Protein AF-A0A397V728-F1 (afdb_monomer)

Solvent-accessible surface area (backbone atoms only — not comparable to full-atom values): 44316 Å² total; per-residue (Å²): 138,84,89,90,89,90,85,90,90,88,88,86,86,87,86,89,82,90,89,86,90,88,79,93,88,87,83,89,83,91,86,82,90,85,79,90,83,81,89,84,89,78,90,82,91,76,85,87,75,82,84,79,83,77,76,82,55,72,72,73,65,54,71,84,59,84,67,85,71,83,78,83,73,86,75,86,83,88,80,87,84,86,90,82,90,82,89,82,90,87,84,82,89,78,89,87,82,88,88,89,81,88,89,83,88,81,87,85,90,81,90,87,87,82,85,87,81,90,82,91,77,89,83,87,80,87,79,91,82,83,88,82,89,84,84,87,83,88,84,86,89,85,88,83,88,81,89,83,88,83,84,82,86,84,84,85,88,80,87,85,85,84,87,82,88,85,87,83,92,83,88,82,89,86,84,88,83,89,80,85,91,75,88,84,82,86,82,86,88,80,88,86,90,77,80,90,73,83,78,74,87,60,84,78,79,76,78,72,95,76,83,75,81,83,68,78,65,73,73,68,66,76,66,76,57,63,62,60,57,47,36,53,58,50,56,55,68,69,40,79,48,68,53,59,58,82,79,55,31,72,67,53,53,57,50,16,47,57,35,74,68,48,34,25,52,51,50,37,53,56,66,54,27,40,56,39,93,62,92,63,60,65,57,49,48,53,39,59,76,67,60,50,88,52,67,74,73,65,60,59,91,49,79,92,76,45,46,68,41,51,54,56,50,50,54,53,52,50,52,52,50,52,53,50,26,63,76,67,75,43,95,76,79,56,71,66,57,52,51,52,51,52,41,52,52,34,41,51,52,39,49,45,48,60,46,38,43,83,70,64,102,40,45,69,60,46,31,50,53,52,54,47,35,43,61,66,36,61,57,84,77,43,71,61,74,66,60,40,34,52,42,40,44,52,27,52,57,70,70,30,42,74,60,66,78,46,60,86,67,56,54,66,75,58,55,73,46,44,93,61,68,79,45,39,58,43,71,84,50,43,62,58,47,50,59,54,46,58,75,49,27,49,72,95,70,83,55,70,65,40,37,55,88,49,50,70,59,67,79,50,39,84,76,44,57,78,83,61,25,79,69,40,47,35,48,55,75,76,59,56,77,47,44,68,57,54,51,53,57,46,50,52,58,32,39,82,78,90,74,82,61,67,65,43,51,54,56,72,80,84,54,44,70,62,63,81,47,47,82,74,43,60,77,92,54,28,83,62,47,62,31,50,70,90,78,46,93,67,52,74,66,57,52,50,52,62,50,50,72,60,26,43,74,94,71,82,57,71,68,40,38,61,79,50,51,68,64,59,87,53,70,90,70,56,88,62,95,67,93,76,69,72,46,27,77,46,54,72,57,33,37,53,48,49,58,56,43,61,76,60,28,42,82,67,85,60,63,59,62,72,57,31,71,47,72,57,55,98,43,53,71,61,61,90,54,72,83,75,43,85,91,54,93,73,71,77,79,71,88,44,72,67,56,46,52,52,50,51,53,58,45,56,74,62,27,43,107

Mean predicted aligned error: 18.15 Å

Sequence (657 aa):
MPKHKKKQKIEVQNKLEVAKNKSSTRNTPAKPAEENFQNLATTSGKASLPPKNTPMTSLEQQMIIDEEVPTLTEKDRENSPTVTNTAQASVPNTETAIPRDITQHQDPVTNTLNKALTSKMEVNIQLDKELSEEQPQESADSEAESKDSREEPEEAAGEGTQVGEDKNSKATQNDEMQVDEELNPQPDKEQQEEERKEKGRLYSQVVGEKEDPVNRRRIRGEVDMSWADEVSRNLEKVKKANFDESEWHYAAVVEAFKDEAKMKKFIIHKLETKPAEHAIPEAIALKFKHSDRNFFRTFTRNILIMPIHQKEYEAILDSAIENYKGKNSVTYTNREIRNQINIKVRQKLAIQWLTSQKMKKNPKEIAKNINYCMGFMKIAEGIKGEKVWEIVNEAIEEILEKLPESPNEIPEEIRSILPFELPVRNRGNLRATLAALRKIYKFARLPEEYLVQLEPLPLNPKELNEETRKNFPITDRRNLQNLLWYKKELANHYRWEGKLPESYFRLPEKKKPLPLTPQELSHKYRAMFPIDISRTKLSIKDLSLKLKEDYYFKMIPNDYFIQKPRLPMDTNRINTRTSFIYPIEREEEAQKFMEEIKEKYSVNLPLPTEIMTVNPTDKPDLPWDHRNIPDFNLTIPITTKKLLVETARMLREKYYF

Radius of gyration: 47.44 Å; Cα contacts (8 Å, |Δi|>4): 429; chains: 1; bounding box: 106×107×143 Å

pLDDT: mean 74.56, std 28.8, range [24.36, 98.38]

Secondary structure (DSSP, 8-state):
-----------SS--S------------------------------PPPPP-PPPPPHHHHHTTS-S-----------------------------------------------------------------------------------PPPPPP-------------------------------------------PPPGGGSS--S--------------THHHHHHHHHHHHH--PPP-TTTT-HHHHHHHTT-HHHHHHHHHHHHHSPPP-----HHHHHHHHTT-TTTTTT--S-GGG--HHHHHHHHHHHHHHHHHHHHHT-S---HHHHHHHHHHHHHHHHHHHHHHS---S-HHHHHHHHHHHHHHHT-TT---THHHHHHHHHHHHHHSEEPPSSGGGS-HHHHTTSSSPSSB--HHHHHHHHHHHTTTEE-SS--GGGB--PEEPPSSGGGS-HHHHTT-SB--GGGGGGHHHHHHHHTTTEE--SSPPGGGB-PPP-PEEPPSSGGGS-HHHHTT-SB-TTT-SS-HHHHHHHHHHHEE-SS--GGGB--PPBPPSSGGG---SS--PSSB--HHHHHHHHHHHHHHSB--SSPPTTTBSS--SSSPBPPSSGGG-TT----SS--SHHHHHHHHHHHHHHSB-

Structure (mmCIF, N/CA/C/O backbone):
data_AF-A0A397V728-F1
#
_entry.id   AF-A0A397V728-F1
#
loop_
_atom_site.group_PDB
_atom_site.id
_atom_site.type_symbol
_atom_site.label_atom_id
_atom_site.label_alt_id
_atom_site.label_comp_id
_atom_site.label_asym_id
_atom_site.label_entity_id
_atom_site.label_seq_id
_atom_site.pdbx_PDB_ins_code
_atom_site.Cartn_x
_atom_site.Cartn_y
_atom_site.Cartn_z
_atom_site.occupancy
_atom_site.B_iso_or_equiv
_atom_site.auth_seq_id
_atom_site.auth_comp_id
_atom_site.auth_asym_id
_atom_site.auth_atom_id
_atom_site.pdbx_PDB_model_num
ATOM 1 N N . MET A 1 1 ? 35.696 49.492 -51.649 1.00 43.09 1 MET A N 1
ATOM 2 C CA . MET A 1 1 ? 34.327 49.985 -51.947 1.00 43.09 1 MET A CA 1
ATOM 3 C C . MET A 1 1 ? 33.810 49.178 -53.131 1.00 43.09 1 MET A C 1
ATOM 5 O O . MET A 1 1 ? 34.611 49.068 -54.050 1.00 43.09 1 MET A O 1
ATOM 9 N N . PRO A 1 2 ? 32.596 48.578 -53.149 1.00 50.59 2 PRO A N 1
ATOM 10 C CA . PRO A 1 2 ? 31.341 49.028 -52.524 1.00 50.59 2 PRO A CA 1
ATOM 11 C C . PRO A 1 2 ? 30.505 47.953 -51.756 1.00 50.59 2 PRO A C 1
ATOM 13 O O . PRO A 1 2 ? 30.708 46.758 -51.903 1.00 50.59 2 PRO A O 1
ATOM 16 N N . LYS A 1 3 ? 29.504 48.464 -51.011 1.00 42.38 3 LYS A N 1
ATOM 17 C CA . LYS A 1 3 ? 28.132 47.964 -50.714 1.00 42.38 3 LYS A CA 1
ATOM 18 C C . LYS A 1 3 ? 27.831 46.725 -49.820 1.00 42.38 3 LYS A C 1
ATOM 20 O O . LYS A 1 3 ? 28.298 45.618 -50.023 1.00 42.38 3 LYS A O 1
ATOM 25 N N . HIS A 1 4 ? 26.832 46.983 -48.955 1.00 39.38 4 HIS A N 1
ATOM 26 C CA . HIS A 1 4 ? 25.878 46.111 -48.237 1.00 39.38 4 HIS A CA 1
ATOM 27 C C . HIS A 1 4 ? 26.286 45.419 -46.922 1.00 39.38 4 HIS A C 1
ATOM 29 O O . HIS A 1 4 ? 26.814 44.315 -46.928 1.00 39.38 4 HIS A O 1
ATOM 35 N N . LYS A 1 5 ? 25.865 46.015 -45.787 1.00 38.47 5 LYS A N 1
ATOM 36 C CA . LYS A 1 5 ? 25.092 45.374 -44.688 1.00 38.47 5 LYS A CA 1
ATOM 37 C C . LYS A 1 5 ? 24.911 46.348 -43.512 1.00 38.47 5 LYS A C 1
ATOM 39 O O . LYS A 1 5 ? 25.845 46.576 -42.755 1.00 38.47 5 LYS A O 1
ATOM 44 N N . LYS A 1 6 ? 23.705 46.907 -43.349 1.00 39.28 6 LYS A N 1
ATOM 45 C CA . LYS A 1 6 ? 23.158 47.415 -42.071 1.00 39.28 6 LYS A CA 1
ATOM 46 C C . LYS A 1 6 ? 21.712 47.869 -42.288 1.00 39.28 6 LYS A C 1
ATOM 48 O O . LYS A 1 6 ? 21.480 48.967 -42.778 1.00 39.28 6 LYS A O 1
ATOM 53 N N . LYS A 1 7 ? 20.755 47.004 -41.955 1.00 38.34 7 LYS A N 1
ATOM 54 C CA . LYS A 1 7 ? 19.376 47.325 -41.546 1.00 38.34 7 LYS A CA 1
ATOM 55 C C . LYS A 1 7 ? 18.740 46.025 -41.039 1.00 38.34 7 LYS A C 1
ATOM 57 O O . LYS A 1 7 ? 19.008 44.980 -41.615 1.00 38.34 7 LYS A O 1
ATOM 62 N N . GLN A 1 8 ? 17.937 46.137 -39.980 1.00 35.97 8 GLN A N 1
ATOM 63 C CA . GLN A 1 8 ? 17.294 45.084 -39.168 1.00 35.97 8 GLN A CA 1
ATOM 64 C C . GLN A 1 8 ? 18.066 44.626 -37.922 1.00 35.97 8 GLN A C 1
ATOM 66 O O . GLN A 1 8 ? 18.568 43.513 -37.818 1.00 35.97 8 GLN A O 1
ATOM 71 N N . LYS A 1 9 ? 18.100 45.522 -36.931 1.00 40.25 9 LYS A N 1
ATOM 72 C CA . LYS A 1 9 ? 18.142 45.177 -35.506 1.00 40.25 9 LYS A CA 1
ATOM 73 C C . LYS A 1 9 ? 17.508 46.339 -34.735 1.00 40.25 9 LYS A C 1
ATOM 75 O O . LYS A 1 9 ? 18.239 47.185 -34.255 1.00 40.25 9 LYS A O 1
ATOM 80 N N . ILE A 1 10 ? 16.175 46.426 -34.766 1.00 41.56 10 ILE A N 1
ATOM 81 C CA . ILE A 1 10 ? 15.245 47.100 -33.827 1.00 41.56 10 ILE A CA 1
ATOM 82 C C . ILE A 1 10 ? 13.858 46.612 -34.278 1.00 41.56 10 ILE A C 1
ATOM 84 O O . ILE A 1 10 ? 13.219 47.252 -35.100 1.00 41.56 10 ILE A O 1
ATOM 88 N N . GLU A 1 11 ? 13.461 45.408 -33.856 1.00 37.50 11 GLU A N 1
ATOM 89 C CA . GLU A 1 11 ? 12.066 44.935 -33.947 1.00 37.50 11 GLU A CA 1
ATOM 90 C C . GLU A 1 11 ? 11.841 43.685 -33.074 1.00 37.50 11 GLU A C 1
ATOM 92 O O . GLU A 1 11 ? 11.342 42.677 -33.546 1.00 37.50 11 GLU A O 1
ATOM 97 N N . VAL A 1 12 ? 12.241 43.705 -31.797 1.00 37.25 12 VAL A N 1
ATOM 98 C CA . VAL A 1 12 ? 11.748 42.737 -30.793 1.00 37.25 12 VAL A CA 1
ATOM 99 C C . VAL A 1 12 ? 11.781 43.405 -29.416 1.00 37.25 12 VAL A C 1
ATOM 101 O O . VAL A 1 12 ? 12.629 43.085 -28.591 1.00 37.25 12 VAL A O 1
ATOM 104 N N . GLN A 1 13 ? 10.914 44.395 -29.180 1.00 35.75 13 GLN A N 1
ATOM 105 C CA . GLN A 1 13 ? 10.609 44.827 -27.804 1.00 35.75 13 GLN A CA 1
ATOM 106 C C . GLN A 1 13 ? 9.312 45.631 -27.618 1.00 35.75 13 GLN A C 1
ATOM 108 O O . GLN A 1 13 ? 9.118 46.191 -26.552 1.00 35.75 13 GLN A O 1
ATOM 113 N N . ASN A 1 14 ? 8.395 45.645 -28.593 1.00 39.97 14 ASN A N 1
ATOM 114 C CA . ASN A 1 14 ? 7.078 46.283 -28.449 1.00 39.97 14 ASN A CA 1
ATOM 115 C C . ASN A 1 14 ? 5.968 45.377 -29.001 1.00 39.97 14 ASN A C 1
ATOM 117 O O . ASN A 1 14 ? 5.430 45.628 -30.073 1.00 39.97 14 ASN A O 1
ATOM 121 N N . LYS A 1 15 ? 5.651 44.298 -28.277 1.00 35.34 15 LYS A N 1
ATOM 122 C CA . LYS A 1 15 ? 4.392 43.540 -28.400 1.00 35.34 15 LYS A CA 1
ATOM 123 C C . LYS A 1 15 ? 4.073 42.865 -27.064 1.00 35.34 15 LYS A C 1
ATOM 125 O O . LYS A 1 15 ? 4.207 41.654 -26.932 1.00 35.34 15 LYS A O 1
ATOM 130 N N . LEU A 1 16 ? 3.672 43.653 -26.069 1.00 34.38 16 LEU A N 1
ATOM 131 C CA . LEU A 1 16 ? 2.893 43.138 -24.941 1.00 34.38 16 LEU A CA 1
ATOM 132 C C . LEU A 1 16 ? 2.028 44.231 -24.305 1.00 34.38 16 LEU A C 1
ATOM 134 O O . LEU A 1 16 ? 2.032 44.403 -23.101 1.00 34.38 16 LEU A O 1
ATOM 138 N N . GLU A 1 17 ? 1.293 44.982 -25.114 1.00 36.75 17 GLU A N 1
ATOM 139 C CA . GLU A 1 17 ? 0.191 45.817 -24.638 1.00 36.75 17 GLU A CA 1
ATOM 140 C C . GLU A 1 17 ? -0.666 46.152 -25.856 1.00 36.75 17 GLU A C 1
ATOM 142 O O . GLU A 1 17 ? -0.195 46.825 -26.760 1.00 36.75 17 GLU A O 1
ATOM 147 N N . VAL A 1 18 ? -1.853 45.541 -25.931 1.00 34.44 18 VAL A N 1
ATOM 148 C CA . VAL A 1 18 ? -3.082 45.917 -26.669 1.00 34.44 18 VAL A CA 1
ATOM 149 C C . VAL A 1 18 ? -3.853 44.616 -26.917 1.00 34.44 18 VAL A C 1
ATOM 151 O O . VAL A 1 18 ? -3.736 43.987 -27.962 1.00 34.44 18 VAL A O 1
ATOM 154 N N . ALA A 1 19 ? -4.620 44.187 -25.912 1.00 33.47 19 ALA A N 1
ATOM 155 C CA . ALA A 1 19 ? -5.794 43.323 -26.086 1.00 33.47 19 ALA A CA 1
ATOM 156 C C . ALA A 1 19 ? -6.660 43.309 -24.812 1.00 33.47 19 ALA A C 1
ATOM 158 O O . ALA A 1 19 ? -7.030 42.253 -24.312 1.00 33.47 19 ALA A O 1
ATOM 159 N N . LYS A 1 20 ? -6.983 44.484 -24.262 1.00 30.86 20 LYS A N 1
ATOM 160 C CA . LYS A 1 20 ? -8.118 44.658 -23.343 1.00 30.86 20 LYS A CA 1
ATOM 161 C C . LYS A 1 20 ? -8.706 46.046 -23.569 1.00 30.86 20 LYS A C 1
ATOM 163 O O . LYS A 1 20 ? -8.126 47.019 -23.108 1.00 30.86 20 LYS A O 1
ATOM 168 N N . ASN A 1 21 ? -9.786 46.125 -24.354 1.00 32.62 21 ASN A N 1
ATOM 169 C CA . ASN A 1 21 ? -10.983 46.938 -24.077 1.00 32.62 21 ASN A CA 1
ATOM 170 C C . ASN A 1 21 ? -11.885 47.092 -25.315 1.00 32.62 21 ASN A C 1
ATOM 172 O O . ASN A 1 21 ? -11.506 47.755 -26.278 1.00 32.62 21 ASN A O 1
ATOM 176 N N . LYS A 1 22 ? -13.087 46.500 -25.214 1.00 32.31 22 LYS A N 1
ATOM 177 C CA . LYS A 1 22 ? -14.409 46.805 -25.825 1.00 32.31 22 LYS A CA 1
ATOM 178 C C . LYS A 1 22 ? -15.170 45.468 -25.949 1.00 32.31 22 LYS A C 1
ATOM 180 O O . LYS A 1 22 ? -14.606 44.535 -26.497 1.00 32.31 22 LYS A O 1
ATOM 185 N N . SER A 1 23 ? -16.411 45.252 -25.513 1.00 31.55 23 SER A N 1
ATOM 186 C CA . SER A 1 23 ? -17.439 46.046 -24.816 1.00 31.55 23 SER A CA 1
ATOM 187 C C . SER A 1 23 ? -18.705 45.164 -24.669 1.00 31.55 23 SER A C 1
ATOM 189 O O . SER A 1 23 ? -19.003 44.487 -25.643 1.00 31.55 23 SER A O 1
ATOM 191 N N . SER A 1 24 ? -19.474 45.300 -23.563 1.00 29.34 24 SER A N 1
ATOM 192 C CA . SER A 1 24 ? -20.972 45.256 -23.475 1.00 29.34 24 SER A CA 1
ATOM 193 C C . SER A 1 24 ? -21.719 43.938 -23.847 1.00 29.34 24 SER A C 1
ATOM 195 O O . SER A 1 24 ? -21.350 43.310 -24.821 1.00 29.34 24 SER A O 1
ATOM 197 N N . THR A 1 25 ? -22.812 43.416 -23.255 1.00 33.31 25 THR A N 1
ATOM 198 C CA . THR A 1 25 ? -23.801 43.748 -22.194 1.00 33.31 25 THR A CA 1
ATOM 199 C C . THR A 1 25 ? -24.688 42.495 -21.949 1.00 33.31 25 THR A C 1
ATOM 201 O O . THR A 1 25 ? -25.103 41.892 -22.935 1.00 33.31 25 THR A O 1
ATOM 204 N N . ARG A 1 26 ? -25.055 42.141 -20.695 1.00 29.17 26 ARG A N 1
ATOM 205 C CA . ARG A 1 26 ? -26.435 41.772 -20.235 1.00 29.17 26 ARG A CA 1
ATOM 206 C C . ARG A 1 26 ? -26.498 41.209 -18.791 1.00 29.17 26 ARG A C 1
ATOM 208 O O . ARG A 1 26 ? -25.920 40.173 -18.504 1.00 29.17 26 ARG A O 1
ATOM 215 N N . ASN A 1 27 ? -27.301 41.906 -17.974 1.00 31.12 27 ASN A N 1
ATOM 216 C CA . ASN A 1 27 ? -28.301 41.480 -16.968 1.00 31.12 27 ASN A CA 1
ATOM 217 C C . ASN A 1 27 ? -27.944 40.594 -15.739 1.00 31.12 27 ASN A C 1
ATOM 219 O O . ASN A 1 27 ? -27.907 39.379 -15.864 1.00 31.12 27 ASN A O 1
ATOM 223 N N . THR A 1 28 ? -27.824 41.274 -14.572 1.00 28.16 28 THR A N 1
ATOM 224 C CA . THR A 1 28 ? -28.479 41.097 -13.225 1.00 28.16 28 THR A CA 1
ATOM 225 C C . THR A 1 28 ? -28.634 39.703 -12.552 1.00 28.16 28 THR A C 1
ATOM 227 O O . THR A 1 28 ? -28.740 38.719 -13.268 1.00 28.16 28 THR A O 1
ATOM 230 N N . PRO A 1 29 ? -28.828 39.576 -11.201 1.00 44.97 29 PRO A N 1
ATOM 231 C CA . PRO A 1 29 ? -28.776 40.564 -10.099 1.00 44.97 29 PRO A CA 1
ATOM 232 C C . PRO A 1 29 ? -28.047 40.138 -8.778 1.00 44.97 29 PRO A C 1
ATOM 234 O O . PRO A 1 29 ? -27.922 38.969 -8.445 1.00 44.97 29 PRO A O 1
ATOM 237 N N . ALA A 1 30 ? -27.652 41.165 -8.009 1.00 31.34 30 ALA A N 1
ATOM 238 C CA . ALA A 1 30 ? -27.648 41.342 -6.538 1.00 31.34 30 ALA A CA 1
ATOM 239 C C . ALA A 1 30 ? -27.331 40.188 -5.548 1.00 31.34 30 ALA A C 1
ATOM 241 O O . ALA A 1 30 ? -28.163 39.309 -5.346 1.00 31.34 30 ALA A O 1
ATOM 242 N N . LYS A 1 31 ? -26.257 40.355 -4.745 1.00 32.12 31 LYS A N 1
ATOM 243 C CA . LYS A 1 31 ? -26.246 40.378 -3.250 1.00 32.12 31 LYS A CA 1
ATOM 244 C C . LYS A 1 31 ? -24.820 40.638 -2.685 1.00 32.12 31 LYS A C 1
ATOM 246 O O . LYS A 1 31 ? -23.896 40.686 -3.491 1.00 32.12 31 LYS A O 1
ATOM 251 N N . PRO A 1 32 ? -24.640 40.966 -1.383 1.00 41.59 32 PRO A N 1
ATOM 252 C CA . PRO A 1 32 ? -23.882 42.147 -0.978 1.00 41.59 32 PRO A CA 1
ATOM 253 C C . PRO A 1 32 ? -22.552 41.866 -0.255 1.00 41.59 32 PRO A C 1
ATOM 255 O O . PRO A 1 32 ? -22.294 40.761 0.201 1.00 41.59 32 PRO A O 1
ATOM 258 N N . ALA A 1 33 ? -21.770 42.947 -0.179 1.00 33.62 33 ALA A N 1
ATOM 259 C CA . ALA A 1 33 ? -20.772 43.350 0.814 1.00 33.62 33 ALA A CA 1
ATOM 260 C C . ALA A 1 33 ? -20.296 42.324 1.859 1.00 33.62 33 ALA A C 1
ATOM 262 O O . ALA A 1 33 ? -21.049 41.966 2.759 1.00 33.62 33 ALA A O 1
ATOM 263 N N . GLU A 1 34 ? -18.992 42.041 1.834 1.00 31.75 34 GLU A N 1
ATOM 264 C CA . GLU A 1 34 ? -18.222 41.716 3.035 1.00 31.75 34 GLU A CA 1
ATOM 265 C C . GLU A 1 34 ? -16.909 42.502 3.056 1.00 31.75 34 GLU A C 1
ATOM 267 O O . GLU A 1 34 ? -16.334 42.870 2.028 1.00 31.75 34 GLU A O 1
ATOM 272 N N . GLU A 1 35 ? -16.542 42.845 4.281 1.00 32.06 35 GLU A N 1
ATOM 273 C CA . GLU A 1 35 ? -15.709 43.955 4.689 1.00 32.06 35 GLU A CA 1
ATOM 274 C C . GLU A 1 35 ? -14.206 43.657 4.645 1.00 32.06 35 GLU A C 1
ATOM 276 O O . GLU A 1 35 ? -13.734 42.527 4.749 1.00 32.06 35 GLU A O 1
ATOM 281 N N . ASN A 1 36 ? -13.465 44.759 4.540 1.00 31.62 36 ASN A N 1
ATOM 282 C CA . ASN A 1 36 ? -12.076 44.939 4.939 1.00 31.62 36 ASN A CA 1
ATOM 283 C C . ASN A 1 36 ? -11.657 44.107 6.159 1.00 31.62 36 ASN A C 1
ATOM 285 O O . ASN A 1 36 ? -12.291 44.227 7.195 1.00 31.62 36 ASN A O 1
ATOM 289 N N . PHE A 1 37 ? -10.467 43.499 6.110 1.00 31.03 37 PHE A N 1
ATOM 290 C CA . PHE A 1 37 ? -9.488 43.651 7.194 1.00 31.03 37 PHE A CA 1
ATOM 291 C C . PHE A 1 37 ? -8.054 43.559 6.656 1.00 31.03 37 PHE A C 1
ATOM 293 O O . PHE A 1 37 ? -7.597 42.532 6.157 1.00 31.03 37 PHE A O 1
ATOM 300 N N . GLN A 1 38 ? -7.346 44.683 6.772 1.00 30.17 38 GLN A N 1
ATOM 301 C CA . GLN A 1 38 ? -5.894 44.778 6.713 1.00 30.17 38 GLN A CA 1
ATOM 302 C C . GLN A 1 38 ? -5.288 44.402 8.073 1.00 30.17 38 GLN A C 1
ATOM 304 O O . GLN A 1 38 ? -5.817 44.785 9.109 1.00 30.17 38 GLN A O 1
ATOM 309 N N . ASN A 1 39 ? -4.116 43.765 7.994 1.00 29.91 39 ASN A N 1
ATOM 310 C CA . ASN A 1 39 ? -2.943 43.897 8.865 1.00 29.91 39 ASN A CA 1
ATOM 311 C C . ASN A 1 39 ? -3.092 43.683 10.381 1.00 29.91 39 ASN A C 1
ATOM 313 O O . ASN A 1 39 ? -3.696 44.487 11.077 1.00 29.91 39 ASN A O 1
ATOM 317 N N . LEU A 1 40 ? -2.303 42.737 10.908 1.00 29.56 40 LEU A N 1
ATOM 318 C CA . LEU A 1 40 ? -1.317 43.025 11.959 1.00 29.56 40 LEU A CA 1
ATOM 319 C C . LEU A 1 40 ? -0.351 41.845 12.128 1.00 29.56 40 LEU A C 1
ATOM 321 O O . LEU A 1 40 ? -0.729 40.740 12.507 1.00 29.56 40 LEU A O 1
ATOM 325 N N . ALA A 1 41 ? 0.923 42.115 11.862 1.00 30.84 41 ALA A N 1
ATOM 326 C CA . ALA A 1 41 ? 2.044 41.341 12.364 1.00 30.84 41 ALA A CA 1
ATOM 327 C C . ALA A 1 41 ? 2.576 42.049 13.609 1.00 30.84 41 ALA A C 1
ATOM 329 O O . ALA A 1 41 ? 2.811 43.253 13.544 1.00 30.84 41 ALA A O 1
ATOM 330 N N . THR A 1 42 ? 2.793 41.330 14.714 1.00 29.11 42 THR A N 1
ATOM 331 C CA . THR A 1 42 ? 3.891 41.568 15.674 1.00 29.11 42 THR A CA 1
ATOM 332 C C . THR A 1 42 ? 3.913 40.485 16.762 1.00 29.11 42 THR A C 1
ATOM 334 O O . THR A 1 42 ? 2.919 40.234 17.429 1.00 29.11 42 THR A O 1
ATOM 337 N N . THR A 1 43 ? 5.086 39.853 16.895 1.00 30.80 43 THR A N 1
ATOM 338 C CA . THR A 1 43 ? 5.783 39.434 18.131 1.00 30.80 43 THR A CA 1
ATOM 339 C C . THR A 1 43 ? 5.001 38.814 19.296 1.00 30.80 43 THR A C 1
ATOM 341 O O . THR A 1 43 ? 4.180 39.478 19.915 1.00 30.80 43 THR A O 1
ATOM 344 N N . SER A 1 44 ? 5.444 37.641 19.765 1.00 28.67 44 SER A N 1
ATOM 345 C CA . SER A 1 44 ? 6.003 37.488 21.126 1.00 28.67 44 SER A CA 1
ATOM 346 C C . SER A 1 44 ? 6.305 36.016 21.435 1.00 28.67 44 SER A C 1
ATOM 348 O O . SER A 1 44 ? 5.435 35.152 21.331 1.00 28.67 44 SER A O 1
ATOM 350 N N . GLY A 1 45 ? 7.553 35.735 21.819 1.00 37.62 45 GLY A N 1
ATOM 351 C CA . GLY A 1 45 ? 7.949 34.456 22.397 1.00 37.62 45 GLY A CA 1
ATOM 352 C C . GLY A 1 45 ? 7.356 34.291 23.795 1.00 37.62 45 GLY A C 1
ATOM 353 O O . GLY A 1 45 ? 7.370 35.222 24.600 1.00 37.62 45 GLY A O 1
ATOM 354 N N . LYS A 1 46 ? 6.849 33.094 24.100 1.00 33.00 46 LYS A N 1
ATOM 355 C CA . LYS A 1 46 ? 6.340 32.763 25.431 1.00 33.00 46 LYS A CA 1
ATOM 356 C C . LYS A 1 46 ? 6.890 31.418 25.883 1.00 33.00 46 LYS A C 1
ATOM 358 O O . LYS A 1 46 ? 6.712 30.401 25.219 1.00 33.00 46 LYS A O 1
ATOM 363 N N . ALA A 1 47 ? 7.593 31.469 27.008 1.00 32.31 47 ALA A N 1
ATOM 364 C CA . ALA A 1 47 ? 8.126 30.333 27.733 1.00 32.31 47 ALA A CA 1
ATOM 365 C C . ALA A 1 47 ? 7.004 29.377 28.173 1.00 32.31 47 ALA A C 1
ATOM 367 O O . ALA A 1 47 ? 5.922 29.806 28.582 1.00 32.31 47 ALA A O 1
ATOM 368 N N . SER A 1 48 ? 7.297 28.082 28.080 1.00 28.80 48 SER A N 1
ATOM 369 C CA . SER A 1 48 ? 6.428 26.973 28.469 1.00 28.80 48 SER A CA 1
ATOM 370 C C . SER A 1 48 ? 6.215 26.958 29.986 1.00 28.80 48 SER A C 1
ATOM 372 O O . SER A 1 48 ? 7.169 26.807 30.745 1.00 28.80 48 SER A O 1
ATOM 374 N N . LEU A 1 49 ? 4.962 27.082 30.427 1.00 32.06 49 LEU A N 1
ATOM 375 C CA . LEU A 1 49 ? 4.543 26.756 31.793 1.00 32.06 49 LEU A CA 1
ATOM 376 C C . LEU A 1 49 ? 4.248 25.246 31.898 1.00 32.06 49 LEU A C 1
ATOM 378 O O . LEU A 1 49 ? 3.843 24.647 30.900 1.00 32.06 49 LEU A O 1
ATOM 382 N N . PRO A 1 50 ? 4.435 24.619 33.074 1.00 31.88 50 PRO A N 1
ATOM 383 C CA . PRO A 1 50 ? 4.093 23.215 33.282 1.00 31.88 50 PRO A CA 1
ATOM 384 C C . PRO A 1 50 ? 2.569 22.988 33.224 1.00 31.88 50 PRO A C 1
ATOM 386 O O . PRO A 1 50 ? 1.799 23.891 33.573 1.00 31.88 50 PRO A O 1
ATOM 389 N N . PRO A 1 51 ? 2.117 21.793 32.798 1.00 31.97 51 PRO A N 1
ATOM 390 C CA . PRO A 1 51 ? 0.700 21.492 32.641 1.00 31.97 51 PRO A CA 1
ATOM 391 C C . PRO A 1 51 ? -0.019 21.500 33.995 1.00 31.97 51 PRO A C 1
ATOM 393 O O . PRO A 1 51 ? 0.410 20.870 34.961 1.00 31.97 51 PRO A O 1
ATOM 396 N N . LYS A 1 52 ? -1.142 22.224 34.059 1.00 31.92 52 LYS A N 1
ATOM 397 C CA . LYS A 1 52 ? -2.101 22.132 35.162 1.00 31.92 52 LYS A CA 1
ATOM 398 C C . LYS A 1 52 ? -2.842 20.802 35.039 1.00 31.92 52 LYS A C 1
ATOM 400 O O . LYS A 1 52 ? -3.670 20.648 34.146 1.00 31.92 52 LYS A O 1
ATOM 405 N N . ASN A 1 53 ? -2.567 19.874 35.951 1.00 35.19 53 ASN A N 1
ATOM 406 C CA . ASN A 1 53 ? -3.386 18.678 36.133 1.00 35.19 53 ASN A CA 1
ATOM 407 C C . ASN A 1 53 ? -4.816 19.107 36.482 1.00 35.19 53 ASN A C 1
ATOM 409 O O . ASN A 1 53 ? -5.043 19.782 37.487 1.00 35.19 53 ASN A O 1
ATOM 413 N N . THR A 1 54 ? -5.771 18.751 35.630 1.00 35.50 54 THR A N 1
ATOM 414 C CA . THR A 1 54 ? -7.197 18.945 35.894 1.00 35.50 54 THR A CA 1
ATOM 415 C C . THR A 1 54 ? -7.646 17.837 36.858 1.00 35.50 54 THR A C 1
ATOM 417 O O . THR A 1 54 ? -7.381 16.668 36.576 1.00 35.50 54 THR A O 1
ATOM 420 N N . PRO A 1 55 ? -8.249 18.152 38.019 1.00 35.81 55 PRO A N 1
ATOM 421 C CA . PRO A 1 55 ? -8.731 17.129 38.946 1.00 35.81 55 PRO A CA 1
ATOM 422 C C . PRO A 1 55 ? -9.879 16.321 38.319 1.00 35.81 55 PRO A C 1
ATOM 424 O O . PRO A 1 55 ? -10.704 16.887 37.602 1.00 35.81 55 PRO A O 1
ATOM 427 N N . MET A 1 56 ? -9.932 15.010 38.600 1.00 39.44 56 MET A N 1
ATOM 428 C CA . MET A 1 56 ? -11.049 14.137 38.201 1.00 39.44 56 MET A CA 1
ATOM 429 C C . MET A 1 56 ? -12.384 14.740 38.641 1.00 39.44 56 MET A C 1
ATOM 431 O O . MET A 1 56 ? -12.511 15.207 39.776 1.00 39.44 56 MET A O 1
ATOM 435 N N . THR A 1 57 ? -13.383 14.683 37.764 1.00 44.47 57 THR A N 1
ATOM 436 C CA . THR A 1 57 ? -14.731 15.173 38.071 1.00 44.47 57 THR A CA 1
ATOM 437 C C . THR A 1 57 ? -15.420 14.271 39.103 1.00 44.47 57 THR A C 1
ATOM 439 O O . THR A 1 57 ? -15.168 13.070 39.166 1.00 44.47 57 THR A O 1
ATOM 442 N N . SER A 1 58 ? -16.291 14.843 39.942 1.00 37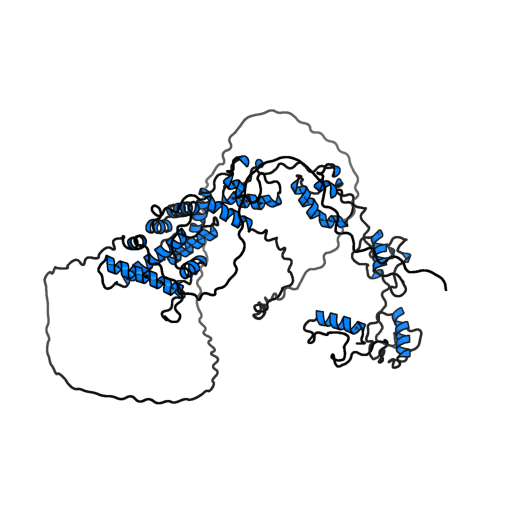.06 58 SER A N 1
ATOM 443 C CA . SER A 1 58 ? -16.963 14.148 41.061 1.00 37.06 58 SER A CA 1
ATOM 444 C C . SER A 1 58 ? -17.687 12.850 40.642 1.00 37.06 58 SER A C 1
ATOM 446 O O . SER A 1 58 ? -17.656 11.854 41.364 1.00 37.06 58 SER A O 1
ATOM 448 N N . LEU A 1 59 ? -18.244 12.810 39.423 1.00 42.44 59 LEU A N 1
ATOM 449 C CA . LEU A 1 59 ? -18.918 11.627 38.870 1.00 42.44 59 LEU A CA 1
ATOM 450 C C . LEU A 1 59 ? -17.942 10.455 38.626 1.00 42.44 59 LEU A C 1
ATOM 452 O O . LEU A 1 59 ? -18.246 9.298 38.908 1.00 42.44 59 LEU A O 1
ATOM 456 N N . GLU A 1 60 ? -16.715 10.752 38.187 1.00 52.22 60 GLU A N 1
ATOM 457 C CA . GLU A 1 60 ? -15.661 9.760 37.939 1.00 52.22 60 GLU A CA 1
ATOM 458 C C . GLU A 1 60 ? -15.058 9.175 39.228 1.00 52.22 60 GLU A C 1
ATOM 460 O O . GLU A 1 60 ? -14.390 8.133 39.178 1.00 52.22 60 GLU A O 1
ATOM 465 N N . GLN A 1 61 ? -15.274 9.849 40.365 1.00 50.59 61 GLN A N 1
ATOM 466 C CA . GLN A 1 61 ? -14.820 9.451 41.701 1.00 50.59 61 GLN A CA 1
ATOM 467 C C . GLN A 1 61 ? -15.837 8.548 42.417 1.00 50.59 61 GLN A C 1
ATOM 469 O O . GLN A 1 61 ? -15.461 7.762 43.295 1.00 50.59 61 GLN A O 1
ATOM 474 N N . GLN A 1 62 ? -17.120 8.606 42.045 1.00 50.66 62 GLN A N 1
ATOM 475 C CA . GLN A 1 62 ? -18.152 7.749 42.634 1.00 50.66 62 GLN A CA 1
ATOM 476 C C . GLN A 1 62 ? -18.008 6.282 42.178 1.00 50.66 62 GLN A C 1
ATOM 478 O O . GLN A 1 62 ? -17.969 5.388 43.019 1.00 50.66 62 GLN A O 1
ATOM 483 N N . MET A 1 63 ? -17.678 6.055 40.904 1.00 45.00 63 MET A N 1
ATOM 484 C CA . MET A 1 63 ? -17.738 4.740 40.242 1.00 45.00 63 MET A CA 1
ATOM 485 C C . MET A 1 63 ? -16.642 3.707 40.575 1.00 45.00 63 MET A C 1
ATOM 487 O O . MET A 1 63 ? -16.766 2.550 40.187 1.00 45.00 63 MET A O 1
ATOM 491 N N . ILE A 1 64 ? -15.550 4.068 41.261 1.00 52.59 64 ILE A N 1
ATOM 492 C CA . ILE A 1 64 ? -14.491 3.088 41.605 1.00 52.59 64 ILE A CA 1
ATOM 493 C C . ILE A 1 64 ? -14.940 2.151 42.753 1.00 52.59 64 ILE A C 1
ATOM 495 O O . ILE A 1 64 ? -14.319 1.110 42.981 1.00 52.59 64 ILE A O 1
ATOM 499 N N . ILE A 1 65 ? -16.008 2.504 43.484 1.00 52.31 65 ILE A N 1
ATOM 500 C CA . ILE A 1 65 ? -16.226 2.017 44.857 1.00 52.31 65 ILE A CA 1
ATOM 501 C C . ILE A 1 65 ? -17.601 1.348 45.080 1.00 52.31 65 ILE A C 1
ATOM 503 O O . ILE A 1 65 ? -17.730 0.625 46.057 1.00 52.31 65 ILE A O 1
ATOM 507 N N . ASP A 1 66 ? -18.574 1.449 44.168 1.00 41.66 66 ASP A N 1
ATOM 508 C CA . ASP A 1 66 ? -19.944 0.925 44.395 1.00 41.66 66 ASP A CA 1
ATOM 509 C C . ASP A 1 66 ? -20.098 -0.611 44.246 1.00 41.66 66 ASP A C 1
ATOM 511 O O . ASP A 1 66 ? -21.202 -1.129 44.122 1.00 41.66 66 ASP A O 1
ATOM 515 N N . GLU A 1 67 ? -18.997 -1.363 44.291 1.00 44.75 67 GLU A N 1
ATOM 516 C CA . GLU A 1 67 ? -19.024 -2.823 44.438 1.00 44.75 67 GLU A CA 1
ATOM 517 C C . GLU A 1 67 ? -18.640 -3.145 45.883 1.00 44.75 67 GLU A C 1
ATOM 519 O O . GLU A 1 67 ? -17.474 -2.981 46.258 1.00 44.75 67 GLU A O 1
ATOM 524 N N . GLU A 1 68 ? -19.623 -3.557 46.689 1.00 42.69 68 GLU A N 1
ATOM 525 C CA . GLU A 1 68 ? -19.429 -3.996 48.072 1.00 42.69 68 GLU A CA 1
ATOM 526 C C . GLU A 1 68 ? -18.327 -5.063 48.131 1.00 42.69 68 GLU A C 1
ATOM 528 O O . GLU A 1 68 ? -18.490 -6.200 47.688 1.00 42.69 68 GLU A O 1
ATOM 533 N N . VAL A 1 69 ? -17.168 -4.691 48.674 1.00 41.75 69 VAL A N 1
ATOM 534 C CA . VAL A 1 69 ? -16.147 -5.663 49.066 1.00 41.75 69 VAL A CA 1
ATOM 535 C C . VAL A 1 69 ? -16.747 -6.462 50.226 1.00 41.75 69 VAL A C 1
ATOM 537 O O . VAL A 1 69 ? -17.129 -5.840 51.217 1.00 41.75 69 VAL A O 1
ATOM 540 N N . PRO A 1 70 ? -16.849 -7.803 50.152 1.00 37.59 70 PRO A N 1
ATOM 541 C CA . PRO A 1 70 ? -17.423 -8.580 51.239 1.00 37.59 70 PRO A CA 1
ATOM 542 C C . PRO A 1 70 ? -16.547 -8.420 52.481 1.00 37.59 70 PRO A C 1
ATOM 544 O O . PRO A 1 70 ? -15.406 -8.888 52.536 1.00 37.59 70 PRO A O 1
ATOM 547 N N . THR A 1 71 ? -17.081 -7.719 53.476 1.00 33.53 71 THR A N 1
ATOM 548 C CA . THR A 1 71 ? -16.471 -7.550 54.789 1.00 33.53 71 THR A CA 1
ATOM 549 C C . THR A 1 71 ? -16.400 -8.924 55.454 1.00 33.53 71 THR A C 1
ATOM 551 O O . THR A 1 71 ? -17.416 -9.477 55.869 1.00 33.53 71 THR A O 1
ATOM 554 N N . LEU A 1 72 ? -15.201 -9.506 55.540 1.00 35.16 72 LEU A N 1
ATOM 555 C CA . LEU A 1 72 ? -14.945 -10.681 56.373 1.00 35.16 72 LEU A CA 1
ATOM 556 C C . LEU A 1 72 ? -15.078 -10.262 57.841 1.00 35.16 72 LEU A C 1
ATOM 558 O O . LEU A 1 72 ? -14.125 -9.786 58.449 1.00 35.16 72 LEU A O 1
ATOM 562 N N . THR A 1 73 ? -16.275 -10.410 58.404 1.00 32.97 73 THR A N 1
ATOM 563 C CA . THR A 1 73 ? -16.483 -10.362 59.853 1.00 32.97 73 THR A CA 1
ATOM 564 C C . THR A 1 73 ? -15.904 -11.629 60.476 1.00 32.97 73 THR A C 1
ATOM 566 O O . THR A 1 73 ? -16.398 -12.731 60.213 1.00 32.97 73 THR A O 1
ATOM 569 N N . GLU A 1 74 ? -14.860 -11.465 61.291 1.00 38.28 74 GLU A N 1
ATOM 570 C CA . GLU A 1 74 ? -14.388 -12.469 62.245 1.00 38.28 74 GLU A CA 1
ATOM 571 C C . GLU A 1 74 ? -15.569 -12.925 63.111 1.00 38.28 74 GLU A C 1
ATOM 573 O O . GLU A 1 74 ? -16.193 -12.125 63.805 1.00 38.28 74 GLU A O 1
ATOM 578 N N . LYS A 1 75 ? -15.910 -14.214 63.020 1.00 37.56 75 LYS A N 1
ATOM 579 C CA . LYS A 1 75 ? -16.845 -14.868 63.934 1.00 37.56 75 LYS A CA 1
ATOM 580 C C . LYS A 1 75 ? -16.069 -15.433 65.114 1.00 37.56 75 LYS A C 1
ATOM 582 O O . LYS A 1 75 ? -15.140 -16.221 64.927 1.00 37.56 75 LYS A O 1
ATOM 587 N N . ASP A 1 76 ? -16.529 -15.045 66.294 1.00 42.53 76 ASP A N 1
ATOM 588 C CA . ASP A 1 76 ? -16.173 -15.567 67.605 1.00 42.53 76 ASP A CA 1
ATOM 589 C C . ASP A 1 76 ? -16.097 -17.097 67.641 1.00 42.53 76 ASP A C 1
ATOM 591 O O . ASP A 1 76 ? -16.934 -17.808 67.075 1.00 42.53 76 ASP A O 1
ATOM 595 N N . ARG A 1 77 ? -15.091 -17.608 68.356 1.00 34.59 77 ARG A N 1
ATOM 596 C CA . ARG A 1 77 ? -14.921 -19.034 68.640 1.00 34.59 77 ARG A CA 1
ATOM 597 C C . ARG A 1 77 ? -14.824 -19.243 70.151 1.00 34.59 77 ARG A C 1
ATOM 599 O O . ARG A 1 77 ? -13.747 -19.460 70.694 1.00 34.59 77 ARG A O 1
ATOM 606 N N . GLU A 1 78 ? -15.974 -19.200 70.816 1.00 47.53 78 GLU A N 1
ATOM 607 C CA . GLU A 1 78 ? -16.197 -19.927 72.067 1.00 47.53 78 GLU A CA 1
ATOM 608 C C . GLU A 1 78 ? -16.589 -21.373 71.728 1.00 47.53 78 GLU A C 1
ATOM 610 O O . GLU A 1 78 ? -17.523 -21.595 70.957 1.00 47.53 78 GLU A O 1
ATOM 615 N N . ASN A 1 79 ? -15.841 -22.352 72.254 1.00 39.34 79 ASN A N 1
ATOM 616 C CA . ASN A 1 79 ? -16.363 -23.543 72.946 1.00 39.34 79 ASN A CA 1
ATOM 617 C C . ASN A 1 79 ? -15.273 -24.611 73.166 1.00 39.34 79 ASN A C 1
ATOM 619 O O . ASN A 1 79 ? -14.679 -25.132 72.221 1.00 39.34 79 ASN A O 1
ATOM 623 N N . SER A 1 80 ? -15.081 -24.963 74.442 1.00 34.12 80 SER A N 1
ATOM 624 C CA . SER A 1 80 ? -14.471 -26.211 74.938 1.00 34.12 80 SER A CA 1
ATOM 625 C C . SER A 1 80 ? -15.380 -27.425 74.652 1.00 34.12 80 SER A C 1
ATOM 627 O O . SER A 1 80 ? -16.578 -27.233 74.424 1.00 34.12 80 SER A O 1
ATOM 629 N N . PRO A 1 81 ? -14.866 -28.678 74.702 1.00 49.62 81 PRO A N 1
ATOM 630 C CA . PRO A 1 81 ? -14.948 -29.440 75.964 1.00 49.62 81 PRO A CA 1
ATOM 631 C C . PRO A 1 81 ? -13.777 -30.419 76.273 1.00 49.62 81 PRO A C 1
ATOM 633 O O . PRO A 1 81 ? -13.274 -31.132 75.416 1.00 49.62 81 PRO A O 1
ATOM 636 N N . THR A 1 82 ? -13.381 -30.432 77.552 1.00 31.03 82 THR A N 1
ATOM 637 C CA . THR A 1 82 ? -13.320 -31.550 78.534 1.00 31.03 82 THR A CA 1
ATOM 638 C C . THR A 1 82 ? -12.804 -32.974 78.160 1.00 31.03 82 THR A C 1
ATOM 640 O O . THR A 1 82 ? -13.558 -33.772 77.619 1.00 31.03 82 THR A O 1
ATOM 643 N N . VAL A 1 83 ? -11.594 -33.299 78.688 1.00 34.34 83 VAL A N 1
ATOM 644 C CA . VAL A 1 83 ? -11.124 -34.523 79.439 1.00 34.34 83 VAL A CA 1
ATOM 645 C C . VAL A 1 83 ? -10.930 -35.850 78.645 1.00 34.34 83 VAL A C 1
ATOM 647 O O . VAL A 1 83 ? -11.817 -36.285 77.929 1.00 34.34 83 VAL A O 1
ATOM 650 N N . THR A 1 84 ? -9.795 -36.589 78.697 1.00 28.52 84 THR A N 1
ATOM 651 C CA . THR A 1 84 ? -9.240 -37.359 79.849 1.00 28.52 84 THR A CA 1
ATOM 652 C C . THR A 1 84 ? -7.804 -37.919 79.601 1.00 28.52 84 THR A C 1
ATOM 654 O O . THR A 1 84 ? -7.573 -38.453 78.524 1.00 28.52 84 THR A O 1
ATOM 657 N N . ASN A 1 85 ? -6.946 -37.925 80.653 1.00 31.62 85 ASN A N 1
ATOM 658 C CA . ASN A 1 85 ? -5.930 -38.948 81.064 1.00 31.62 85 ASN A CA 1
ATOM 659 C C . ASN A 1 85 ? -4.684 -39.240 80.158 1.00 31.62 85 ASN A C 1
ATOM 661 O O . ASN A 1 85 ? -4.827 -39.361 78.955 1.00 31.62 85 ASN A O 1
ATOM 665 N N . THR A 1 86 ? -3.413 -39.407 80.592 1.00 28.89 86 THR A N 1
ATOM 666 C CA . THR A 1 86 ? -2.756 -39.822 81.863 1.00 28.89 86 THR A CA 1
ATOM 667 C C . THR A 1 86 ? -1.228 -39.538 81.803 1.00 28.89 86 THR A C 1
ATOM 669 O O . THR A 1 86 ? -0.663 -39.725 80.733 1.00 28.89 86 THR A O 1
ATOM 672 N N . ALA A 1 87 ? -0.584 -39.245 82.956 1.00 31.12 87 ALA A N 1
ATOM 673 C CA . ALA A 1 87 ? 0.849 -39.449 83.334 1.00 31.12 87 ALA A CA 1
ATOM 674 C C . ALA A 1 87 ? 1.968 -38.787 82.473 1.00 31.12 87 ALA A C 1
ATOM 676 O O . ALA A 1 87 ? 1.838 -38.639 81.274 1.00 31.12 87 ALA A O 1
ATOM 677 N N . GLN A 1 88 ? 3.141 -38.364 82.962 1.00 31.38 88 GLN A N 1
ATOM 678 C CA . GLN A 1 88 ? 3.880 -38.592 84.206 1.00 31.38 88 GLN A CA 1
ATOM 679 C C . GLN A 1 88 ? 4.978 -37.506 84.351 1.00 31.38 88 GLN A C 1
ATOM 681 O O . GLN A 1 88 ? 5.406 -36.900 83.375 1.00 31.38 88 GLN A O 1
ATOM 686 N N . ALA A 1 89 ? 5.405 -37.295 85.595 1.00 33.09 89 ALA A N 1
ATOM 687 C CA . ALA A 1 89 ? 6.428 -36.384 86.120 1.00 33.09 89 ALA A CA 1
ATOM 688 C C . ALA A 1 89 ? 7.779 -36.285 85.370 1.00 33.09 89 ALA A C 1
ATOM 690 O O . ALA A 1 89 ? 8.328 -37.306 84.979 1.00 33.09 89 ALA A O 1
ATOM 691 N N . SER A 1 90 ? 8.390 -35.086 85.362 1.00 32.59 90 SER A N 1
ATOM 692 C CA . SER A 1 90 ? 9.563 -34.763 86.215 1.00 32.59 90 SER A CA 1
ATOM 693 C C . SER A 1 90 ? 10.116 -33.343 85.964 1.00 32.59 90 SER A C 1
ATOM 695 O O . SER A 1 90 ? 10.460 -32.984 84.843 1.00 32.59 90 SER A O 1
ATOM 697 N N . VAL A 1 91 ? 10.222 -32.574 87.049 1.00 38.50 91 VAL A N 1
ATOM 698 C CA . VAL A 1 91 ? 10.971 -31.312 87.292 1.00 38.50 91 VAL A CA 1
ATOM 699 C C . VAL A 1 91 ? 12.210 -31.766 88.122 1.00 38.50 91 VAL A C 1
ATOM 701 O O . VAL A 1 91 ? 12.039 -32.775 88.817 1.00 38.50 91 VAL A O 1
ATOM 704 N N . PRO A 1 92 ? 13.422 -31.140 88.122 1.00 51.41 92 PRO A N 1
ATOM 705 C CA . PRO A 1 92 ? 13.569 -29.718 88.450 1.00 51.41 92 PRO A CA 1
ATOM 706 C C . PRO A 1 92 ? 14.753 -28.897 87.887 1.00 51.41 92 PRO A C 1
ATOM 708 O O . PRO A 1 92 ? 15.771 -29.434 87.475 1.00 51.41 92 PRO A O 1
ATOM 711 N N . ASN A 1 93 ? 14.528 -27.569 87.931 1.00 32.72 93 ASN A N 1
ATOM 712 C CA . ASN A 1 93 ? 15.359 -26.434 88.400 1.00 32.72 93 ASN A CA 1
ATOM 713 C C . ASN A 1 93 ? 16.880 -26.432 88.082 1.00 32.72 93 ASN A C 1
ATOM 715 O O . ASN A 1 93 ? 17.558 -27.440 88.170 1.00 32.72 93 ASN A O 1
ATOM 719 N N . THR A 1 94 ? 17.562 -25.308 87.835 1.00 29.47 94 THR A N 1
ATOM 720 C CA . THR A 1 94 ? 17.513 -24.024 88.562 1.00 29.47 94 THR A CA 1
ATOM 721 C C . THR A 1 94 ? 18.357 -22.972 87.809 1.00 29.47 94 THR A C 1
ATOM 723 O O . THR A 1 94 ? 19.336 -23.338 87.167 1.00 29.47 94 THR A O 1
ATOM 726 N N . GLU A 1 95 ? 17.935 -21.704 87.911 1.00 28.97 95 GLU A N 1
ATOM 727 C CA . GLU A 1 95 ? 18.667 -20.410 87.965 1.00 28.97 95 GLU A CA 1
ATOM 728 C C . GLU A 1 95 ? 20.157 -20.365 87.547 1.00 28.97 95 GLU A C 1
ATOM 730 O O . GLU A 1 95 ? 20.968 -21.198 87.926 1.00 28.97 95 GLU A O 1
ATOM 735 N N . THR A 1 96 ? 20.653 -19.311 86.888 1.00 29.31 96 THR A N 1
ATOM 736 C CA . THR A 1 96 ? 21.001 -18.041 87.562 1.00 29.31 96 THR A CA 1
ATOM 737 C C . THR A 1 96 ? 21.344 -16.947 86.539 1.00 29.31 96 THR A C 1
ATOM 739 O O . THR A 1 96 ? 21.763 -17.204 85.413 1.00 29.31 96 THR A O 1
ATOM 742 N N . ALA A 1 97 ? 21.132 -15.712 86.975 1.00 31.67 97 ALA A N 1
ATOM 743 C CA . ALA A 1 97 ? 21.015 -14.468 86.241 1.00 31.67 97 ALA A CA 1
ATOM 744 C C . ALA A 1 97 ? 22.330 -13.626 86.211 1.00 31.67 97 ALA A C 1
ATOM 746 O O . ALA A 1 97 ? 22.970 -13.507 87.249 1.00 31.67 97 ALA A O 1
ATOM 747 N N . ILE A 1 98 ? 22.608 -12.975 85.054 1.00 35.91 98 ILE A N 1
ATOM 748 C CA . ILE A 1 98 ? 23.205 -11.619 84.778 1.00 35.91 98 ILE A CA 1
ATOM 749 C C . ILE A 1 98 ? 24.586 -11.222 85.402 1.00 35.91 98 ILE A C 1
ATOM 751 O O . ILE A 1 98 ? 25.100 -11.965 86.228 1.00 35.91 98 ILE A O 1
ATOM 755 N N . PRO A 1 99 ? 25.201 -10.028 85.142 1.00 54.81 99 PRO A N 1
ATOM 756 C CA . PRO A 1 99 ? 25.050 -8.999 84.079 1.00 54.81 99 PRO A CA 1
ATOM 757 C C . PRO A 1 99 ? 26.372 -8.333 83.575 1.00 54.81 99 PRO A C 1
ATOM 759 O O . PRO A 1 99 ? 27.455 -8.660 84.050 1.00 54.81 99 PRO A O 1
ATOM 762 N N . ARG A 1 100 ? 26.197 -7.278 82.738 1.00 31.64 100 ARG A N 1
ATOM 763 C CA . ARG A 1 100 ? 27.018 -6.044 82.527 1.00 31.64 100 ARG A CA 1
ATOM 764 C C . ARG A 1 100 ? 27.916 -6.007 81.285 1.00 31.64 100 ARG A C 1
ATOM 766 O O . ARG A 1 100 ? 28.503 -7.015 80.932 1.00 31.64 100 ARG A O 1
ATOM 773 N N . ASP A 1 101 ? 28.211 -4.869 80.653 1.00 30.56 101 ASP A N 1
ATOM 774 C CA . ASP A 1 101 ? 27.576 -3.550 80.433 1.00 30.56 101 ASP A CA 1
ATOM 775 C C . ASP A 1 101 ? 28.569 -2.739 79.549 1.00 30.56 101 ASP A C 1
ATOM 777 O O . ASP A 1 101 ? 29.777 -2.914 79.683 1.00 30.56 101 ASP A O 1
ATOM 781 N N . ILE A 1 102 ? 28.050 -1.802 78.743 1.00 32.06 102 ILE A N 1
ATOM 782 C CA . ILE A 1 102 ? 28.593 -0.440 78.491 1.00 32.06 102 ILE A CA 1
ATOM 783 C C . ILE A 1 102 ? 29.825 -0.190 77.549 1.00 32.06 102 ILE A C 1
ATOM 785 O O . ILE A 1 102 ? 30.987 -0.367 77.889 1.00 32.06 102 ILE A O 1
ATOM 789 N N . THR A 1 103 ? 29.475 0.432 76.402 1.00 30.86 103 THR A N 1
ATOM 790 C CA . THR A 1 103 ? 30.057 1.583 75.641 1.00 30.86 103 THR A CA 1
ATOM 791 C C . THR A 1 103 ? 31.362 1.582 74.814 1.00 30.86 103 THR A C 1
ATOM 793 O O . THR A 1 103 ? 32.445 1.301 75.303 1.00 30.86 103 THR A O 1
ATOM 796 N N . GLN A 1 104 ? 31.200 2.227 73.637 1.00 30.33 104 GLN A N 1
ATOM 797 C CA . GLN A 1 104 ? 31.883 3.437 73.102 1.00 30.33 104 GLN A CA 1
ATOM 798 C C . GLN A 1 104 ? 32.821 3.321 71.877 1.00 30.33 104 GLN A C 1
ATOM 800 O O . GLN A 1 104 ? 33.838 2.649 71.906 1.00 30.33 104 GLN A O 1
ATOM 805 N N . HIS A 1 105 ? 32.441 4.108 70.851 1.00 30.55 105 HIS A N 1
ATOM 806 C CA . HIS A 1 105 ? 33.220 4.932 69.904 1.00 30.55 105 HIS A CA 1
ATOM 807 C C . HIS A 1 105 ? 34.510 4.402 69.238 1.00 30.55 105 HIS A C 1
ATOM 809 O O . HIS A 1 105 ? 35.495 4.146 69.913 1.00 30.55 105 HIS A O 1
ATOM 815 N N . GLN A 1 106 ? 34.574 4.481 67.897 1.00 31.02 106 GLN A N 1
ATOM 816 C CA . GLN A 1 106 ? 35.324 5.500 67.117 1.00 31.02 106 GLN A CA 1
ATOM 817 C C . GLN A 1 106 ? 35.360 5.137 65.612 1.00 31.02 106 GLN A C 1
ATOM 819 O O . GLN A 1 106 ? 35.640 3.996 65.257 1.00 31.02 106 GLN A O 1
ATOM 824 N N . ASP A 1 107 ? 35.128 6.126 64.738 1.00 33.59 107 ASP A N 1
ATOM 825 C CA . ASP A 1 107 ? 35.654 6.139 63.359 1.00 33.59 107 ASP A CA 1
ATOM 826 C C . ASP A 1 107 ? 37.173 6.412 63.397 1.00 33.59 107 ASP A C 1
ATOM 828 O O . ASP A 1 107 ? 37.642 7.073 64.332 1.00 33.59 107 ASP A O 1
ATOM 832 N N . PRO A 1 108 ? 37.954 6.007 62.373 1.00 49.41 108 PRO A N 1
ATOM 833 C CA . PRO A 1 108 ? 38.341 7.033 61.402 1.00 49.41 108 PRO A CA 1
ATOM 834 C C . PRO A 1 108 ? 38.506 6.575 59.938 1.00 49.41 108 PRO A C 1
ATOM 836 O O . PRO A 1 108 ? 38.790 5.433 59.590 1.00 49.41 108 PRO A O 1
ATOM 839 N N . VAL A 1 109 ? 38.399 7.599 59.097 1.00 34.69 109 VAL A N 1
ATOM 840 C CA . VAL A 1 109 ? 38.803 7.759 57.695 1.00 34.69 109 VAL A CA 1
ATOM 841 C C . VAL A 1 109 ? 40.264 7.340 57.433 1.00 34.69 109 VAL A C 1
ATOM 843 O O . VAL A 1 109 ? 41.139 7.697 58.214 1.00 34.69 109 VAL A O 1
ATOM 846 N N . THR A 1 110 ? 40.564 6.706 56.286 1.00 31.45 110 THR A N 1
ATOM 847 C CA . THR A 1 110 ? 41.537 7.206 55.272 1.00 31.45 110 THR A CA 1
ATOM 848 C C . THR A 1 110 ? 41.701 6.302 54.037 1.00 31.45 110 THR A C 1
ATOM 850 O O . THR A 1 110 ? 41.866 5.092 54.120 1.00 31.45 110 THR A O 1
ATOM 853 N N . ASN A 1 111 ? 41.677 6.974 52.880 1.00 29.20 111 ASN A N 1
ATOM 854 C CA . ASN A 1 111 ? 42.336 6.716 51.593 1.00 29.20 111 ASN A CA 1
ATOM 855 C C . ASN A 1 111 ? 43.263 5.494 51.460 1.00 29.20 111 ASN A C 1
ATOM 857 O O . ASN A 1 111 ? 44.280 5.429 52.141 1.00 29.20 111 ASN A O 1
ATOM 861 N N . THR A 1 112 ? 43.107 4.719 50.377 1.00 29.17 112 THR A N 1
ATOM 862 C CA . THR A 1 112 ? 44.255 4.381 49.510 1.00 29.17 112 THR A CA 1
ATOM 863 C C . THR A 1 112 ? 43.817 4.138 48.062 1.00 29.17 112 THR A C 1
ATOM 865 O O . THR A 1 112 ? 42.871 3.416 47.770 1.00 29.17 112 THR A O 1
ATOM 868 N N . LEU A 1 113 ? 44.545 4.792 47.165 1.00 32.78 113 LEU A N 1
ATOM 869 C CA . LEU A 1 113 ? 44.459 4.808 45.712 1.00 32.78 113 LEU A CA 1
ATOM 870 C C . LEU A 1 113 ? 45.521 3.835 45.174 1.00 32.78 113 LEU A C 1
ATOM 872 O O . LEU A 1 113 ? 46.659 3.954 45.601 1.00 32.78 113 LEU A O 1
ATOM 876 N N . ASN A 1 114 ? 45.172 2.905 44.273 1.00 35.28 114 ASN A N 1
ATOM 877 C CA . ASN A 1 114 ? 46.075 2.174 43.353 1.00 35.28 114 ASN A CA 1
ATOM 878 C C . ASN A 1 114 ? 45.189 1.444 42.320 1.00 35.28 114 ASN A C 1
ATOM 880 O O . ASN A 1 114 ? 44.354 0.631 42.690 1.00 35.28 114 ASN A O 1
ATOM 884 N N . LYS A 1 115 ? 45.095 1.878 41.059 1.00 29.70 115 LYS A N 1
ATOM 885 C CA . LYS A 1 115 ? 46.050 1.765 39.937 1.00 29.70 115 LYS A CA 1
ATOM 886 C C . LYS A 1 115 ? 46.240 0.320 39.432 1.00 29.70 115 LYS A C 1
ATOM 888 O O . LYS A 1 115 ? 46.989 -0.454 40.003 1.00 29.70 115 LYS A O 1
ATOM 893 N N . ALA A 1 116 ? 45.525 0.054 38.332 1.00 30.03 116 ALA A N 1
ATOM 894 C CA . ALA A 1 116 ? 45.823 -0.770 37.151 1.00 30.03 116 ALA A CA 1
ATOM 895 C C . ALA A 1 116 ? 46.791 -1.964 37.267 1.00 30.03 116 ALA A C 1
ATOM 897 O O . ALA A 1 116 ? 47.968 -1.752 37.526 1.00 30.03 116 ALA A O 1
ATOM 898 N N . LEU A 1 117 ? 46.348 -3.156 36.835 1.00 27.45 117 LEU A N 1
ATOM 899 C CA . LEU A 1 117 ? 46.842 -3.828 35.615 1.00 27.45 117 LEU A CA 1
ATOM 900 C C . LEU A 1 117 ? 46.084 -5.149 35.350 1.00 27.45 117 LEU A C 1
ATOM 902 O O . LEU A 1 117 ? 45.914 -5.966 36.243 1.00 27.45 117 LEU A O 1
ATOM 906 N N . THR A 1 118 ? 45.660 -5.318 34.095 1.00 27.92 118 THR A N 1
ATOM 907 C CA . THR A 1 118 ? 45.624 -6.556 33.285 1.00 27.92 118 THR A CA 1
ATOM 908 C C . THR A 1 118 ? 45.464 -7.928 33.960 1.00 27.92 118 THR A C 1
ATOM 910 O O . THR A 1 118 ? 46.379 -8.398 34.624 1.00 27.92 118 THR A O 1
ATOM 913 N N . SER A 1 119 ? 44.449 -8.691 33.540 1.00 29.28 119 SER A N 1
ATOM 914 C CA . SER A 1 119 ? 44.677 -10.072 33.089 1.00 29.28 119 SER A CA 1
ATOM 915 C C . SER A 1 119 ? 43.541 -10.567 32.197 1.00 29.28 119 SER A C 1
ATOM 917 O O . SER A 1 119 ? 42.364 -10.362 32.478 1.00 29.28 119 SER A O 1
ATOM 919 N N . LYS A 1 120 ? 43.943 -11.226 31.111 1.00 30.14 120 LYS A N 1
ATOM 920 C CA . LYS A 1 120 ? 43.125 -12.062 30.236 1.00 30.14 120 LYS A CA 1
ATOM 921 C C . LYS A 1 120 ? 42.536 -13.224 31.043 1.00 30.14 120 LYS A C 1
ATOM 923 O O . LYS A 1 120 ? 43.236 -13.790 31.880 1.00 30.14 120 LYS A O 1
ATOM 928 N N . MET A 1 121 ? 41.312 -13.627 30.722 1.00 27.69 121 MET A N 1
ATOM 929 C CA . MET A 1 121 ? 40.860 -14.998 30.944 1.00 27.69 121 MET A CA 1
ATOM 930 C C . MET A 1 121 ? 39.795 -15.342 29.902 1.00 27.69 121 MET A C 1
ATOM 932 O O . MET A 1 121 ? 38.653 -14.895 29.972 1.00 27.69 121 MET A O 1
ATOM 936 N N . GLU A 1 122 ? 40.231 -16.093 28.892 1.00 28.52 122 GLU A N 1
ATOM 937 C CA . GLU A 1 122 ? 39.376 -16.971 28.102 1.00 28.52 122 GLU A CA 1
ATOM 938 C C . GLU A 1 122 ? 38.791 -18.017 29.051 1.00 28.52 122 GLU A C 1
ATOM 940 O O . GLU A 1 122 ? 39.525 -18.684 29.780 1.00 28.52 122 GLU A O 1
ATOM 945 N N . VAL A 1 123 ? 37.467 -18.142 29.054 1.00 26.28 123 VAL A N 1
ATOM 946 C CA . VAL A 1 123 ? 36.767 -19.227 29.736 1.00 26.28 123 VAL A CA 1
ATOM 947 C C . VAL A 1 123 ? 36.187 -20.128 28.660 1.00 26.28 123 VAL A C 1
ATOM 949 O O . VAL A 1 123 ? 35.222 -19.793 27.977 1.00 26.28 123 VAL A O 1
ATOM 952 N N . ASN A 1 124 ? 36.856 -21.264 28.517 1.00 24.67 124 ASN A N 1
ATOM 953 C CA . ASN A 1 124 ? 36.425 -22.445 27.800 1.00 24.67 124 ASN A CA 1
ATOM 954 C C . ASN A 1 124 ? 35.490 -23.222 28.744 1.00 24.67 124 ASN A C 1
ATOM 956 O O . ASN A 1 124 ? 35.912 -23.579 29.844 1.00 24.67 124 ASN A O 1
ATOM 960 N N . ILE A 1 125 ? 34.237 -23.467 28.353 1.00 26.64 125 ILE A N 1
ATOM 961 C CA . ILE A 1 125 ? 33.362 -24.444 29.020 1.00 26.64 125 ILE A CA 1
ATOM 962 C C . ILE A 1 125 ? 32.769 -25.338 27.933 1.00 26.64 125 ILE A C 1
ATOM 964 O O . ILE A 1 125 ? 31.802 -24.982 27.264 1.00 26.64 125 ILE A O 1
ATOM 968 N N . GLN A 1 126 ? 33.395 -26.502 27.772 1.00 24.36 126 GLN A N 1
ATOM 969 C CA . GLN A 1 126 ? 32.731 -27.734 27.369 1.00 24.36 126 GLN A CA 1
ATOM 970 C C . GLN A 1 126 ? 31.971 -28.272 28.584 1.00 24.36 126 GLN A C 1
ATOM 972 O O . GLN A 1 126 ? 32.530 -28.336 29.679 1.00 24.36 126 GLN A O 1
ATOM 977 N N . LEU A 1 127 ? 30.722 -28.683 28.383 1.00 26.52 127 LEU A N 1
ATOM 978 C CA . LEU A 1 127 ? 30.086 -29.666 29.249 1.00 26.52 127 LEU A CA 1
ATOM 979 C C . LEU A 1 127 ? 29.210 -30.577 28.387 1.00 26.52 127 LEU A C 1
ATOM 981 O O . LEU A 1 127 ? 28.194 -30.145 27.842 1.00 26.52 127 LEU A O 1
ATOM 985 N N . ASP A 1 128 ? 29.650 -31.824 28.277 1.00 25.92 128 ASP A N 1
ATOM 986 C CA . ASP A 1 128 ? 28.878 -32.960 27.798 1.00 25.92 128 ASP A CA 1
ATOM 987 C C . ASP A 1 128 ? 27.714 -33.251 28.754 1.00 25.92 128 ASP A C 1
ATOM 989 O O . ASP A 1 128 ? 27.870 -33.189 29.980 1.00 25.92 128 ASP A O 1
ATOM 993 N N . LYS A 1 129 ? 26.556 -33.635 28.205 1.00 31.95 129 LYS A N 1
ATOM 994 C CA . LYS A 1 129 ? 25.629 -34.528 28.906 1.00 31.95 129 LYS A CA 1
ATOM 995 C C . LYS A 1 129 ? 24.774 -35.326 27.921 1.00 31.95 129 LYS A C 1
ATOM 997 O O . LYS A 1 129 ? 23.976 -34.768 27.174 1.00 31.95 129 LYS A O 1
ATOM 1002 N N . GLU A 1 130 ? 25.007 -36.631 27.955 1.00 27.70 130 GLU A N 1
ATOM 1003 C CA . GLU A 1 130 ? 24.322 -37.711 27.249 1.00 27.70 130 GLU A CA 1
ATOM 1004 C C . GLU A 1 130 ? 22.927 -38.040 27.827 1.00 27.70 130 GLU A C 1
ATOM 1006 O O . GLU A 1 130 ? 22.647 -37.725 28.987 1.00 27.70 130 GLU A O 1
ATOM 1011 N N . LEU A 1 131 ? 22.169 -38.805 27.016 1.00 28.02 131 LEU A N 1
ATOM 1012 C CA . LEU A 1 131 ? 21.040 -39.716 27.323 1.00 28.02 131 LEU A CA 1
ATOM 1013 C C . LEU A 1 131 ? 19.685 -39.052 27.679 1.00 28.02 131 LEU A C 1
ATOM 1015 O O . LEU A 1 131 ? 19.631 -38.132 28.483 1.00 28.02 131 LEU A O 1
ATOM 1019 N N . SER A 1 132 ? 18.528 -39.462 27.141 1.00 30.00 132 SER A N 1
ATOM 1020 C CA . SER A 1 132 ? 18.138 -40.722 26.484 1.00 30.00 132 SER A CA 1
ATOM 1021 C C . SER A 1 132 ? 16.867 -40.570 25.626 1.00 30.00 132 SER A C 1
ATOM 1023 O O . SER A 1 132 ? 16.045 -39.680 25.845 1.00 30.00 132 SER A O 1
ATOM 1025 N N . GLU A 1 133 ? 16.748 -41.490 24.670 1.00 32.28 133 GLU A N 1
ATOM 1026 C CA . GLU A 1 133 ? 15.624 -41.802 23.780 1.00 32.28 133 GLU A CA 1
ATOM 1027 C C . GLU A 1 133 ? 14.364 -42.287 24.519 1.00 32.28 133 GLU A C 1
ATOM 1029 O O . GLU A 1 133 ? 14.477 -42.910 25.569 1.00 32.28 133 GLU A O 1
ATOM 1034 N N . GLU A 1 134 ? 13.189 -42.103 23.902 1.00 27.52 134 GLU A N 1
ATOM 1035 C CA . GLU A 1 134 ? 12.138 -43.136 23.853 1.00 27.52 134 GLU A CA 1
ATOM 1036 C C . GLU A 1 134 ? 11.147 -42.843 22.703 1.00 27.52 134 GLU A C 1
ATOM 1038 O O . GLU A 1 134 ? 10.424 -41.844 22.704 1.00 27.52 134 GLU A O 1
ATOM 1043 N N . GLN A 1 135 ? 11.149 -43.720 21.691 1.00 31.05 135 GLN A N 1
ATOM 1044 C CA . GLN A 1 135 ? 10.023 -43.968 20.778 1.00 31.05 135 GLN A CA 1
ATOM 1045 C C . GLN A 1 135 ? 9.061 -44.981 21.424 1.00 31.05 135 GLN A C 1
ATOM 1047 O O . GLN A 1 135 ? 9.445 -45.679 22.363 1.00 31.05 135 GLN A O 1
ATOM 1052 N N . PRO A 1 136 ? 7.856 -45.166 20.858 1.00 38.72 136 PRO A N 1
ATOM 1053 C CA . PRO A 1 136 ? 7.614 -46.504 20.303 1.00 38.72 136 PRO A CA 1
ATOM 1054 C C . PRO A 1 136 ? 6.830 -46.534 18.977 1.00 38.72 136 PRO A C 1
ATOM 1056 O O . PRO A 1 136 ? 5.949 -45.713 18.723 1.00 38.72 136 PRO A O 1
ATOM 1059 N N . GLN A 1 137 ? 7.151 -47.547 18.164 1.00 31.25 137 GLN A N 1
ATOM 1060 C CA . GLN A 1 137 ? 6.405 -48.018 16.992 1.00 31.25 137 GLN A CA 1
ATOM 1061 C C . GLN A 1 137 ? 5.393 -49.127 17.353 1.00 31.25 137 GLN A C 1
ATOM 1063 O O . GLN A 1 137 ? 5.678 -49.991 18.175 1.00 31.25 137 GLN A O 1
ATOM 1068 N N . GLU A 1 138 ? 4.243 -49.060 16.673 1.00 31.78 138 GLU A N 1
ATOM 1069 C CA . GLU A 1 138 ? 3.454 -50.105 15.975 1.00 31.78 138 GLU A CA 1
ATOM 1070 C C . GLU A 1 138 ? 3.220 -51.526 16.543 1.00 31.78 138 GLU A C 1
ATOM 1072 O O . GLU A 1 138 ? 4.131 -52.304 16.799 1.00 31.78 138 GLU A O 1
ATOM 1077 N N . SER A 1 139 ? 1.938 -51.921 16.527 1.00 32.75 139 SER A N 1
ATOM 1078 C CA . SER A 1 139 ? 1.383 -53.203 16.017 1.00 32.75 139 SER A CA 1
ATOM 1079 C C . SER A 1 139 ? -0.147 -53.005 15.865 1.00 32.75 139 SER A C 1
ATOM 1081 O O . SER A 1 139 ? -0.752 -52.400 16.744 1.00 32.75 139 SER A O 1
ATOM 1083 N N . ALA A 1 140 ? -0.792 -53.145 14.699 1.00 33.06 140 ALA A N 1
ATOM 1084 C CA . ALA A 1 140 ? -1.077 -54.286 13.807 1.00 33.06 140 ALA A CA 1
ATOM 1085 C C . ALA A 1 140 ? -2.384 -55.062 14.143 1.00 33.06 140 ALA A C 1
ATOM 1087 O O . ALA A 1 140 ? -2.487 -55.697 15.187 1.00 33.06 140 ALA A O 1
ATOM 1088 N N . ASP A 1 141 ? -3.318 -54.987 13.179 1.00 30.36 141 ASP A N 1
ATOM 1089 C CA . ASP A 1 141 ? -4.393 -55.902 12.737 1.00 30.36 141 ASP A CA 1
ATOM 1090 C C . ASP A 1 141 ? -5.566 -56.335 13.644 1.00 30.36 141 ASP A C 1
ATOM 1092 O O . ASP A 1 141 ? -5.414 -57.087 14.603 1.00 30.36 141 ASP A O 1
ATOM 1096 N N . SER A 1 142 ? -6.802 -56.012 13.222 1.00 30.95 142 SER A N 1
ATOM 1097 C CA . SER A 1 142 ? -7.728 -56.972 12.565 1.00 30.95 142 SER A CA 1
ATOM 1098 C C . SER A 1 142 ? -9.112 -56.368 12.236 1.00 30.95 142 SER A C 1
ATOM 1100 O O . SER A 1 142 ? -9.584 -55.421 12.860 1.00 30.95 142 SER A O 1
ATOM 1102 N N . GLU A 1 143 ? -9.704 -56.925 11.179 1.00 33.56 143 GLU A N 1
ATOM 1103 C CA . GLU A 1 143 ? -10.922 -56.576 10.434 1.00 33.56 143 GLU A CA 1
ATOM 1104 C C . GLU A 1 143 ? -12.246 -56.676 11.224 1.00 33.56 143 GLU A C 1
ATOM 1106 O O . GLU A 1 143 ? -12.379 -57.534 12.091 1.00 33.56 143 GLU A O 1
ATOM 1111 N N . ALA A 1 144 ? -13.264 -55.889 10.830 1.00 31.31 144 ALA A N 1
ATOM 1112 C CA . ALA A 1 144 ? -14.602 -56.386 10.447 1.00 31.31 144 ALA A CA 1
ATOM 1113 C C . ALA A 1 144 ? -15.574 -55.243 10.059 1.00 31.31 144 ALA A C 1
ATOM 1115 O O . ALA A 1 144 ? -15.795 -54.299 10.812 1.00 31.31 144 ALA A O 1
ATOM 1116 N N . GLU A 1 145 ? -16.141 -55.385 8.858 1.00 31.28 145 GLU A N 1
ATOM 1117 C CA . GLU A 1 145 ? -17.481 -55.007 8.373 1.00 31.28 145 GLU A CA 1
ATOM 1118 C C . GLU A 1 145 ? -18.301 -53.893 9.066 1.00 31.28 145 GLU A C 1
ATOM 1120 O O . GLU A 1 145 ? -18.756 -54.021 10.198 1.00 31.28 145 GLU A O 1
ATOM 1125 N N . SER A 1 146 ? -18.730 -52.897 8.282 1.00 32.19 146 SER A N 1
ATOM 1126 C CA . SER A 1 146 ? -20.171 -52.624 8.107 1.00 32.19 146 SER A CA 1
ATOM 1127 C C . SER A 1 146 ? -20.441 -51.656 6.950 1.00 32.19 146 SER A C 1
ATOM 1129 O O . SER A 1 146 ? -19.837 -50.596 6.811 1.00 32.19 146 SER A O 1
ATOM 1131 N N . LYS A 1 147 ? -21.376 -52.087 6.102 1.00 34.59 147 LYS A N 1
ATOM 1132 C CA . LYS A 1 147 ? -22.130 -51.298 5.127 1.00 34.59 147 LYS A CA 1
ATOM 1133 C C . LYS A 1 147 ? -22.888 -50.182 5.852 1.00 34.59 147 LYS A C 1
ATOM 1135 O O . LYS A 1 147 ? -23.557 -50.503 6.827 1.00 34.59 147 LYS A O 1
ATOM 1140 N N . ASP A 1 148 ? -22.922 -48.966 5.309 1.00 32.84 148 ASP A N 1
ATOM 1141 C CA . ASP A 1 148 ? -24.221 -48.324 5.095 1.00 32.84 148 ASP A CA 1
ATOM 1142 C C . ASP A 1 148 ? -24.190 -47.202 4.048 1.00 32.84 148 ASP A C 1
ATOM 1144 O O . ASP A 1 148 ? -23.270 -46.395 3.934 1.00 32.84 148 ASP A O 1
ATOM 1148 N N . SER A 1 149 ? -25.261 -47.243 3.282 1.00 31.83 149 SER A N 1
ATOM 1149 C CA . SER A 1 149 ? -25.771 -46.422 2.199 1.00 31.83 149 SER A CA 1
ATOM 1150 C C . SER A 1 149 ? -26.031 -44.971 2.617 1.00 31.83 149 SER A C 1
ATOM 1152 O O . SER A 1 149 ? -26.576 -44.720 3.690 1.00 31.83 149 SER A O 1
ATOM 1154 N N . ARG A 1 150 ? -25.790 -44.003 1.721 1.00 35.31 150 ARG A N 1
ATOM 1155 C CA . ARG A 1 150 ? -26.583 -42.766 1.732 1.00 35.31 150 ARG A CA 1
ATOM 1156 C C . ARG A 1 150 ? -26.804 -42.222 0.326 1.00 35.31 150 ARG A C 1
ATOM 1158 O O . ARG A 1 150 ? -25.866 -41.871 -0.380 1.00 35.31 150 ARG A O 1
ATOM 1165 N N . GLU A 1 151 ? -28.082 -42.220 -0.017 1.00 33.84 151 GLU A N 1
ATOM 1166 C CA . GLU A 1 151 ? -28.715 -41.869 -1.280 1.00 33.84 151 GLU A CA 1
ATOM 1167 C C . GLU A 1 151 ? -28.686 -40.354 -1.548 1.00 33.84 151 GLU A C 1
ATOM 1169 O O . GLU A 1 151 ? -28.887 -39.542 -0.639 1.00 33.84 151 GLU A O 1
ATOM 1174 N N . GLU A 1 152 ? -28.486 -39.996 -2.817 1.00 36.19 152 GLU A N 1
ATOM 1175 C CA . GLU A 1 152 ? -28.965 -38.744 -3.411 1.00 36.19 152 GLU A CA 1
ATOM 1176 C C . GLU A 1 152 ? -30.409 -38.946 -3.908 1.00 36.19 152 GLU A C 1
ATOM 1178 O O . GLU A 1 152 ? -30.715 -40.032 -4.409 1.00 36.19 152 GLU A O 1
ATOM 1183 N N . PRO A 1 153 ? -31.301 -37.942 -3.824 1.00 50.81 153 PRO A N 1
ATOM 1184 C CA . PRO A 1 153 ? -32.616 -38.035 -4.435 1.00 50.81 153 PRO A CA 1
ATOM 1185 C C . PRO A 1 153 ? -32.622 -37.418 -5.842 1.00 50.81 153 PRO A C 1
ATOM 1187 O O . PRO A 1 153 ? -32.356 -36.228 -6.018 1.00 50.81 153 PRO A O 1
ATOM 1190 N N . GLU A 1 154 ? -33.002 -38.230 -6.828 1.00 34.19 154 GLU A N 1
ATOM 1191 C CA . GLU A 1 154 ? -33.603 -37.774 -8.082 1.00 34.19 154 GLU A CA 1
ATOM 1192 C C . GLU A 1 154 ? -35.118 -37.595 -7.884 1.00 34.19 154 GLU A C 1
ATOM 1194 O O . GLU A 1 154 ? -35.800 -38.508 -7.415 1.00 34.19 154 GLU A O 1
ATOM 1199 N N . GLU A 1 155 ? -35.662 -36.449 -8.303 1.00 41.91 155 GLU A N 1
ATOM 1200 C CA . GLU A 1 155 ? -37.070 -36.336 -8.692 1.00 41.91 155 GLU A CA 1
ATOM 1201 C C . GLU A 1 155 ? -37.183 -36.346 -10.226 1.00 41.91 155 GLU A C 1
ATOM 1203 O O . GLU A 1 155 ? -36.678 -35.475 -10.935 1.00 41.91 155 GLU A O 1
ATOM 1208 N N . ALA A 1 156 ? -37.870 -37.388 -10.691 1.00 32.97 156 ALA A N 1
ATOM 1209 C CA . ALA A 1 156 ? -38.577 -37.563 -11.958 1.00 32.97 156 ALA A CA 1
ATOM 1210 C C . ALA A 1 156 ? -39.609 -36.424 -12.197 1.00 32.97 156 ALA A C 1
ATOM 1212 O O . ALA A 1 156 ? -39.969 -35.722 -11.263 1.00 32.97 156 ALA A O 1
ATOM 1213 N N . ALA A 1 157 ? -40.241 -36.172 -13.346 1.00 34.03 157 ALA A N 1
ATOM 1214 C CA . ALA A 1 157 ? -40.314 -36.751 -14.686 1.00 34.03 157 ALA A CA 1
ATOM 1215 C C . ALA A 1 157 ? -41.144 -35.787 -15.572 1.00 34.03 157 ALA A C 1
ATOM 1217 O O . ALA A 1 157 ? -41.844 -34.911 -15.063 1.00 34.03 157 ALA A O 1
ATOM 1218 N N . GLY A 1 158 ? -41.133 -36.029 -16.888 1.00 29.59 158 GLY A N 1
ATOM 1219 C CA . GLY A 1 158 ? -42.141 -35.556 -17.852 1.00 29.59 158 GLY A CA 1
ATOM 1220 C C . GLY A 1 158 ? -41.510 -35.202 -19.200 1.00 29.59 158 GLY A C 1
ATOM 1221 O O . GLY A 1 158 ? -41.001 -34.101 -19.355 1.00 29.59 158 GLY A O 1
ATOM 1222 N N . GLU A 1 159 ? -41.288 -36.186 -20.086 1.00 29.64 159 GLU A N 1
ATOM 1223 C CA . GLU A 1 159 ? -42.110 -36.450 -21.297 1.00 29.64 159 GLU A CA 1
ATOM 1224 C C . GLU A 1 159 ? -42.215 -35.238 -22.249 1.00 29.64 159 GLU A C 1
ATOM 1226 O O . GLU A 1 159 ? -42.654 -34.170 -21.858 1.00 29.64 159 GLU A O 1
ATOM 1231 N N . GLY A 1 160 ? -41.892 -35.289 -23.541 1.00 28.94 160 GLY A N 1
ATOM 1232 C CA . GLY A 1 160 ? -41.548 -36.363 -24.466 1.00 28.94 160 GLY A CA 1
ATOM 1233 C C . GLY A 1 160 ? -41.499 -35.788 -25.898 1.00 28.94 160 GLY A C 1
ATOM 1234 O O . GLY A 1 160 ? -41.742 -34.598 -26.100 1.00 28.94 160 GLY A O 1
ATOM 1235 N N . THR A 1 161 ? -41.271 -36.667 -26.882 1.00 30.73 161 THR A N 1
ATOM 1236 C CA . THR A 1 161 ? -41.410 -36.496 -28.358 1.00 30.73 161 THR A CA 1
ATOM 1237 C C . THR A 1 161 ? -40.106 -36.463 -29.181 1.00 30.73 161 THR A C 1
ATOM 1239 O O . THR A 1 161 ? -39.562 -35.417 -29.505 1.00 30.73 161 THR A O 1
ATOM 1242 N N . GLN A 1 162 ? -39.608 -37.671 -29.477 1.00 33.03 162 GLN A N 1
ATOM 1243 C CA . GLN A 1 162 ? -39.513 -38.325 -30.801 1.00 33.03 162 GLN A CA 1
ATOM 1244 C C . GLN A 1 162 ? -39.095 -37.575 -32.101 1.00 33.03 162 GLN A C 1
ATOM 1246 O O . GLN A 1 162 ? -39.615 -36.520 -32.443 1.00 33.03 162 GLN A O 1
ATOM 1251 N N . VAL A 1 163 ? -38.341 -38.351 -32.910 1.00 31.61 163 VAL A N 1
ATOM 1252 C CA . VAL A 1 163 ? -38.076 -38.316 -34.377 1.00 31.61 163 VAL A CA 1
ATOM 1253 C C . VAL A 1 163 ? -36.939 -37.375 -34.834 1.00 31.61 163 VAL A C 1
ATOM 1255 O O . VAL A 1 163 ? -36.953 -36.197 -34.525 1.00 31.61 163 VAL A O 1
ATOM 1258 N N . GLY A 1 164 ? -35.916 -37.795 -35.588 1.00 30.70 164 GLY A N 1
ATOM 1259 C CA . GLY A 1 164 ? -35.706 -39.042 -36.320 1.00 30.70 164 GLY A CA 1
ATOM 1260 C C . GLY A 1 164 ? -34.267 -39.210 -36.824 1.00 30.70 164 GLY A C 1
ATOM 1261 O O . GLY A 1 164 ? -33.416 -38.332 -36.694 1.00 30.70 164 GLY A O 1
ATOM 1262 N N . GLU A 1 165 ? -34.042 -40.412 -37.336 1.00 33.06 165 GLU A N 1
ATOM 1263 C CA . GLU A 1 165 ? -32.818 -40.976 -37.896 1.00 33.06 165 GLU A CA 1
ATOM 1264 C C . GLU A 1 165 ? -32.334 -40.236 -39.153 1.00 33.06 165 GLU A C 1
ATOM 1266 O O . GLU A 1 165 ? -33.148 -39.745 -39.925 1.00 33.06 165 GLU A O 1
ATOM 1271 N N . ASP A 1 166 ? -31.018 -40.246 -39.398 1.00 34.22 166 ASP A N 1
ATOM 1272 C CA . ASP A 1 166 ? -30.501 -40.746 -40.678 1.00 34.22 166 ASP A CA 1
ATOM 1273 C C . ASP A 1 166 ? -28.997 -41.068 -40.611 1.00 34.22 166 ASP A C 1
ATOM 1275 O O . ASP A 1 166 ? -28.143 -40.246 -40.273 1.00 34.22 166 ASP A O 1
ATOM 1279 N N . LYS A 1 167 ? -28.685 -42.319 -40.959 1.00 39.31 167 LYS A N 1
ATOM 1280 C CA . LYS A 1 167 ? -27.352 -42.843 -41.278 1.00 39.31 167 LYS A CA 1
ATOM 1281 C C . LYS A 1 167 ? -27.253 -42.959 -42.802 1.00 39.31 167 LYS A C 1
ATOM 1283 O O . LYS A 1 167 ? -28.084 -43.660 -43.364 1.00 39.31 167 LYS A O 1
ATOM 1288 N N . ASN A 1 168 ? -26.201 -42.435 -43.445 1.00 30.38 168 ASN A N 1
ATOM 1289 C CA . ASN A 1 168 ? -25.366 -43.219 -44.383 1.00 30.38 168 ASN A CA 1
ATOM 1290 C C . ASN A 1 168 ? -24.206 -42.428 -45.036 1.00 30.38 168 ASN A C 1
ATOM 1292 O O . ASN A 1 168 ? -24.417 -41.485 -45.786 1.00 30.38 168 ASN A O 1
ATOM 1296 N N . SER A 1 169 ? -22.987 -42.916 -44.790 1.00 33.19 169 SER A N 1
ATOM 1297 C CA . SER A 1 169 ? -21.989 -43.447 -45.745 1.00 33.19 169 SER A CA 1
ATOM 1298 C C . SER A 1 169 ? -21.758 -42.825 -47.139 1.00 33.19 169 SER A C 1
ATOM 1300 O O . SER A 1 169 ? -22.596 -42.971 -48.024 1.00 33.19 169 SER A O 1
ATOM 1302 N N . LYS A 1 170 ? -20.512 -42.370 -47.387 1.00 28.75 170 LYS A N 1
ATOM 1303 C CA . LYS A 1 170 ? -19.537 -42.817 -48.437 1.00 28.75 170 LYS A CA 1
ATOM 1304 C C . LYS A 1 170 ? -18.403 -41.774 -48.558 1.00 28.75 170 LYS A C 1
ATOM 1306 O O . LYS A 1 170 ? -18.676 -40.607 -48.783 1.00 28.75 170 LYS A O 1
ATOM 1311 N N . ALA A 1 171 ? -17.156 -42.093 -48.196 1.00 29.05 171 ALA A N 1
ATOM 1312 C CA . ALA A 1 171 ? -16.111 -42.743 -49.009 1.00 29.05 171 ALA A CA 1
ATOM 1313 C C . ALA A 1 171 ? -15.673 -41.931 -50.247 1.00 29.05 171 ALA A C 1
ATOM 1315 O O . ALA A 1 171 ? -16.459 -41.822 -51.182 1.00 29.05 171 ALA A O 1
ATOM 1316 N N . THR A 1 172 ? -14.425 -41.424 -50.268 1.00 30.12 172 THR A N 1
ATOM 1317 C CA . THR A 1 172 ? -13.353 -41.727 -51.257 1.00 3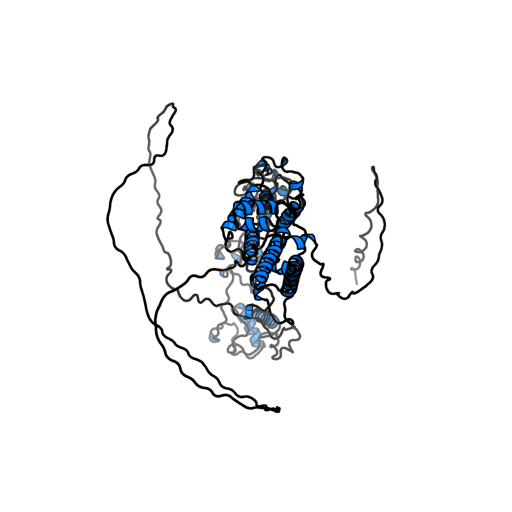0.12 172 THR A CA 1
ATOM 1318 C C . THR A 1 172 ? -12.012 -41.069 -50.834 1.00 30.12 172 THR A C 1
ATOM 1320 O O . THR A 1 172 ? -11.988 -39.892 -50.491 1.00 30.12 172 THR A O 1
ATOM 1323 N N . GLN A 1 173 ? -10.962 -41.909 -50.819 1.00 28.42 173 GLN A N 1
ATOM 1324 C CA . GLN A 1 173 ? -9.498 -41.759 -51.054 1.00 28.42 173 GLN A CA 1
ATOM 1325 C C . GLN A 1 173 ? -8.987 -40.435 -51.680 1.00 28.42 173 GLN A C 1
ATOM 1327 O O . GLN A 1 173 ? -9.752 -39.783 -52.377 1.00 28.42 173 GLN A O 1
ATOM 1332 N N . ASN A 1 174 ? -7.715 -40.004 -51.644 1.00 27.05 174 ASN A N 1
ATOM 1333 C CA . ASN A 1 174 ? -6.405 -40.414 -51.093 1.00 27.05 174 ASN A CA 1
ATOM 1334 C C . ASN A 1 174 ? -5.419 -39.230 -51.345 1.00 27.05 174 ASN A C 1
ATOM 1336 O O . ASN A 1 174 ? -5.811 -38.248 -51.975 1.00 27.05 174 ASN A O 1
ATOM 1340 N N . ASP A 1 175 ? -4.160 -39.409 -50.919 1.00 29.05 175 ASP A N 1
ATOM 1341 C CA . ASP A 1 175 ? -2.907 -38.669 -51.207 1.00 29.05 175 ASP A CA 1
ATOM 1342 C C . ASP A 1 175 ? -2.490 -37.687 -50.096 1.00 29.05 175 ASP A C 1
ATOM 1344 O O . ASP A 1 175 ? -2.953 -36.552 -50.019 1.00 29.05 175 ASP A O 1
ATOM 1348 N N . GLU A 1 176 ? -1.778 -38.129 -49.050 1.00 26.44 176 GLU A N 1
ATOM 1349 C CA . GLU A 1 176 ? -0.342 -38.503 -48.994 1.00 26.44 176 GLU A CA 1
ATOM 1350 C C . GLU A 1 176 ? 0.621 -37.447 -49.566 1.00 26.44 176 GLU A C 1
ATOM 1352 O O . GLU A 1 176 ? 0.884 -37.384 -50.762 1.00 26.44 176 GLU A O 1
ATOM 1357 N N . MET A 1 177 ? 1.246 -36.684 -48.661 1.00 27.23 177 MET A N 1
ATOM 1358 C CA . MET A 1 177 ? 2.700 -36.503 -48.676 1.00 27.23 177 MET A CA 1
ATOM 1359 C C . MET A 1 177 ? 3.178 -36.150 -47.260 1.00 27.23 177 MET A C 1
ATOM 1361 O O . MET A 1 177 ? 3.028 -35.023 -46.787 1.00 27.23 177 MET A O 1
ATOM 1365 N N . GLN A 1 178 ? 3.699 -37.166 -46.571 1.00 27.95 178 GLN A N 1
ATOM 1366 C CA . GLN A 1 178 ? 4.534 -37.041 -45.379 1.00 27.95 178 GLN A CA 1
ATOM 1367 C C . GLN A 1 178 ? 5.876 -36.405 -45.768 1.00 27.95 178 GLN A C 1
ATOM 1369 O O . GLN A 1 178 ? 6.448 -36.762 -46.795 1.00 27.95 178 GLN A O 1
ATOM 1374 N N . VAL A 1 179 ? 6.384 -35.500 -44.929 1.00 28.55 179 VAL A N 1
ATOM 1375 C CA . VAL A 1 179 ? 7.805 -35.134 -44.887 1.00 28.55 179 VAL A CA 1
ATOM 1376 C C . VAL A 1 179 ? 8.237 -35.143 -43.423 1.00 28.55 179 VAL A C 1
ATOM 1378 O O . VAL A 1 179 ? 7.904 -34.239 -42.661 1.00 28.55 179 VAL A O 1
ATOM 1381 N N . ASP A 1 180 ? 8.888 -36.246 -43.075 1.00 26.64 180 ASP A N 1
ATOM 1382 C CA . ASP A 1 180 ? 9.963 -36.470 -42.106 1.00 26.64 180 ASP A CA 1
ATOM 1383 C C . ASP A 1 180 ? 10.168 -35.445 -40.979 1.00 26.64 180 ASP A C 1
ATOM 1385 O O . ASP A 1 180 ? 10.766 -34.377 -41.133 1.00 26.64 180 ASP A O 1
ATOM 1389 N N . GLU A 1 181 ? 9.747 -35.873 -39.790 1.00 37.00 181 GLU A N 1
ATOM 1390 C CA . GLU A 1 181 ? 10.157 -35.361 -38.489 1.00 37.00 181 GLU A CA 1
ATOM 1391 C C . GLU A 1 181 ? 11.330 -36.224 -37.985 1.00 37.00 181 GLU A C 1
ATOM 1393 O O . GLU A 1 181 ? 11.135 -37.232 -37.310 1.00 37.00 181 GLU A O 1
ATOM 1398 N N . GLU A 1 182 ? 12.563 -35.844 -38.336 1.00 27.91 182 GLU A N 1
ATOM 1399 C CA . GLU A 1 182 ? 13.794 -36.399 -37.754 1.00 27.91 182 GLU A CA 1
ATOM 1400 C C . GLU A 1 182 ? 14.569 -35.331 -36.961 1.00 27.91 182 GLU A C 1
ATOM 1402 O O . GLU A 1 182 ? 15.137 -34.381 -37.498 1.00 27.91 182 GLU A O 1
ATOM 1407 N N . LEU A 1 183 ? 14.546 -35.517 -35.637 1.00 27.55 183 LEU A N 1
ATOM 1408 C CA . LEU A 1 183 ? 15.710 -35.655 -34.749 1.00 27.55 183 LEU A CA 1
ATOM 1409 C C . LEU A 1 183 ? 16.962 -34.811 -35.057 1.00 27.55 183 LEU A C 1
ATOM 1411 O O . LEU A 1 183 ? 17.741 -35.183 -35.927 1.00 27.55 183 LEU A O 1
ATOM 1415 N N . ASN A 1 184 ? 17.256 -33.805 -34.212 1.00 28.06 184 ASN A N 1
ATOM 1416 C CA . ASN A 1 184 ? 18.531 -33.703 -33.464 1.00 28.06 184 ASN A CA 1
ATOM 1417 C C . ASN A 1 184 ? 18.536 -32.529 -32.437 1.00 28.06 184 ASN A C 1
ATOM 1419 O O . ASN A 1 184 ? 17.609 -31.722 -32.439 1.00 28.06 184 ASN A O 1
ATOM 1423 N N . PRO A 1 185 ? 19.515 -32.412 -31.513 1.00 34.59 185 PRO A N 1
ATOM 1424 C CA . PRO A 1 185 ? 19.361 -32.835 -30.127 1.00 34.59 185 PRO A CA 1
ATOM 1425 C C . PRO A 1 185 ? 19.418 -31.672 -29.117 1.00 34.59 185 PRO A C 1
ATOM 1427 O O . PRO A 1 185 ? 19.911 -30.574 -29.388 1.00 34.59 185 PRO A O 1
ATOM 1430 N N . GLN A 1 186 ? 18.938 -31.949 -27.903 1.00 30.81 186 GLN A N 1
ATOM 1431 C CA . GLN A 1 186 ? 19.221 -31.136 -26.721 1.00 30.81 186 GLN A CA 1
ATOM 1432 C C . GLN A 1 186 ? 20.719 -31.165 -26.383 1.00 30.81 186 GLN A C 1
ATOM 1434 O O . GLN A 1 186 ? 21.320 -32.235 -26.460 1.00 30.81 186 GLN A O 1
ATOM 1439 N N . PRO A 1 187 ? 21.312 -30.051 -25.918 1.00 31.72 187 PRO A N 1
ATOM 1440 C CA . PRO A 1 187 ? 22.553 -30.103 -25.175 1.00 31.72 187 PRO A CA 1
ATOM 1441 C C . PRO A 1 187 ? 22.282 -30.220 -23.670 1.00 31.72 187 PRO A C 1
ATOM 1443 O O . PRO A 1 187 ? 21.491 -29.474 -23.081 1.00 31.72 187 PRO A O 1
ATOM 1446 N N . ASP A 1 188 ? 22.996 -31.185 -23.110 1.00 26.59 188 ASP A N 1
ATOM 1447 C CA . ASP A 1 188 ? 23.189 -31.575 -21.721 1.00 26.59 188 ASP A CA 1
ATOM 1448 C C . ASP A 1 188 ? 23.085 -30.452 -20.680 1.00 26.59 188 ASP A C 1
ATOM 1450 O O . ASP A 1 188 ? 23.748 -29.411 -20.740 1.00 26.59 188 ASP A O 1
ATOM 1454 N N . LYS A 1 189 ? 22.281 -30.728 -19.651 1.00 31.95 189 LYS A N 1
ATOM 1455 C CA . LYS A 1 189 ? 22.374 -30.096 -18.338 1.00 31.95 189 LYS A CA 1
ATOM 1456 C C . LYS A 1 189 ? 22.802 -31.158 -17.346 1.00 31.95 189 LYS A C 1
ATOM 1458 O O . LYS A 1 189 ? 21.968 -31.931 -16.895 1.00 31.95 189 LYS A O 1
ATOM 1463 N N . GLU A 1 190 ? 24.058 -31.111 -16.937 1.00 31.16 190 GLU A N 1
ATOM 1464 C CA . GLU A 1 190 ? 24.463 -31.703 -15.674 1.00 31.16 190 GLU A CA 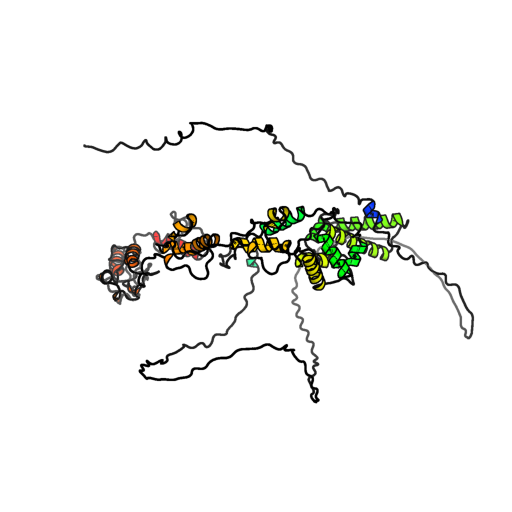1
ATOM 1465 C C . GLU A 1 190 ? 25.629 -30.917 -15.064 1.00 31.16 190 GLU A C 1
ATOM 1467 O O . GLU A 1 190 ? 26.539 -30.480 -15.762 1.00 31.16 190 GLU A O 1
ATOM 1472 N N . GLN A 1 191 ? 25.544 -30.760 -13.740 1.00 31.55 191 GLN A N 1
ATOM 1473 C CA . GLN A 1 191 ? 26.600 -30.372 -12.799 1.00 31.55 191 GLN A CA 1
ATOM 1474 C C . GLN A 1 191 ? 26.981 -28.882 -12.702 1.00 31.55 191 GLN A C 1
ATOM 1476 O O . GLN A 1 191 ? 27.902 -28.395 -13.346 1.00 31.55 191 GLN A O 1
ATOM 1481 N N . GLN A 1 192 ? 26.318 -28.182 -11.771 1.00 29.94 192 GLN A N 1
ATOM 1482 C CA . GLN A 1 192 ? 26.992 -27.373 -10.741 1.00 29.94 192 GLN A CA 1
ATOM 1483 C C . GLN A 1 192 ? 25.986 -27.000 -9.638 1.00 29.94 192 GLN A C 1
ATOM 1485 O O . GLN A 1 192 ? 25.383 -25.926 -9.622 1.00 29.94 192 GLN A O 1
ATOM 1490 N N . GLU A 1 193 ? 25.787 -27.942 -8.720 1.00 39.91 193 GLU A N 1
ATOM 1491 C CA . GLU A 1 193 ? 25.310 -27.671 -7.367 1.00 39.91 193 GLU A CA 1
ATOM 1492 C C . GLU A 1 193 ? 26.550 -27.442 -6.501 1.00 39.91 193 GLU A C 1
ATOM 1494 O O . GLU A 1 193 ? 27.226 -28.390 -6.125 1.00 39.91 193 GLU A O 1
ATOM 1499 N N . GLU A 1 194 ? 26.882 -26.181 -6.219 1.00 33.16 194 GLU A N 1
ATOM 1500 C CA . GLU A 1 194 ? 27.804 -25.843 -5.134 1.00 33.16 194 GLU A CA 1
ATOM 1501 C C . GLU A 1 194 ? 27.513 -24.432 -4.586 1.00 33.16 194 GLU A C 1
ATOM 1503 O O . GLU A 1 194 ? 27.479 -23.432 -5.302 1.00 33.16 194 GLU A O 1
ATOM 1508 N N . GLU A 1 195 ? 27.261 -24.395 -3.277 1.00 32.75 195 GLU A N 1
ATOM 1509 C CA . GLU A 1 195 ? 27.344 -23.254 -2.356 1.00 32.75 195 GLU A CA 1
ATOM 1510 C C . GLU A 1 195 ? 26.527 -21.976 -2.644 1.00 32.75 195 GLU A C 1
ATOM 1512 O O . GLU A 1 195 ? 27.053 -20.890 -2.907 1.00 32.75 195 GLU A O 1
ATOM 1517 N N . ARG A 1 196 ? 25.221 -22.019 -2.343 1.00 31.73 196 ARG A N 1
ATOM 1518 C CA . ARG A 1 196 ? 24.507 -20.814 -1.878 1.00 31.73 196 ARG A CA 1
ATOM 1519 C C . ARG A 1 196 ? 24.863 -20.526 -0.418 1.00 31.73 196 ARG A C 1
ATOM 1521 O O . ARG A 1 196 ? 24.086 -20.801 0.488 1.00 31.73 196 ARG A O 1
ATOM 1528 N N . LYS A 1 197 ? 26.034 -19.929 -0.188 1.00 32.81 197 LYS A N 1
ATOM 1529 C CA . LYS A 1 197 ? 26.320 -19.245 1.081 1.00 32.81 197 LYS A CA 1
ATOM 1530 C C . LYS A 1 197 ? 25.536 -17.935 1.125 1.00 32.81 197 LYS A C 1
ATOM 1532 O O . LYS A 1 197 ? 25.847 -16.979 0.411 1.00 32.81 197 LYS A O 1
ATOM 1537 N N . GLU A 1 198 ? 24.520 -17.904 1.980 1.00 39.66 198 GLU A N 1
ATOM 1538 C CA . GLU A 1 198 ? 23.881 -16.688 2.472 1.00 39.66 198 GLU A CA 1
ATOM 1539 C C . GLU A 1 198 ? 24.950 -15.757 3.062 1.00 39.66 198 GLU A C 1
ATOM 1541 O O . GLU A 1 198 ? 25.413 -15.925 4.189 1.00 39.66 198 GLU A O 1
ATOM 1546 N N . LYS A 1 199 ? 25.374 -14.749 2.296 1.00 37.03 199 LYS A N 1
ATOM 1547 C CA . LYS A 1 199 ? 26.124 -13.628 2.863 1.00 37.03 199 LYS A CA 1
ATOM 1548 C C . LYS A 1 199 ? 25.128 -12.715 3.566 1.00 37.03 199 LYS A C 1
ATOM 1550 O O . LYS A 1 199 ? 24.413 -11.943 2.926 1.00 37.03 199 LYS A O 1
ATOM 1555 N N . GLY A 1 200 ? 25.086 -12.846 4.890 1.00 37.34 200 GLY A N 1
ATOM 1556 C CA . GLY A 1 200 ? 24.393 -11.935 5.789 1.00 37.34 200 GLY A CA 1
ATOM 1557 C C . GLY A 1 200 ? 24.769 -10.477 5.521 1.00 37.34 200 GLY A C 1
ATOM 1558 O O . GLY A 1 200 ? 25.908 -10.149 5.179 1.00 37.34 200 GLY A O 1
ATOM 1559 N N . ARG A 1 201 ? 23.778 -9.593 5.657 1.00 36.00 201 ARG A N 1
ATOM 1560 C CA . ARG A 1 201 ? 23.967 -8.141 5.581 1.00 36.00 201 ARG A CA 1
ATOM 1561 C C . ARG A 1 201 ? 24.931 -7.689 6.681 1.00 36.00 201 ARG A C 1
ATOM 1563 O O . ARG A 1 201 ? 24.737 -8.019 7.846 1.00 36.00 201 ARG A O 1
ATOM 1570 N N . LEU A 1 202 ? 25.945 -6.912 6.305 1.00 37.62 202 LEU A N 1
ATOM 1571 C CA . LEU A 1 202 ? 26.913 -6.311 7.227 1.00 37.62 202 LEU A CA 1
ATOM 1572 C C . LEU A 1 202 ? 26.376 -4.998 7.822 1.00 37.62 202 LEU A C 1
ATOM 1574 O O . LEU A 1 202 ? 25.710 -4.213 7.147 1.00 37.62 202 LEU A O 1
ATOM 1578 N N . TYR A 1 203 ? 26.739 -4.751 9.084 1.00 31.84 203 TYR A N 1
ATOM 1579 C CA . TYR A 1 203 ? 26.331 -3.624 9.942 1.00 31.84 203 TYR A CA 1
ATOM 1580 C C . TYR A 1 203 ? 26.615 -2.222 9.351 1.00 31.84 203 TYR A C 1
ATOM 1582 O O . TYR A 1 203 ? 25.991 -1.240 9.743 1.00 31.84 203 TYR A O 1
ATOM 1590 N N . SER A 1 204 ? 27.486 -2.109 8.343 1.00 37.97 204 SER A N 1
ATOM 1591 C CA . SER A 1 204 ? 27.796 -0.851 7.645 1.00 37.97 204 SER A CA 1
ATOM 1592 C C . SER A 1 204 ? 26.764 -0.424 6.589 1.00 37.97 204 SER A C 1
ATOM 1594 O O . SER A 1 204 ? 26.834 0.699 6.100 1.00 37.97 204 SER A O 1
ATOM 1596 N N . GLN A 1 205 ? 25.771 -1.264 6.267 1.00 41.91 205 GLN A N 1
ATOM 1597 C CA . GLN A 1 205 ? 24.657 -0.916 5.366 1.00 41.91 205 GLN A CA 1
ATOM 1598 C C . GLN A 1 205 ? 23.478 -0.215 6.070 1.00 41.91 205 GLN A C 1
ATOM 1600 O O . GLN A 1 205 ? 22.466 0.061 5.432 1.00 41.91 205 GLN A O 1
ATOM 1605 N N . VAL A 1 206 ? 23.587 0.078 7.373 1.00 41.47 206 VAL A N 1
ATOM 1606 C CA . VAL A 1 206 ? 22.495 0.652 8.189 1.00 41.47 206 VAL A CA 1
ATOM 1607 C C . VAL A 1 206 ? 22.660 2.161 8.450 1.00 41.47 206 VAL A C 1
ATOM 1609 O O . VAL A 1 206 ? 21.719 2.792 8.916 1.00 41.47 206 VAL A O 1
ATOM 1612 N N . VAL A 1 207 ? 23.806 2.783 8.127 1.00 41.62 207 VAL A N 1
ATOM 1613 C CA . VAL A 1 207 ? 24.117 4.154 8.616 1.00 41.62 207 VAL A CA 1
ATOM 1614 C C . VAL A 1 207 ? 24.466 5.174 7.509 1.00 41.62 207 VAL A C 1
ATOM 1616 O O . VAL A 1 207 ? 24.869 6.292 7.802 1.00 41.62 207 VAL A O 1
ATOM 1619 N N . GLY A 1 208 ? 24.276 4.857 6.225 1.00 34.91 208 GLY A N 1
ATOM 1620 C CA . GLY A 1 208 ? 24.565 5.792 5.125 1.00 34.91 208 GLY A CA 1
ATOM 1621 C C . GLY A 1 208 ? 23.337 6.160 4.298 1.00 34.91 208 GLY A C 1
ATOM 1622 O O . GLY A 1 208 ? 22.975 5.426 3.384 1.00 34.91 208 GLY A O 1
ATOM 1623 N N . GLU A 1 209 ? 22.720 7.307 4.576 1.00 41.38 209 GLU A N 1
ATOM 1624 C CA . GLU A 1 209 ? 21.728 7.934 3.697 1.00 41.38 209 GLU A CA 1
ATOM 1625 C C . GLU A 1 209 ? 22.349 8.250 2.321 1.00 41.38 209 GLU A C 1
ATOM 1627 O O . GLU A 1 209 ? 23.134 9.193 2.211 1.00 41.38 209 GLU A O 1
ATOM 1632 N N . LYS A 1 210 ? 22.006 7.480 1.274 1.00 40.34 210 LYS A N 1
ATOM 1633 C CA . LYS A 1 210 ? 21.533 7.979 -0.042 1.00 40.34 210 LYS A CA 1
ATOM 1634 C C . LYS A 1 210 ? 21.439 6.884 -1.118 1.00 40.34 210 LYS A C 1
ATOM 1636 O O . LYS A 1 210 ? 22.431 6.283 -1.511 1.00 40.34 210 LYS A O 1
ATOM 1641 N N . GLU A 1 211 ? 20.205 6.746 -1.606 1.00 43.66 211 GLU A N 1
ATOM 1642 C CA . GLU A 1 211 ? 19.740 6.310 -2.934 1.00 43.66 211 GLU A CA 1
ATOM 1643 C C . GLU A 1 211 ? 20.353 5.038 -3.543 1.00 43.66 211 GLU A C 1
ATOM 1645 O O . GLU A 1 211 ? 21.236 5.063 -4.401 1.00 43.66 211 GLU A O 1
ATOM 1650 N N . ASP A 1 212 ? 19.755 3.908 -3.157 1.00 41.09 212 ASP A N 1
ATOM 1651 C CA . ASP A 1 212 ? 19.880 2.626 -3.844 1.00 41.09 212 ASP A CA 1
ATOM 1652 C C . ASP A 1 212 ? 19.474 2.714 -5.332 1.00 41.09 212 ASP A C 1
ATOM 1654 O O . ASP A 1 212 ? 18.547 3.451 -5.698 1.00 41.09 212 ASP A O 1
ATOM 1658 N N . PRO A 1 213 ? 20.093 1.902 -6.213 1.00 43.25 213 PRO A N 1
ATOM 1659 C CA . PRO A 1 213 ? 19.684 1.802 -7.605 1.00 43.25 213 PRO A CA 1
ATOM 1660 C C . PRO A 1 213 ? 18.231 1.340 -7.652 1.00 43.25 213 PRO A C 1
ATOM 1662 O O . PRO A 1 213 ? 17.889 0.316 -7.058 1.00 43.25 213 PRO A O 1
ATOM 1665 N N . VAL A 1 214 ? 17.393 2.098 -8.370 1.00 45.44 214 VAL A N 1
ATOM 1666 C CA . VAL A 1 214 ? 15.963 1.844 -8.588 1.00 45.44 214 VAL A CA 1
ATOM 1667 C C . VAL A 1 214 ? 15.778 0.443 -9.156 1.00 45.44 214 VAL A C 1
ATOM 1669 O O . VAL A 1 214 ? 15.711 0.202 -10.363 1.00 45.44 214 VAL A O 1
ATOM 1672 N N . ASN A 1 215 ? 15.688 -0.503 -8.235 1.00 39.06 215 ASN A N 1
ATOM 1673 C CA . ASN A 1 215 ? 15.202 -1.831 -8.450 1.00 39.06 215 ASN A CA 1
ATOM 1674 C C . ASN A 1 215 ? 13.761 -1.598 -8.889 1.00 39.06 215 ASN A C 1
ATOM 1676 O O . ASN A 1 215 ? 12.906 -1.264 -8.070 1.00 39.06 215 ASN A O 1
ATOM 1680 N N . ARG A 1 216 ? 13.497 -1.698 -10.198 1.00 41.72 216 ARG A N 1
ATOM 1681 C CA . ARG A 1 216 ? 12.148 -1.687 -10.772 1.00 41.72 216 ARG A CA 1
ATOM 1682 C C . ARG A 1 216 ? 11.404 -2.958 -10.334 1.00 41.72 216 ARG A C 1
ATOM 1684 O O . ARG A 1 216 ? 10.814 -3.654 -11.156 1.00 41.72 216 ARG A O 1
ATOM 1691 N N . ARG A 1 217 ? 11.338 -3.235 -9.023 1.00 44.34 217 ARG A N 1
ATOM 1692 C CA . ARG A 1 217 ? 10.074 -3.647 -8.424 1.00 44.34 217 ARG A CA 1
ATOM 1693 C C . ARG A 1 217 ? 9.105 -2.641 -8.992 1.00 44.34 217 ARG A C 1
ATOM 1695 O O . ARG A 1 217 ? 9.275 -1.447 -8.765 1.00 44.34 217 ARG A O 1
ATOM 1702 N N . ARG A 1 218 ? 8.209 -3.102 -9.865 1.00 43.50 218 ARG A N 1
ATOM 1703 C CA . ARG A 1 218 ? 7.075 -2.301 -10.302 1.00 43.50 218 ARG A CA 1
ATOM 1704 C C . ARG A 1 218 ? 6.551 -1.705 -9.006 1.00 43.50 218 ARG A C 1
ATOM 1706 O O . ARG A 1 218 ? 6.032 -2.460 -8.185 1.00 43.50 218 ARG A O 1
ATOM 1713 N N . ILE A 1 219 ? 6.807 -0.413 -8.788 1.00 45.94 219 ILE A N 1
ATOM 1714 C CA . ILE A 1 219 ? 6.077 0.405 -7.837 1.00 45.94 219 ILE A CA 1
ATOM 1715 C C . ILE A 1 219 ? 4.685 0.232 -8.401 1.00 45.94 219 ILE A C 1
ATOM 1717 O O . ILE A 1 219 ? 4.333 0.803 -9.433 1.00 45.94 219 ILE A O 1
ATOM 1721 N N . ARG A 1 220 ? 4.002 -0.791 -7.890 1.00 45.81 220 ARG A N 1
ATOM 1722 C CA . ARG A 1 220 ? 2.643 -1.144 -8.224 1.00 45.81 220 ARG A CA 1
ATOM 1723 C C . ARG A 1 220 ? 1.952 0.046 -7.630 1.00 45.81 220 ARG A C 1
ATOM 1725 O O . ARG A 1 220 ? 1.769 0.005 -6.420 1.00 45.81 220 ARG A O 1
ATOM 1732 N N . GLY A 1 221 ? 1.837 1.101 -8.459 1.00 49.94 221 GLY A N 1
ATOM 1733 C CA . GLY A 1 221 ? 1.653 2.487 -8.042 1.00 49.94 221 GLY A CA 1
ATOM 1734 C C . GLY A 1 221 ? 0.821 2.425 -6.804 1.00 49.94 221 GLY A C 1
ATOM 1735 O O . GLY A 1 221 ? -0.267 1.856 -6.895 1.00 49.94 221 GLY A O 1
ATOM 1736 N N . GLU A 1 222 ? 1.425 2.758 -5.664 1.00 51.66 222 GLU A N 1
ATOM 1737 C CA . GLU A 1 222 ? 0.726 2.794 -4.395 1.00 51.66 222 GLU A CA 1
ATOM 1738 C C . GLU A 1 222 ? -0.360 3.821 -4.666 1.00 51.66 222 GLU A C 1
ATOM 1740 O O . GLU A 1 222 ? -0.091 5.017 -4.723 1.00 51.66 222 GLU A O 1
ATOM 1745 N N . VAL A 1 223 ? -1.501 3.318 -5.152 1.00 58.56 223 VAL A N 1
ATOM 1746 C CA . VAL A 1 223 ? -2.594 4.130 -5.653 1.00 58.56 223 VAL A CA 1
ATOM 1747 C C . VAL A 1 223 ? -2.990 4.828 -4.397 1.00 58.56 223 VAL A C 1
ATOM 1749 O O . VAL A 1 223 ? -3.464 4.146 -3.493 1.00 58.56 223 VAL A O 1
ATOM 1752 N N . ASP A 1 224 ? -2.644 6.107 -4.330 1.00 69.62 224 ASP A N 1
ATOM 1753 C CA . ASP A 1 224 ? -2.725 6.900 -3.127 1.00 69.62 224 ASP A CA 1
ATOM 1754 C C . ASP A 1 224 ? -4.060 6.592 -2.444 1.00 69.62 224 ASP A C 1
ATOM 1756 O O . ASP A 1 224 ? -5.131 6.892 -2.972 1.00 69.62 224 ASP A O 1
ATOM 1760 N N . MET A 1 225 ? -3.996 5.848 -1.336 1.00 79.56 225 MET A N 1
ATOM 1761 C CA . MET A 1 225 ? -5.177 5.399 -0.600 1.00 79.56 225 MET A CA 1
ATOM 1762 C C . MET A 1 225 ? -5.677 6.521 0.320 1.00 79.56 225 MET A C 1
ATOM 1764 O O . MET A 1 225 ? -6.536 6.269 1.163 1.00 79.56 225 MET A O 1
ATOM 1768 N N . SER A 1 226 ? -5.178 7.754 0.156 1.00 85.38 226 SER A N 1
ATOM 1769 C CA . SER A 1 226 ? -5.642 8.956 0.853 1.00 85.38 226 SER A CA 1
ATOM 1770 C C . SER A 1 226 ? -7.162 9.121 0.785 1.00 85.38 226 SER A C 1
ATOM 1772 O O . SER A 1 226 ? -7.790 9.434 1.801 1.00 85.38 226 SER A O 1
ATOM 1774 N N . TRP A 1 227 ? -7.776 8.794 -0.360 1.00 87.44 227 TRP A N 1
ATOM 1775 C CA . TRP A 1 227 ? -9.233 8.803 -0.526 1.00 87.44 227 TRP A CA 1
ATOM 1776 C C . TRP A 1 227 ? -9.933 7.838 0.445 1.00 87.44 227 TRP A C 1
ATOM 1778 O O . TRP A 1 227 ? -11.024 8.123 0.932 1.00 87.44 227 TRP A O 1
ATOM 1788 N N . ALA A 1 228 ? -9.319 6.700 0.789 1.00 86.56 228 ALA A N 1
ATOM 1789 C CA . ALA A 1 228 ? -9.923 5.732 1.699 1.00 86.56 228 ALA A CA 1
ATOM 1790 C C . ALA A 1 228 ? -9.983 6.282 3.129 1.00 86.56 228 ALA A C 1
ATOM 1792 O O . ALA A 1 228 ? -10.960 6.020 3.836 1.00 86.56 228 ALA A O 1
ATOM 1793 N N . ASP A 1 229 ? -8.975 7.045 3.551 1.00 87.81 229 ASP A N 1
ATOM 1794 C CA . ASP A 1 2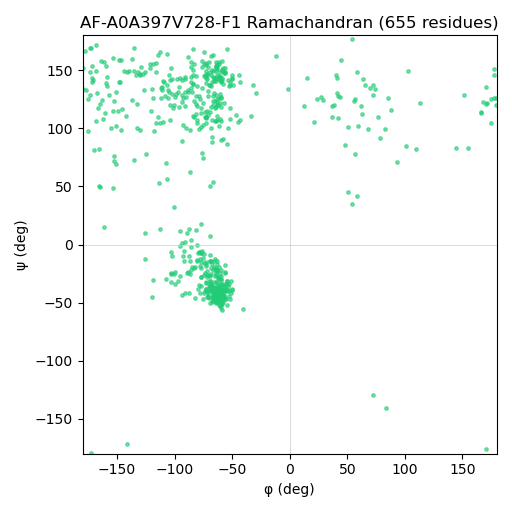29 ? -8.979 7.739 4.840 1.00 87.81 229 ASP A CA 1
ATOM 1795 C C . ASP A 1 229 ? -9.942 8.931 4.849 1.00 87.81 229 ASP A C 1
ATOM 1797 O O . ASP A 1 229 ? -10.525 9.237 5.888 1.00 87.81 229 ASP A O 1
ATOM 1801 N N . GLU A 1 230 ? -10.139 9.605 3.717 1.00 90.94 230 GLU A N 1
ATOM 1802 C CA . GLU A 1 230 ? -11.154 10.653 3.571 1.00 90.94 230 GLU A CA 1
ATOM 1803 C C . GLU A 1 230 ? -12.580 10.098 3.671 1.00 90.94 230 GLU A C 1
ATOM 1805 O O . GLU A 1 230 ? -13.367 10.597 4.474 1.00 90.94 230 GLU A O 1
ATOM 1810 N N . VAL A 1 231 ? -12.880 8.999 2.969 1.00 91.19 231 VAL A N 1
ATOM 1811 C CA . VAL A 1 231 ? -14.166 8.288 3.079 1.00 91.19 231 VAL A CA 1
ATOM 1812 C C . VAL A 1 231 ? -14.440 7.893 4.530 1.00 91.19 231 VAL A C 1
ATOM 1814 O O . VAL A 1 231 ? -15.524 8.154 5.045 1.00 91.19 231 VAL A O 1
ATOM 1817 N N . SER A 1 232 ? -13.451 7.315 5.226 1.00 90.50 232 SER A N 1
ATOM 1818 C CA . SER A 1 232 ? -13.599 6.962 6.646 1.00 90.50 232 SER A CA 1
ATOM 1819 C C . SER A 1 232 ? -13.896 8.194 7.511 1.00 90.50 232 SER A C 1
ATOM 1821 O O . SER A 1 232 ? -14.801 8.152 8.339 1.00 90.50 232 SER A O 1
ATOM 1823 N N . ARG A 1 233 ? -13.172 9.303 7.299 1.00 91.62 233 ARG A N 1
ATOM 1824 C CA . ARG A 1 233 ? -13.364 10.557 8.046 1.00 91.62 233 ARG A CA 1
ATOM 1825 C C . ARG A 1 233 ? -14.727 11.192 7.796 1.00 91.62 233 ARG A C 1
ATOM 1827 O O . ARG A 1 233 ? -15.304 11.752 8.721 1.00 91.62 233 ARG A O 1
ATOM 1834 N N . ASN A 1 234 ? -15.243 11.135 6.573 1.00 92.88 234 ASN A N 1
ATOM 1835 C CA . ASN A 1 234 ? -16.553 11.702 6.271 1.00 92.88 234 ASN A CA 1
ATOM 1836 C C . ASN A 1 234 ? -17.690 10.800 6.772 1.00 92.88 234 ASN A C 1
ATOM 1838 O O . ASN A 1 234 ? -18.656 11.325 7.316 1.00 92.88 234 ASN A O 1
ATOM 1842 N N . LEU A 1 235 ? -17.541 9.470 6.721 1.00 91.69 235 LEU A N 1
ATOM 1843 C CA . LEU A 1 235 ? -18.487 8.543 7.362 1.00 91.69 235 LEU A CA 1
ATOM 1844 C C . LEU A 1 235 ? -18.591 8.774 8.874 1.00 91.69 235 LEU A C 1
ATOM 1846 O O . LEU A 1 235 ? -19.674 8.677 9.441 1.00 91.69 235 LEU A O 1
ATOM 1850 N N . GLU A 1 236 ? -17.491 9.138 9.536 1.00 89.56 236 GLU A N 1
ATOM 1851 C CA . GLU A 1 236 ? -17.521 9.516 10.954 1.00 89.56 236 GLU A CA 1
ATOM 1852 C C . GLU A 1 236 ? -18.381 10.757 11.226 1.00 89.56 236 GLU A C 1
ATOM 1854 O O . GLU A 1 236 ? -19.005 10.832 12.280 1.00 89.56 236 GLU A O 1
ATOM 1859 N N . LYS A 1 237 ? -18.439 11.719 10.296 1.00 91.19 237 LYS A N 1
ATOM 1860 C CA . LYS A 1 237 ? -19.259 12.931 10.456 1.00 91.19 237 LYS A CA 1
ATOM 1861 C C . LYS A 1 237 ? -20.757 12.633 10.368 1.00 91.19 237 LYS A C 1
ATOM 1863 O O . LYS A 1 237 ? -21.544 13.373 10.949 1.00 91.19 237 LYS A O 1
ATOM 1868 N N . VAL A 1 238 ? -21.137 11.564 9.664 1.00 89.50 238 VAL A N 1
ATOM 1869 C CA . VAL A 1 238 ? -22.537 11.128 9.521 1.00 89.50 238 VAL A CA 1
ATOM 1870 C C . VAL A 1 238 ? -23.062 10.496 10.812 1.00 89.50 238 VAL A C 1
ATOM 1872 O O . VAL A 1 238 ? -24.263 10.540 11.070 1.00 89.50 238 VAL A O 1
ATOM 1875 N N . LYS A 1 239 ? -22.183 9.967 11.673 1.00 89.31 239 LYS A N 1
ATOM 1876 C CA . LYS A 1 239 ? -22.584 9.427 12.977 1.00 89.31 239 LYS A CA 1
ATOM 1877 C C . LYS A 1 239 ? -23.172 10.537 13.841 1.00 89.31 239 LYS A C 1
ATOM 1879 O O . LYS A 1 239 ? -22.491 11.515 14.147 1.00 89.31 239 LYS A O 1
ATOM 1884 N N . LYS A 1 240 ? -24.432 10.385 14.256 1.00 87.12 240 LYS A N 1
ATOM 1885 C CA . LYS A 1 240 ? -25.145 11.380 15.077 1.00 87.12 240 LYS A CA 1
ATOM 1886 C C . LYS A 1 240 ? -25.167 11.013 16.562 1.00 87.12 240 LYS A C 1
ATOM 1888 O O . LYS A 1 240 ? -25.072 11.919 17.385 1.00 87.12 240 LYS A O 1
ATOM 1893 N N . ALA A 1 241 ? -25.227 9.723 16.891 1.00 93.25 241 ALA A N 1
ATOM 1894 C CA . ALA A 1 241 ? -25.343 9.249 18.265 1.00 93.25 241 ALA A CA 1
ATOM 1895 C C . ALA A 1 241 ? -24.046 9.456 19.065 1.00 93.25 241 ALA A C 1
ATOM 1897 O O . ALA A 1 241 ? -22.949 9.124 18.604 1.00 93.25 241 ALA A O 1
ATOM 1898 N N . ASN A 1 242 ? -24.180 10.004 20.272 1.00 95.56 242 ASN A N 1
ATOM 1899 C CA . ASN A 1 242 ? -23.102 10.028 21.257 1.00 95.56 242 ASN A CA 1
ATOM 1900 C C . ASN A 1 242 ? -22.953 8.638 21.891 1.00 95.56 242 ASN A C 1
ATOM 1902 O O . ASN A 1 242 ? -23.884 7.837 21.850 1.00 95.56 242 ASN A O 1
ATOM 1906 N N . PHE A 1 243 ? -21.781 8.348 22.450 1.00 95.81 243 PHE A N 1
ATOM 1907 C CA . PHE A 1 243 ? -21.563 7.104 23.182 1.00 95.81 243 PHE A CA 1
ATOM 1908 C C . PHE A 1 243 ? -22.472 7.052 24.421 1.00 95.81 243 PHE A C 1
ATOM 1910 O O . PHE A 1 243 ? -22.421 7.960 25.248 1.00 95.81 243 PHE A O 1
ATOM 1917 N N . ASP A 1 244 ? -23.305 6.015 24.538 1.00 96.69 244 ASP A N 1
ATOM 1918 C CA . ASP A 1 244 ? -24.173 5.822 25.704 1.00 96.69 244 ASP A CA 1
ATOM 1919 C C . ASP A 1 244 ? -23.382 5.241 26.887 1.00 96.69 244 ASP A C 1
ATOM 1921 O O . ASP A 1 244 ? -23.111 4.040 26.953 1.00 96.69 244 ASP A O 1
ATOM 1925 N N . GLU A 1 245 ? -22.989 6.113 27.817 1.00 95.38 245 GLU A N 1
ATOM 1926 C CA . GLU A 1 245 ? -22.281 5.735 29.046 1.00 95.38 245 GLU A CA 1
ATOM 1927 C C . GLU A 1 245 ? -23.182 5.023 30.067 1.00 95.38 245 GLU A C 1
ATOM 1929 O O . GLU A 1 245 ? -22.667 4.353 30.964 1.00 95.38 245 GLU A O 1
ATOM 1934 N N . SER A 1 246 ? -24.508 5.153 29.944 1.00 95.50 246 SER A N 1
ATOM 1935 C CA . SER A 1 246 ? -25.456 4.504 30.851 1.00 95.50 246 SER A CA 1
ATOM 1936 C C . SER A 1 246 ? -25.619 3.024 30.515 1.00 95.50 246 SER A C 1
ATOM 1938 O O . SER A 1 246 ? -25.579 2.185 31.414 1.00 95.50 246 SER A O 1
ATOM 1940 N N . GLU A 1 247 ? -25.705 2.697 29.224 1.00 96.12 247 GLU A N 1
ATOM 1941 C CA . GLU A 1 247 ? -25.732 1.315 28.743 1.00 96.12 247 GLU A CA 1
ATOM 1942 C C . GLU A 1 247 ? -24.359 0.647 28.910 1.00 96.12 247 GLU A C 1
ATOM 1944 O O . GLU A 1 247 ? -24.254 -0.474 29.409 1.00 96.12 247 GLU A O 1
ATOM 1949 N N . TRP A 1 248 ? -23.284 1.355 28.546 1.00 96.81 248 TRP A N 1
ATOM 1950 C CA . TRP A 1 248 ? -21.923 0.816 28.535 1.00 96.81 248 TRP A CA 1
ATOM 1951 C C . TRP A 1 248 ? -21.065 1.355 29.674 1.00 96.81 248 TRP A C 1
ATOM 1953 O O . TRP A 1 248 ? -19.966 1.880 29.472 1.00 96.81 248 TRP A O 1
ATOM 1963 N N . HIS A 1 249 ? -21.552 1.167 30.899 1.00 94.94 249 HIS A N 1
ATOM 1964 C CA . HIS A 1 249 ? -20.767 1.425 32.101 1.00 94.94 249 HIS A CA 1
ATOM 1965 C C . HIS A 1 249 ? -19.590 0.436 32.237 1.00 94.94 249 HIS A C 1
ATOM 1967 O O . HIS A 1 249 ? -19.557 -0.630 31.619 1.00 94.94 249 HIS A O 1
ATOM 1973 N N . TYR A 1 250 ? -18.606 0.759 33.088 1.00 94.12 250 TYR A N 1
ATOM 1974 C CA . TYR A 1 250 ? -17.360 -0.018 33.203 1.00 94.12 250 TYR A CA 1
ATOM 1975 C C . TYR A 1 250 ? -17.584 -1.521 33.417 1.00 94.12 250 TYR A C 1
ATOM 1977 O O . TYR A 1 250 ? -16.964 -2.330 32.731 1.00 94.12 250 TYR A O 1
ATOM 1985 N N . ALA A 1 251 ? -18.479 -1.901 34.333 1.00 95.94 251 ALA A N 1
ATOM 1986 C CA . ALA A 1 251 ? -18.778 -3.310 34.587 1.00 95.94 251 ALA A CA 1
ATOM 1987 C C . ALA A 1 251 ? -19.392 -4.015 33.361 1.00 95.94 251 ALA A C 1
ATOM 1989 O O . ALA A 1 251 ? -18.940 -5.107 33.024 1.00 95.94 251 ALA A O 1
ATOM 1990 N N . ALA A 1 252 ? -20.311 -3.372 32.628 1.00 97.69 252 ALA A N 1
ATOM 1991 C CA . ALA A 1 252 ? -20.885 -3.929 31.401 1.00 97.69 252 ALA A CA 1
ATOM 1992 C C . ALA A 1 252 ? -19.813 -4.177 30.327 1.00 97.69 252 ALA A C 1
ATOM 1994 O O . ALA A 1 252 ? -19.801 -5.227 29.687 1.00 97.69 252 ALA A O 1
ATOM 1995 N N . VAL A 1 253 ? -18.852 -3.257 30.177 1.00 97.38 253 VAL A N 1
ATOM 1996 C CA . VAL A 1 253 ? -17.729 -3.429 29.239 1.00 97.38 253 VAL A CA 1
ATOM 1997 C C . VAL A 1 253 ? -16.787 -4.558 29.685 1.00 97.38 253 VAL A C 1
ATOM 1999 O O . VAL A 1 253 ? -16.329 -5.342 28.855 1.00 97.38 253 VAL A O 1
ATOM 2002 N N . VAL A 1 254 ? -16.507 -4.695 30.988 1.00 96.94 254 VAL A N 1
ATOM 2003 C CA . VAL A 1 254 ? -15.700 -5.816 31.508 1.00 96.94 254 VAL A CA 1
ATOM 2004 C C . VAL A 1 254 ? -16.402 -7.157 31.285 1.00 96.94 254 VAL A C 1
ATOM 2006 O O . VAL A 1 254 ? -15.747 -8.121 30.884 1.00 96.94 254 VAL A O 1
ATOM 2009 N N . GLU A 1 255 ? -17.713 -7.232 31.517 1.00 97.06 255 GLU A N 1
ATOM 2010 C CA . GLU A 1 255 ? -18.514 -8.424 31.220 1.00 97.06 255 GLU A CA 1
ATOM 2011 C C . GLU A 1 255 ? -18.531 -8.747 29.728 1.00 97.06 255 GLU A C 1
ATOM 2013 O O . GLU A 1 255 ? -18.432 -9.915 29.356 1.00 97.06 255 GLU A O 1
ATOM 2018 N N . ALA A 1 256 ? -18.583 -7.726 28.871 1.00 97.81 256 ALA A N 1
ATOM 2019 C CA . ALA A 1 256 ? -18.525 -7.909 27.430 1.00 97.81 256 ALA A CA 1
ATOM 2020 C C . ALA A 1 256 ? -17.237 -8.601 26.975 1.00 97.81 256 ALA A C 1
ATOM 2022 O O . ALA A 1 256 ? -17.271 -9.357 26.021 1.00 97.81 256 ALA A O 1
ATOM 2023 N N . PHE A 1 257 ? -16.109 -8.445 27.671 1.00 97.44 257 PHE A N 1
ATOM 2024 C CA . PHE A 1 257 ? -14.881 -9.177 27.321 1.00 97.44 257 PHE A CA 1
ATOM 2025 C C . PHE A 1 257 ? -14.861 -10.649 27.757 1.00 97.44 257 PHE A C 1
ATOM 2027 O O . PHE A 1 257 ? -13.921 -11.373 27.407 1.00 97.44 257 PHE A O 1
ATOM 2034 N N . LYS A 1 258 ? -15.862 -11.088 28.524 1.00 97.19 258 LYS A N 1
ATOM 2035 C CA . LYS A 1 258 ? -16.036 -12.481 28.957 1.00 97.19 258 LYS A CA 1
ATOM 2036 C C . LYS A 1 258 ? -17.077 -13.230 28.120 1.00 97.19 258 LYS A C 1
ATOM 2038 O O . LYS A 1 258 ? -16.993 -14.447 28.024 1.00 97.19 258 LYS A O 1
ATOM 2043 N N . ASP A 1 259 ? -18.029 -12.516 27.519 1.00 97.94 259 ASP A N 1
ATOM 2044 C CA . ASP A 1 259 ? -19.154 -13.084 26.772 1.00 97.94 259 ASP A CA 1
ATOM 2045 C C . ASP A 1 259 ? -19.139 -12.643 25.300 1.00 97.94 259 ASP A C 1
ATOM 2047 O O . ASP A 1 259 ? -19.084 -11.451 24.991 1.00 97.94 259 ASP A O 1
ATOM 2051 N N . GLU A 1 260 ? -19.186 -13.607 24.377 1.00 98.06 260 GLU A N 1
ATOM 2052 C CA . GLU A 1 260 ? -19.008 -13.353 22.940 1.00 98.06 260 GLU A CA 1
ATOM 2053 C C . GLU A 1 260 ? -20.131 -12.460 22.372 1.00 98.06 260 GLU A C 1
ATOM 2055 O O . GLU A 1 260 ? -19.863 -11.525 21.610 1.00 98.06 260 GLU A O 1
ATOM 2060 N N . ALA A 1 261 ? -21.378 -12.668 22.813 1.00 98.19 261 ALA A N 1
ATOM 2061 C CA . ALA A 1 261 ? -22.536 -11.905 22.351 1.00 98.19 261 ALA A CA 1
ATOM 2062 C C . ALA A 1 261 ? -22.524 -10.460 22.876 1.00 98.19 261 ALA A C 1
ATOM 2064 O O . ALA A 1 261 ? -22.794 -9.520 22.123 1.00 98.19 261 ALA A O 1
ATOM 2065 N N . LYS A 1 262 ? -22.171 -10.252 24.150 1.00 98.06 262 LYS A N 1
ATOM 2066 C CA . LYS A 1 262 ? -21.990 -8.913 24.728 1.00 98.06 262 LYS A CA 1
ATOM 2067 C C . LYS A 1 262 ? -20.815 -8.179 24.077 1.00 98.06 262 LYS A C 1
ATOM 2069 O O . LYS A 1 262 ? -20.948 -6.988 23.801 1.00 98.06 262 LYS A O 1
ATOM 2074 N N . MET A 1 263 ? -19.705 -8.861 23.761 1.00 98.19 263 MET A N 1
ATOM 2075 C CA . MET A 1 263 ? -18.588 -8.242 23.032 1.00 98.19 263 MET A CA 1
ATOM 2076 C C . MET A 1 263 ? -19.024 -7.745 21.657 1.00 98.19 263 MET A C 1
ATOM 2078 O O . MET A 1 263 ? -18.693 -6.624 21.270 1.00 98.19 263 MET A O 1
ATOM 2082 N N . LYS A 1 264 ? -19.792 -8.563 20.928 1.00 98.31 264 LYS A N 1
ATOM 2083 C CA . LYS A 1 264 ? -20.335 -8.197 19.620 1.00 98.31 264 LYS A CA 1
ATOM 2084 C C . LYS A 1 264 ? -21.204 -6.941 19.712 1.00 98.31 264 LYS A C 1
ATOM 2086 O O . LYS A 1 264 ? -20.951 -5.982 18.988 1.00 98.31 264 LYS A O 1
ATOM 2091 N N . LYS A 1 265 ? -22.150 -6.908 20.660 1.00 98.25 265 LYS A N 1
ATOM 2092 C CA . LYS A 1 265 ? -23.002 -5.734 20.929 1.00 98.25 265 LYS A CA 1
ATOM 2093 C C . LYS A 1 265 ? -22.182 -4.487 21.263 1.00 98.25 265 LYS A C 1
ATOM 2095 O O . LYS A 1 265 ? -22.450 -3.425 20.712 1.00 98.25 265 LYS A O 1
ATOM 2100 N N . PHE A 1 266 ? -21.145 -4.626 22.092 1.00 97.94 266 PHE A N 1
ATOM 2101 C CA . PHE A 1 266 ? -20.244 -3.520 22.428 1.00 97.94 266 PHE A CA 1
ATOM 2102 C C . PHE A 1 266 ? -19.540 -2.960 21.189 1.00 97.94 266 PHE A C 1
ATOM 2104 O O . PHE A 1 266 ? -19.477 -1.746 20.997 1.00 97.94 266 PHE A O 1
ATOM 2111 N N . ILE A 1 267 ? -19.015 -3.840 20.331 1.00 97.88 267 ILE A N 1
ATOM 2112 C CA . ILE A 1 267 ? -18.330 -3.440 19.098 1.00 97.88 267 ILE A CA 1
ATOM 2113 C C . ILE A 1 267 ? -19.306 -2.748 18.142 1.00 97.88 267 ILE A C 1
ATOM 2115 O O . ILE A 1 267 ? -18.938 -1.720 17.573 1.00 97.88 267 ILE A O 1
ATOM 2119 N N . ILE A 1 268 ? -20.531 -3.267 17.995 1.00 97.25 268 ILE A N 1
ATOM 2120 C CA . ILE A 1 268 ? -21.585 -2.656 17.170 1.00 97.25 268 ILE A CA 1
ATOM 2121 C C . ILE A 1 268 ? -21.882 -1.242 17.664 1.00 97.25 268 ILE A C 1
ATOM 2123 O O . ILE A 1 268 ? -21.663 -0.280 16.927 1.00 97.25 268 ILE A O 1
ATOM 2127 N N . HIS A 1 269 ? -22.228 -1.103 18.947 1.00 97.06 269 HIS A N 1
ATOM 2128 C CA . HIS A 1 269 ? -22.491 0.197 19.567 1.00 97.06 269 HIS A CA 1
ATOM 2129 C C . HIS A 1 269 ? -21.336 1.176 19.350 1.00 97.06 269 HIS A C 1
ATOM 2131 O O . HIS A 1 269 ? -21.515 2.334 18.963 1.00 97.06 269 HIS A O 1
ATOM 2137 N N . LYS A 1 270 ? -20.101 0.703 19.537 1.00 96.44 270 LYS A N 1
ATOM 2138 C CA . LYS A 1 270 ? -18.901 1.525 19.395 1.00 96.44 270 LYS A CA 1
ATOM 2139 C C . LYS A 1 270 ? -18.621 1.943 17.947 1.00 96.44 270 LYS A C 1
ATOM 2141 O O . LYS A 1 270 ? -18.043 3.009 17.703 1.00 96.44 270 LYS A O 1
ATOM 2146 N N . LEU A 1 271 ? -18.995 1.111 16.980 1.00 95.38 271 LEU A N 1
ATOM 2147 C CA . LEU A 1 271 ? -18.884 1.404 15.555 1.00 95.38 271 LEU A CA 1
ATOM 2148 C C . LEU A 1 271 ? -19.984 2.344 15.050 1.00 95.38 271 LEU A C 1
ATOM 2150 O O . LEU A 1 271 ? -19.759 2.971 14.014 1.00 95.38 271 LEU A O 1
ATOM 2154 N N . GLU A 1 272 ? -21.093 2.513 15.764 1.00 94.81 272 GLU A N 1
ATOM 2155 C CA . GLU A 1 272 ? -22.206 3.402 15.390 1.00 94.81 272 GLU A CA 1
ATOM 2156 C C . GLU A 1 272 ? -22.133 4.772 16.076 1.00 94.81 272 GLU A C 1
ATOM 2158 O O . GLU A 1 272 ? -22.484 5.797 15.487 1.00 94.81 272 GLU A O 1
ATOM 2163 N N . THR A 1 273 ? -21.581 4.819 17.285 1.00 96.00 273 THR A N 1
ATOM 2164 C CA . THR A 1 273 ? -21.491 6.036 18.100 1.00 96.00 273 THR A CA 1
ATOM 2165 C C . THR A 1 273 ? -20.230 6.869 17.837 1.00 96.00 273 THR A C 1
ATOM 2167 O O . THR A 1 273 ? -19.224 6.417 17.264 1.00 96.00 273 THR A O 1
ATOM 2170 N N . LYS A 1 274 ? -20.280 8.144 18.243 1.00 95.50 274 LYS A N 1
ATOM 2171 C CA . LYS A 1 274 ? -19.107 9.023 18.348 1.00 95.50 274 LYS A CA 1
ATOM 2172 C C . LYS A 1 274 ? -18.217 8.601 19.523 1.00 95.50 274 LYS A C 1
ATOM 2174 O O . LYS A 1 274 ? -18.718 8.037 20.490 1.00 95.50 274 LYS A O 1
ATOM 2179 N N . PRO A 1 275 ? -16.899 8.861 19.475 1.00 95.62 275 PRO A N 1
ATOM 2180 C CA . PRO A 1 275 ? -16.039 8.602 20.623 1.00 95.62 275 PRO A CA 1
ATOM 2181 C C . PRO A 1 275 ? -16.444 9.425 21.849 1.00 95.62 275 PRO A C 1
ATOM 2183 O O . PRO A 1 275 ? -16.817 10.585 21.704 1.00 95.62 275 PRO A O 1
ATOM 2186 N N . ALA A 1 276 ? -16.348 8.816 23.030 1.00 95.94 276 ALA A N 1
ATOM 2187 C CA . ALA A 1 276 ? -16.604 9.478 24.301 1.00 95.94 276 ALA A CA 1
ATOM 2188 C C . ALA A 1 276 ? -15.484 10.475 24.641 1.00 95.94 276 ALA A C 1
ATOM 2190 O O . ALA A 1 276 ? -14.309 10.243 24.336 1.00 95.94 276 ALA A O 1
ATOM 2191 N N . GLU A 1 277 ? -15.841 11.575 25.298 1.00 94.94 277 GLU A N 1
ATOM 2192 C CA . GLU A 1 277 ? -14.919 12.647 25.682 1.00 94.94 277 GLU A CA 1
ATOM 2193 C C . GLU A 1 277 ? -14.263 12.353 27.039 1.00 94.94 277 GLU A C 1
ATOM 2195 O O . GLU A 1 277 ? -14.443 13.074 28.016 1.00 94.94 277 GLU A O 1
ATOM 2200 N N . HIS A 1 278 ? -13.490 11.268 27.123 1.00 94.12 278 HIS A N 1
ATOM 2201 C CA . HIS A 1 278 ? -12.719 10.973 28.333 1.00 94.12 278 HIS A CA 1
ATOM 2202 C C . HIS A 1 278 ? -11.339 11.631 28.294 1.00 94.12 278 HIS A C 1
ATOM 2204 O O . HIS A 1 278 ? -10.595 11.505 27.318 1.00 94.12 278 HIS A O 1
ATOM 2210 N N . ALA A 1 279 ? -10.962 12.278 29.396 1.00 94.62 279 ALA A N 1
ATOM 2211 C CA . ALA A 1 279 ? -9.625 12.824 29.577 1.00 94.62 279 ALA A CA 1
ATOM 2212 C C . ALA A 1 279 ? -8.652 11.711 29.997 1.00 94.62 279 ALA A C 1
ATOM 2214 O O . ALA A 1 279 ? -8.644 11.269 31.144 1.00 94.62 279 ALA A O 1
ATOM 2215 N N . ILE A 1 280 ? -7.810 11.265 29.064 1.00 96.56 280 ILE A N 1
ATOM 2216 C CA . ILE A 1 280 ? -6.710 10.337 29.350 1.00 96.56 280 ILE A CA 1
ATOM 2217 C C . ILE A 1 280 ? -5.410 11.137 29.337 1.00 96.56 280 ILE A C 1
ATOM 2219 O O . ILE A 1 280 ? -5.175 11.866 28.369 1.00 96.56 280 ILE A O 1
ATOM 2223 N N . PRO A 1 281 ? -4.547 10.998 30.359 1.00 97.81 281 PRO A N 1
ATOM 2224 C CA . PRO A 1 281 ? -3.240 11.641 30.350 1.00 97.81 281 PRO A CA 1
ATOM 2225 C C . PRO A 1 281 ? -2.451 11.322 29.075 1.00 97.81 281 PRO A C 1
ATOM 2227 O O . PRO A 1 281 ? -2.448 10.183 28.597 1.00 97.81 281 PRO A O 1
ATOM 2230 N N . GLU A 1 282 ? -1.809 12.338 28.500 1.00 97.62 282 GLU A N 1
ATOM 2231 C CA . GLU A 1 282 ? -1.251 12.283 27.146 1.00 97.62 282 GLU A CA 1
ATOM 2232 C C . GLU A 1 282 ? -0.185 11.190 26.996 1.00 97.62 282 GLU A C 1
ATOM 2234 O O . GLU A 1 282 ? -0.199 10.444 26.010 1.00 97.62 282 GLU A O 1
ATOM 2239 N N . ALA A 1 283 ? 0.712 11.034 27.978 1.00 97.56 283 ALA A N 1
ATOM 2240 C CA . ALA A 1 283 ? 1.767 10.031 27.883 1.00 97.56 283 ALA A CA 1
ATOM 2241 C C . ALA A 1 283 ? 1.199 8.608 27.992 1.00 97.56 283 ALA A C 1
ATOM 2243 O O . ALA A 1 283 ? 1.663 7.709 27.284 1.00 97.56 283 ALA A O 1
ATOM 2244 N N . ILE A 1 284 ? 0.164 8.395 28.812 1.00 97.94 284 ILE A N 1
ATOM 2245 C CA . ILE A 1 284 ? -0.579 7.126 28.850 1.00 97.94 284 ILE A CA 1
ATOM 2246 C C . ILE A 1 284 ? -1.286 6.877 27.510 1.00 97.94 284 ILE A C 1
ATOM 2248 O O . ILE A 1 284 ? -1.105 5.810 26.918 1.00 97.94 284 ILE A O 1
ATOM 2252 N N . ALA A 1 285 ? -2.034 7.852 26.987 1.00 97.44 285 ALA A N 1
ATOM 2253 C CA . ALA A 1 285 ? -2.749 7.744 25.713 1.00 97.44 285 ALA A CA 1
ATOM 2254 C C . ALA A 1 285 ? -1.805 7.390 24.549 1.00 97.44 285 ALA A C 1
ATOM 2256 O O . ALA A 1 285 ? -2.117 6.531 23.720 1.00 97.44 285 ALA A O 1
ATOM 2257 N N . LEU A 1 286 ? -0.604 7.978 24.518 1.00 96.94 286 LEU A N 1
ATOM 2258 C CA . LEU A 1 286 ? 0.422 7.666 23.524 1.00 96.94 286 LEU A CA 1
ATOM 2259 C C . LEU A 1 286 ? 0.861 6.194 23.595 1.00 96.94 286 LEU A C 1
ATOM 2261 O O . LEU A 1 286 ? 1.016 5.537 22.563 1.00 96.94 286 LEU A O 1
ATOM 2265 N N . LYS A 1 287 ? 1.011 5.634 24.801 1.00 97.62 287 LYS A N 1
ATOM 2266 C CA . LYS A 1 287 ? 1.345 4.213 24.977 1.00 97.62 287 LYS A CA 1
ATOM 2267 C C . LYS A 1 287 ? 0.242 3.288 24.466 1.00 97.62 287 LYS A C 1
ATOM 2269 O O . LYS A 1 287 ? 0.551 2.290 23.813 1.00 97.62 287 LYS A O 1
ATOM 2274 N N . PHE A 1 288 ? -1.024 3.632 24.705 1.00 97.25 288 PHE A N 1
ATOM 2275 C CA . PHE A 1 288 ? -2.161 2.894 24.153 1.00 97.25 288 PHE A CA 1
ATOM 2276 C C . PHE A 1 288 ? -2.219 2.981 22.623 1.00 97.25 288 PHE A C 1
ATOM 2278 O O . PHE A 1 288 ? -2.349 1.950 21.961 1.00 97.25 288 PHE A O 1
ATOM 2285 N N . LYS A 1 289 ? -2.017 4.176 22.049 1.00 95.94 289 LYS A N 1
ATOM 2286 C CA . LYS A 1 289 ? -1.960 4.403 20.593 1.00 95.94 289 LYS A CA 1
ATOM 2287 C C . LYS A 1 289 ? -0.942 3.499 19.894 1.00 95.94 289 LYS A C 1
ATOM 2289 O O . LYS A 1 289 ? -1.190 3.038 18.783 1.00 95.94 289 LYS A O 1
ATOM 2294 N N . HIS A 1 290 ? 0.191 3.230 20.542 1.00 96.56 290 HIS A N 1
ATOM 2295 C CA . HIS A 1 290 ? 1.240 2.349 20.019 1.00 96.56 290 HIS A CA 1
ATOM 2296 C C . HIS A 1 290 ? 1.122 0.885 20.476 1.00 96.56 290 HIS A C 1
ATOM 2298 O O . HIS A 1 290 ? 1.955 0.064 20.091 1.00 96.56 290 HIS A O 1
ATOM 2304 N N . SER A 1 291 ? 0.091 0.539 21.254 1.00 96.38 291 SER A N 1
ATOM 2305 C CA . SER A 1 291 ? -0.099 -0.791 21.847 1.00 96.38 291 SER A CA 1
ATOM 2306 C C . SER A 1 291 ? 1.153 -1.295 22.592 1.00 96.38 291 SER A C 1
ATOM 2308 O O . SER A 1 291 ? 1.582 -2.439 22.400 1.00 96.38 291 SER A O 1
ATOM 2310 N N . ASP A 1 292 ? 1.782 -0.437 23.405 1.00 97.12 292 ASP A N 1
ATOM 2311 C CA . ASP A 1 292 ? 3.064 -0.728 24.062 1.00 97.12 292 ASP A CA 1
ATOM 2312 C C . ASP A 1 292 ? 2.940 -1.831 25.131 1.00 97.12 292 ASP A C 1
ATOM 2314 O O . ASP A 1 292 ? 2.564 -1.599 26.281 1.00 97.12 292 ASP A O 1
ATOM 2318 N N . ARG A 1 293 ? 3.328 -3.059 24.767 1.00 95.75 293 ARG A N 1
ATOM 2319 C CA . ARG A 1 293 ? 3.331 -4.226 25.670 1.00 95.75 293 ARG A CA 1
ATOM 2320 C C . ARG A 1 293 ? 4.290 -4.081 26.858 1.00 95.75 293 ARG A C 1
ATOM 2322 O O . ARG A 1 293 ? 4.163 -4.823 27.830 1.00 95.75 293 ARG A O 1
ATOM 2329 N N . ASN A 1 294 ? 5.238 -3.146 26.802 1.00 96.06 294 ASN A N 1
ATOM 2330 C CA . ASN A 1 294 ? 6.204 -2.896 27.865 1.00 96.06 294 ASN A CA 1
ATOM 2331 C C . ASN A 1 294 ? 5.768 -1.773 28.820 1.00 96.06 294 ASN A C 1
ATOM 2333 O O . ASN A 1 294 ? 6.574 -1.380 29.659 1.00 96.06 294 ASN A O 1
ATOM 2337 N N . PHE A 1 295 ? 4.510 -1.307 28.762 1.00 97.31 295 PHE A N 1
ATOM 2338 C CA . PHE A 1 295 ? 3.988 -0.205 29.587 1.00 97.31 295 PHE A CA 1
ATOM 2339 C C . PHE A 1 295 ? 4.464 -0.237 31.050 1.00 97.31 295 PHE A C 1
ATOM 2341 O O . PHE A 1 295 ? 5.069 0.719 31.528 1.00 97.31 295 PHE A O 1
ATOM 2348 N N . PHE A 1 296 ? 4.232 -1.359 31.745 1.00 97.12 296 PHE A N 1
ATOM 2349 C CA . PHE A 1 296 ? 4.622 -1.540 33.150 1.00 97.12 296 PHE A CA 1
ATOM 2350 C C . PHE A 1 296 ? 6.071 -2.008 33.326 1.00 97.12 296 PHE A C 1
ATOM 2352 O O . PHE A 1 296 ? 6.625 -1.874 34.410 1.00 97.12 296 PHE A O 1
ATOM 2359 N N . ARG A 1 297 ? 6.699 -2.569 32.286 1.00 95.94 297 ARG A N 1
ATOM 2360 C CA . ARG A 1 297 ? 8.095 -3.034 32.353 1.00 95.94 297 ARG A CA 1
ATOM 2361 C C . ARG A 1 297 ? 9.082 -1.877 32.406 1.00 95.94 297 ARG A C 1
ATOM 2363 O O . ARG A 1 297 ? 10.169 -2.042 32.940 1.00 95.94 297 ARG A O 1
ATOM 2370 N N . THR A 1 298 ? 8.705 -0.717 31.877 1.00 96.00 298 THR A N 1
ATOM 2371 C CA . THR A 1 298 ? 9.527 0.494 31.960 1.00 96.00 298 THR A CA 1
ATOM 2372 C C . THR A 1 298 ? 9.396 1.215 33.302 1.00 96.00 298 THR A C 1
ATOM 2374 O O . THR A 1 298 ? 9.990 2.277 33.458 1.00 96.00 298 THR A O 1
ATOM 2377 N N . PHE A 1 299 ? 8.585 0.713 34.242 1.00 98.00 299 PHE A N 1
ATOM 2378 C CA . PHE A 1 299 ? 8.426 1.369 35.536 1.00 98.00 299 PHE A CA 1
ATOM 2379 C C . PHE A 1 299 ? 9.710 1.225 36.355 1.00 98.00 299 PHE A C 1
ATOM 2381 O O . PHE A 1 299 ? 10.312 0.154 36.417 1.00 98.00 299 PHE A O 1
ATOM 2388 N N . THR A 1 300 ? 10.119 2.308 37.003 1.00 97.25 300 THR A N 1
ATOM 2389 C CA . THR A 1 300 ? 11.332 2.381 37.818 1.00 97.25 300 THR A CA 1
ATOM 2390 C C . THR A 1 300 ? 11.024 2.983 39.178 1.00 97.25 300 THR A C 1
ATOM 2392 O O . THR A 1 300 ? 10.170 3.851 39.313 1.00 97.25 300 THR A O 1
ATOM 2395 N N . ARG A 1 301 ? 11.739 2.530 40.209 1.00 97.12 301 ARG A N 1
ATOM 2396 C CA . ARG A 1 301 ? 11.636 3.098 41.563 1.00 97.12 301 ARG A CA 1
ATOM 2397 C C . ARG A 1 301 ? 12.447 4.386 41.724 1.00 97.12 301 ARG A C 1
ATOM 2399 O O . ARG A 1 301 ? 12.303 5.076 42.726 1.00 97.12 301 ARG A O 1
ATOM 2406 N N . ASN A 1 302 ? 13.332 4.693 40.775 1.00 97.06 302 ASN A N 1
ATOM 2407 C CA . ASN A 1 302 ? 14.180 5.874 40.850 1.00 97.06 302 ASN A CA 1
ATOM 2408 C C . ASN A 1 302 ? 13.428 7.106 40.320 1.00 97.06 302 ASN A C 1
ATOM 2410 O O . ASN A 1 302 ? 13.204 7.237 39.116 1.00 97.06 302 ASN A O 1
ATOM 2414 N N . ILE A 1 303 ? 13.094 8.023 41.233 1.00 96.62 303 ILE A N 1
ATOM 2415 C CA . ILE A 1 303 ? 12.320 9.250 40.981 1.00 96.62 303 ILE A CA 1
ATOM 2416 C C . ILE A 1 303 ? 12.955 10.117 39.877 1.00 96.62 303 ILE A C 1
ATOM 2418 O O . ILE A 1 303 ? 12.234 10.731 39.087 1.00 96.62 303 ILE A O 1
ATOM 2422 N N . LEU A 1 304 ? 14.292 10.138 39.782 1.00 96.00 304 LEU A N 1
ATOM 2423 C CA . LEU A 1 304 ? 15.026 10.976 38.825 1.00 96.00 304 LEU A CA 1
ATOM 2424 C C . LEU A 1 304 ? 14.845 10.524 37.371 1.00 96.00 304 LEU A C 1
ATOM 2426 O O . LEU A 1 304 ? 14.855 11.354 36.468 1.00 96.00 304 LEU A O 1
ATOM 2430 N N . ILE A 1 305 ? 14.656 9.222 37.146 1.00 96.06 305 ILE A N 1
ATOM 2431 C CA . ILE A 1 305 ? 14.525 8.619 35.808 1.00 96.06 305 ILE A CA 1
ATOM 2432 C C . ILE A 1 305 ? 13.118 8.070 35.547 1.00 96.06 305 ILE A C 1
ATOM 2434 O O . ILE A 1 305 ? 12.913 7.315 34.600 1.00 96.06 305 ILE A O 1
ATOM 2438 N N . MET A 1 306 ? 12.150 8.425 36.393 1.00 96.56 306 MET A N 1
ATOM 2439 C CA . MET A 1 306 ? 10.775 7.955 36.289 1.00 96.56 306 MET A CA 1
ATOM 2440 C C . MET A 1 306 ? 10.119 8.458 34.990 1.00 96.56 306 MET A C 1
ATOM 2442 O O . MET A 1 306 ? 9.984 9.678 34.819 1.00 96.56 306 MET A O 1
ATOM 2446 N N . PRO A 1 307 ? 9.696 7.558 34.078 1.00 97.38 307 PRO A N 1
ATOM 2447 C CA . PRO A 1 307 ? 9.026 7.942 32.842 1.00 97.38 307 PRO A CA 1
ATOM 2448 C C . PRO A 1 307 ? 7.744 8.737 33.094 1.00 97.38 307 PRO A C 1
ATOM 2450 O O . PRO A 1 307 ? 7.043 8.513 34.080 1.00 97.38 307 PRO A O 1
ATOM 2453 N N . ILE A 1 308 ? 7.393 9.629 32.167 1.00 97.69 308 ILE A N 1
ATOM 2454 C CA . ILE A 1 308 ? 6.222 10.514 32.302 1.00 97.69 308 ILE A CA 1
ATOM 2455 C C . ILE A 1 308 ? 4.925 9.706 32.464 1.00 97.69 308 ILE A C 1
ATOM 2457 O O . ILE A 1 308 ? 4.148 9.982 33.371 1.00 97.69 308 ILE A O 1
ATOM 2461 N N . HIS A 1 309 ? 4.729 8.647 31.670 1.00 97.94 309 HIS A N 1
ATOM 2462 C CA . HIS A 1 309 ? 3.534 7.797 31.767 1.00 97.94 309 HIS A CA 1
ATOM 2463 C C . HIS A 1 309 ? 3.439 7.043 33.102 1.00 97.94 309 HIS A C 1
ATOM 2465 O O . HIS A 1 309 ? 2.336 6.732 33.539 1.00 97.94 309 HIS A O 1
ATOM 2471 N N . GLN A 1 310 ? 4.571 6.762 33.763 1.00 97.88 310 GLN A N 1
ATOM 2472 C CA . GLN A 1 310 ? 4.571 6.210 35.119 1.00 97.88 310 GLN A CA 1
ATOM 2473 C C . GLN A 1 310 ? 4.106 7.265 36.129 1.00 97.88 310 GLN A C 1
ATOM 2475 O O . GLN A 1 310 ? 3.238 6.957 36.937 1.00 97.88 310 GLN A O 1
ATOM 2480 N N . LYS A 1 311 ? 4.619 8.503 36.048 1.00 98.06 311 LYS A N 1
ATOM 2481 C CA . LYS A 1 311 ? 4.196 9.613 36.927 1.00 98.06 311 LYS A CA 1
ATOM 2482 C C . LYS A 1 311 ? 2.691 9.857 36.841 1.00 98.06 311 LYS A C 1
ATOM 2484 O O . LYS A 1 311 ? 2.023 9.969 37.862 1.00 98.06 311 LYS A O 1
ATOM 2489 N N . GLU A 1 312 ? 2.163 9.913 35.619 1.00 98.12 312 GLU A N 1
ATOM 2490 C CA . GLU A 1 312 ? 0.729 10.087 35.365 1.00 98.12 312 GLU A CA 1
ATOM 2491 C C . GLU A 1 312 ? -0.092 8.918 35.930 1.00 98.12 312 GLU A C 1
ATOM 2493 O O . GLU A 1 312 ? -1.124 9.131 36.563 1.00 98.12 312 GLU A O 1
ATOM 2498 N N . TYR A 1 313 ? 0.379 7.681 35.744 1.00 98.38 313 TYR A N 1
ATOM 2499 C CA . TYR A 1 313 ? -0.307 6.491 36.244 1.00 98.38 313 TYR A CA 1
ATOM 2500 C C . TYR A 1 313 ? -0.324 6.429 37.776 1.00 98.38 313 TYR A C 1
ATOM 2502 O O . TYR A 1 313 ? -1.361 6.130 38.368 1.00 98.38 313 TYR A O 1
ATOM 2510 N N . GLU A 1 314 ? 0.810 6.709 38.422 1.00 98.12 314 GLU A N 1
ATOM 2511 C CA . GLU A 1 314 ? 0.923 6.739 39.883 1.00 98.12 314 GLU A CA 1
ATOM 2512 C C . GLU A 1 314 ? 0.037 7.831 40.483 1.00 98.12 314 GLU A C 1
ATOM 2514 O O . GLU A 1 314 ? -0.684 7.551 41.432 1.00 98.12 314 GLU A O 1
ATOM 2519 N N . ALA A 1 315 ? -0.038 9.015 39.865 1.00 98.19 315 ALA A N 1
ATOM 2520 C CA . ALA A 1 315 ? -0.943 10.075 40.308 1.00 98.19 315 ALA A CA 1
ATOM 2521 C C . ALA A 1 315 ? -2.425 9.648 40.278 1.00 98.19 315 ALA A C 1
ATOM 2523 O O . ALA A 1 315 ? -3.174 9.936 41.214 1.00 98.19 315 ALA A O 1
ATOM 2524 N N . ILE A 1 316 ? -2.854 8.929 39.232 1.00 98.00 316 ILE A N 1
ATOM 2525 C CA . ILE A 1 316 ? -4.218 8.380 39.151 1.00 98.00 316 ILE A CA 1
ATOM 2526 C C . ILE A 1 316 ? -4.441 7.315 40.231 1.00 98.00 316 ILE A C 1
ATOM 2528 O O . ILE A 1 316 ? -5.492 7.294 40.873 1.00 98.00 316 ILE A O 1
ATOM 2532 N N . LEU A 1 317 ? -3.465 6.427 40.430 1.00 98.00 317 LEU A N 1
ATOM 2533 C CA . LEU A 1 317 ? -3.548 5.364 41.427 1.00 98.00 317 LEU A CA 1
ATOM 2534 C C . LEU A 1 317 ? -3.620 5.928 42.851 1.00 98.00 317 LEU A C 1
ATOM 2536 O O . LEU A 1 317 ? -4.462 5.490 43.630 1.00 98.00 317 LEU A O 1
ATOM 2540 N N . ASP A 1 318 ? -2.778 6.904 43.176 1.00 97.94 318 ASP A N 1
ATOM 2541 C CA . ASP A 1 318 ? -2.743 7.544 44.488 1.00 97.94 318 ASP A CA 1
ATOM 2542 C C . ASP A 1 318 ? -4.041 8.313 44.750 1.00 97.94 318 ASP A C 1
ATOM 2544 O O . ASP A 1 318 ? -4.633 8.166 45.817 1.00 97.94 318 ASP A O 1
ATOM 2548 N N . SER A 1 319 ? -4.569 9.028 43.750 1.00 97.81 319 SER A N 1
ATOM 2549 C CA . SER A 1 319 ? -5.890 9.662 43.854 1.00 97.81 319 SER A CA 1
ATOM 2550 C C . SER A 1 319 ? -7.003 8.640 44.122 1.00 97.81 319 SER A C 1
ATOM 2552 O O . SER A 1 319 ? -7.863 8.877 44.970 1.00 97.81 319 SER A O 1
ATOM 2554 N N . ALA A 1 320 ? -6.977 7.478 43.461 1.00 97.69 320 ALA A N 1
ATOM 2555 C CA . ALA A 1 320 ? -7.947 6.412 43.710 1.00 97.69 320 ALA A CA 1
ATOM 2556 C C . ALA A 1 320 ? -7.817 5.814 45.125 1.00 97.69 320 ALA A C 1
ATOM 2558 O O . ALA A 1 320 ? -8.831 5.506 45.753 1.00 97.69 320 ALA A O 1
ATOM 2559 N N . ILE A 1 321 ? -6.591 5.681 45.642 1.00 97.94 321 ILE A N 1
ATOM 2560 C CA . ILE A 1 321 ? -6.324 5.222 47.012 1.00 97.94 321 ILE A CA 1
ATOM 2561 C C . ILE A 1 321 ? -6.853 6.230 48.037 1.00 97.94 321 ILE A C 1
ATOM 2563 O O . ILE A 1 321 ? -7.535 5.827 48.978 1.00 97.94 321 ILE A O 1
ATOM 2567 N N . GLU A 1 322 ? -6.586 7.523 47.859 1.00 98.00 322 GLU A N 1
ATOM 2568 C CA . GLU A 1 322 ? -7.071 8.565 48.772 1.00 98.00 322 GLU A CA 1
ATOM 2569 C C . GLU A 1 322 ? -8.603 8.664 48.762 1.00 98.00 322 GLU A C 1
ATOM 2571 O O . GLU A 1 322 ? -9.225 8.732 49.822 1.00 98.00 322 GLU A O 1
ATOM 2576 N N . ASN A 1 323 ? -9.236 8.538 47.591 1.00 97.38 323 ASN A N 1
ATOM 2577 C CA . ASN A 1 323 ? -10.696 8.470 47.490 1.00 97.38 323 ASN A CA 1
ATOM 2578 C C . ASN A 1 323 ? -11.269 7.257 48.239 1.00 97.38 323 ASN A C 1
ATOM 2580 O O . ASN A 1 323 ? -12.283 7.374 48.927 1.00 97.38 323 ASN A O 1
ATOM 2584 N N . TYR A 1 324 ? -10.619 6.092 48.141 1.00 97.44 324 TYR A N 1
ATOM 2585 C CA . TYR A 1 324 ? -11.026 4.897 48.880 1.00 97.44 324 TYR A CA 1
ATOM 2586 C C . TYR A 1 324 ? -10.907 5.090 50.397 1.00 97.44 324 TYR A C 1
ATOM 2588 O O . TYR A 1 324 ? -11.844 4.765 51.130 1.00 97.44 324 TYR A O 1
ATOM 2596 N N . LYS A 1 325 ? -9.780 5.642 50.869 1.00 97.38 325 LYS A N 1
ATOM 2597 C CA . LYS A 1 325 ? -9.556 5.956 52.288 1.00 97.38 325 LYS A CA 1
ATOM 2598 C C . LYS A 1 325 ? -10.614 6.916 52.824 1.00 97.38 325 LYS A C 1
ATOM 2600 O O . LYS A 1 325 ? -11.180 6.655 53.881 1.00 97.38 325 LYS A O 1
ATOM 2605 N N . GLY A 1 326 ? -10.917 7.973 52.067 1.00 97.25 326 GLY A N 1
ATOM 2606 C CA . GLY A 1 326 ? -11.929 8.965 52.422 1.00 97.25 326 GLY A CA 1
ATOM 2607 C C . GLY A 1 326 ? -13.331 8.369 52.544 1.00 97.25 326 GLY A C 1
ATOM 2608 O O . GLY A 1 326 ? -13.995 8.592 53.551 1.00 97.25 326 GLY A O 1
ATOM 2609 N N . LYS A 1 327 ? -13.770 7.557 51.569 1.00 97.12 327 LYS A N 1
ATOM 2610 C CA . LYS A 1 327 ? -15.111 6.942 51.606 1.00 97.12 327 LYS A CA 1
ATOM 2611 C C . LYS A 1 327 ? -15.282 5.915 52.726 1.00 97.12 327 LYS A C 1
ATOM 2613 O O . LYS A 1 327 ? -16.357 5.834 53.305 1.00 97.12 327 LYS A O 1
ATOM 2618 N N . ASN A 1 328 ? -14.238 5.148 53.040 1.00 96.88 328 ASN A N 1
ATOM 2619 C CA . ASN A 1 328 ? -14.304 4.088 54.052 1.00 96.88 328 ASN A CA 1
ATOM 2620 C C . ASN A 1 328 ? -13.831 4.541 55.444 1.00 96.88 328 ASN A C 1
ATOM 2622 O O . ASN A 1 328 ? -13.841 3.744 56.375 1.00 96.88 328 ASN A O 1
ATOM 2626 N N . SER A 1 329 ? -13.396 5.798 55.601 1.00 97.12 329 SER A N 1
ATOM 2627 C CA . SER A 1 329 ? -12.800 6.322 56.843 1.00 97.12 329 SER A CA 1
ATOM 2628 C C . SER A 1 329 ? -11.610 5.493 57.360 1.00 97.12 329 SER A C 1
ATOM 2630 O O . SER A 1 329 ? -11.404 5.359 58.565 1.00 97.12 329 SER A O 1
ATOM 2632 N N . VAL A 1 330 ? -10.809 4.928 56.450 1.00 97.31 330 VAL A N 1
ATOM 2633 C CA . VAL A 1 330 ? -9.647 4.089 56.786 1.00 97.31 330 VAL A CA 1
ATOM 2634 C C . VAL A 1 330 ? -8.354 4.863 56.542 1.00 97.31 330 VAL A C 1
ATOM 2636 O O . VAL A 1 330 ? -8.157 5.438 55.476 1.00 97.31 330 VAL A O 1
ATOM 2639 N N . THR A 1 331 ? -7.425 4.839 57.500 1.00 96.62 331 THR A N 1
ATOM 2640 C CA . THR A 1 331 ? -6.119 5.513 57.376 1.00 96.62 331 THR A CA 1
ATOM 2641 C C . THR A 1 331 ? -5.114 4.724 56.531 1.00 96.62 331 THR A C 1
ATOM 2643 O O . THR A 1 331 ? -4.323 5.313 55.789 1.00 96.62 331 THR A O 1
ATOM 2646 N N . TYR A 1 332 ? -5.151 3.388 56.599 1.00 96.62 332 TYR A N 1
ATOM 2647 C CA . TYR A 1 332 ? -4.207 2.499 55.921 1.00 96.62 332 TYR A CA 1
ATOM 2648 C C . TYR A 1 332 ? -4.896 1.444 55.047 1.00 96.62 332 TYR A C 1
ATOM 2650 O O . TYR A 1 332 ? -5.802 0.744 55.483 1.00 96.62 332 TYR A O 1
ATOM 2658 N N . THR A 1 333 ? -4.422 1.268 53.814 1.00 97.06 333 THR A N 1
ATOM 2659 C CA . THR A 1 333 ? -4.928 0.243 52.888 1.00 97.06 333 THR A CA 1
ATOM 2660 C C . THR A 1 333 ? -4.011 -0.977 52.868 1.00 97.06 333 THR A C 1
ATOM 2662 O O . THR A 1 333 ? -2.819 -0.841 52.585 1.00 97.06 333 THR A O 1
ATOM 2665 N N . ASN A 1 334 ? -4.561 -2.176 53.080 1.00 97.44 334 ASN A N 1
ATOM 2666 C CA . ASN A 1 334 ? -3.820 -3.430 52.907 1.00 97.44 334 ASN A CA 1
ATOM 2667 C C . ASN A 1 334 ? -3.340 -3.594 51.444 1.00 97.44 334 ASN A C 1
ATOM 2669 O O . ASN A 1 334 ? -3.941 -3.063 50.506 1.00 97.44 334 ASN A O 1
ATOM 2673 N N . ARG A 1 335 ? -2.268 -4.369 51.239 1.00 97.06 335 ARG A N 1
ATOM 2674 C CA . ARG A 1 335 ? -1.728 -4.755 49.930 1.00 97.06 335 ARG A CA 1
ATOM 2675 C C . ARG A 1 335 ? -2.801 -5.322 49.004 1.00 97.06 335 ARG A C 1
ATOM 2677 O O . ARG A 1 335 ? -2.777 -5.007 47.819 1.00 97.06 335 ARG A O 1
ATOM 2684 N N . GLU A 1 336 ? -3.724 -6.122 49.530 1.00 97.31 336 GLU A N 1
ATOM 2685 C CA . GLU A 1 336 ? -4.786 -6.729 48.724 1.00 97.31 336 GLU A CA 1
ATOM 2686 C C . GLU A 1 336 ? -5.757 -5.682 48.172 1.00 97.31 336 GLU A C 1
ATOM 2688 O O . GLU A 1 336 ? -5.965 -5.599 46.965 1.00 97.31 336 GLU A O 1
ATOM 2693 N N . ILE A 1 337 ? -6.230 -4.777 49.030 1.00 97.06 337 ILE A N 1
ATOM 2694 C CA . ILE A 1 337 ? -7.061 -3.637 48.623 1.00 97.06 337 ILE A CA 1
ATOM 2695 C C . ILE A 1 337 ? -6.315 -2.785 47.587 1.00 97.06 337 ILE A C 1
ATOM 2697 O O . ILE A 1 337 ? -6.870 -2.421 46.554 1.00 97.06 337 ILE A O 1
ATOM 2701 N N . ARG A 1 338 ? -5.019 -2.518 47.799 1.00 97.56 338 ARG A N 1
ATOM 2702 C CA . ARG A 1 338 ? -4.199 -1.771 46.832 1.00 97.56 338 ARG A CA 1
ATOM 2703 C C . ARG A 1 338 ? -4.083 -2.492 45.483 1.00 97.56 338 ARG A C 1
ATOM 2705 O O . ARG A 1 338 ? -4.102 -1.834 44.443 1.00 97.56 338 ARG A O 1
ATOM 2712 N N . ASN A 1 339 ? -3.971 -3.821 45.478 1.00 97.06 339 ASN A N 1
ATOM 2713 C CA . ASN A 1 339 ? -3.970 -4.619 44.252 1.00 97.06 339 ASN A CA 1
ATOM 2714 C C . ASN A 1 339 ? -5.317 -4.529 43.526 1.00 97.06 339 ASN A C 1
ATOM 2716 O O . ASN A 1 339 ? -5.327 -4.347 42.309 1.00 97.06 339 ASN A O 1
ATOM 2720 N N . GLN A 1 340 ? -6.432 -4.596 44.254 1.00 96.88 340 GLN A N 1
ATOM 2721 C CA . GLN A 1 340 ? -7.775 -4.452 43.689 1.00 96.88 340 GLN A CA 1
ATOM 2722 C C . GLN A 1 340 ? -7.985 -3.058 43.089 1.00 96.88 340 GLN A C 1
ATOM 2724 O O . GLN A 1 340 ? -8.389 -2.949 41.932 1.00 96.88 340 GLN A O 1
ATOM 2729 N N . ILE A 1 341 ? -7.609 -1.994 43.809 1.00 97.31 341 ILE A N 1
ATOM 2730 C CA . ILE A 1 341 ? -7.651 -0.616 43.293 1.00 97.31 341 ILE A CA 1
ATOM 2731 C C . ILE A 1 341 ? -6.801 -0.502 42.020 1.00 97.31 341 ILE A C 1
ATOM 2733 O O . ILE A 1 341 ? -7.256 0.044 41.020 1.00 97.31 341 ILE A O 1
ATOM 2737 N N . ASN A 1 342 ? -5.593 -1.071 42.007 1.00 97.44 342 ASN A N 1
ATOM 2738 C CA . ASN A 1 342 ? -4.725 -1.087 40.827 1.00 97.44 342 ASN A CA 1
ATOM 2739 C C . ASN A 1 342 ? -5.378 -1.806 39.630 1.00 97.44 342 ASN A C 1
ATOM 2741 O O . ASN A 1 342 ? -5.278 -1.325 38.504 1.00 97.44 342 ASN A O 1
ATOM 2745 N N . ILE A 1 343 ? -6.073 -2.926 39.848 1.00 96.88 343 ILE A N 1
ATOM 2746 C CA . ILE A 1 343 ? -6.829 -3.617 38.791 1.00 96.88 343 ILE A CA 1
ATOM 2747 C C . ILE A 1 343 ? -7.968 -2.728 38.272 1.00 96.88 343 ILE A C 1
ATOM 2749 O O . ILE A 1 343 ? -8.068 -2.543 37.058 1.00 96.88 343 ILE A O 1
ATOM 2753 N N . LYS A 1 344 ? -8.757 -2.106 39.160 1.00 97.06 344 LYS A N 1
ATOM 2754 C CA . LYS A 1 344 ? -9.847 -1.194 38.768 1.00 97.06 344 LYS A CA 1
ATOM 2755 C C . LYS A 1 344 ? -9.331 0.030 38.002 1.00 97.06 344 LYS A C 1
ATOM 2757 O O . LYS A 1 344 ? -9.920 0.413 36.997 1.00 97.06 344 LYS A O 1
ATOM 2762 N N . VAL A 1 345 ? -8.187 0.600 38.394 1.00 97.75 345 VAL A N 1
ATOM 2763 C CA . VAL A 1 345 ? -7.532 1.704 37.661 1.00 97.75 345 VAL A CA 1
ATOM 2764 C C . VAL A 1 345 ? -7.112 1.266 36.255 1.00 97.75 345 VAL A C 1
ATOM 2766 O O . VAL A 1 345 ? -7.331 2.002 35.292 1.00 97.75 345 VAL A O 1
ATOM 2769 N N . ARG A 1 346 ? -6.562 0.054 36.098 1.00 97.88 346 ARG A N 1
ATOM 2770 C CA . ARG A 1 346 ? -6.205 -0.487 34.773 1.00 97.88 346 ARG A CA 1
ATOM 2771 C C . ARG A 1 346 ? -7.423 -0.680 33.882 1.00 97.88 346 ARG A C 1
ATOM 2773 O O . ARG A 1 346 ? -7.369 -0.319 32.709 1.00 97.88 346 ARG A O 1
ATOM 2780 N N . GLN A 1 347 ? -8.491 -1.249 34.438 1.00 97.38 347 GLN A N 1
ATOM 2781 C CA . GLN A 1 347 ? -9.775 -1.426 33.759 1.00 97.38 347 GLN A CA 1
ATOM 2782 C C . GLN A 1 347 ? -10.344 -0.084 33.315 1.00 97.38 347 GLN A C 1
ATOM 2784 O O . GLN A 1 347 ? -10.609 0.092 32.129 1.00 97.38 347 GLN A O 1
ATOM 2789 N N . LYS A 1 348 ? -10.418 0.890 34.228 1.00 97.12 348 LYS A N 1
ATOM 2790 C CA . LYS A 1 348 ? -10.893 2.244 33.936 1.00 97.12 348 LYS A CA 1
ATOM 2791 C C . LYS A 1 348 ? -10.120 2.880 32.780 1.00 97.12 348 LYS A C 1
ATOM 2793 O O . LYS A 1 348 ? -10.740 3.300 31.812 1.00 97.12 348 LYS A O 1
ATOM 2798 N N . LEU A 1 349 ? -8.785 2.884 32.831 1.00 98.12 349 LEU A N 1
ATOM 2799 C CA . LEU A 1 349 ? -7.949 3.476 31.778 1.00 98.12 349 LEU A CA 1
ATOM 2800 C C . LEU A 1 349 ? -8.108 2.784 30.420 1.00 98.12 349 LEU A C 1
ATOM 2802 O O . LEU A 1 349 ? -8.199 3.455 29.395 1.00 98.12 349 LEU A O 1
ATOM 2806 N N . ALA A 1 350 ? -8.143 1.451 30.398 1.00 98.06 350 ALA A N 1
ATOM 2807 C CA . ALA A 1 350 ? -8.310 0.702 29.156 1.00 98.06 350 ALA A CA 1
ATOM 2808 C C . ALA A 1 350 ? -9.700 0.906 28.539 1.00 98.06 350 ALA A C 1
ATOM 2810 O O . ALA A 1 350 ? -9.808 1.057 27.325 1.00 98.06 350 ALA A O 1
ATOM 2811 N N . ILE A 1 351 ? -10.748 0.944 29.365 1.00 97.69 351 ILE A N 1
ATOM 2812 C CA . ILE A 1 351 ? -12.119 1.193 28.913 1.00 97.69 351 ILE A CA 1
ATOM 2813 C C . ILE A 1 351 ? -12.245 2.625 28.405 1.00 97.69 351 ILE A C 1
ATOM 2815 O O . ILE A 1 351 ? -12.659 2.798 27.266 1.00 97.69 351 ILE A O 1
ATOM 2819 N N . GLN A 1 352 ? -11.784 3.621 29.172 1.00 97.50 352 GLN A N 1
ATOM 2820 C CA . GLN A 1 352 ? -11.751 5.019 28.730 1.00 97.50 352 GLN A CA 1
ATOM 2821 C C . GLN A 1 352 ? -10.996 5.170 27.407 1.00 97.50 352 GLN A C 1
ATOM 2823 O O . GLN A 1 352 ? -11.429 5.914 26.529 1.00 97.50 352 GLN A O 1
ATOM 2828 N N . TRP A 1 353 ? -9.879 4.455 27.223 1.00 97.75 353 TRP A N 1
ATOM 2829 C CA . TRP A 1 353 ? -9.160 4.445 25.949 1.00 97.75 353 TRP A CA 1
ATOM 2830 C C . TRP A 1 353 ? -10.003 3.845 24.824 1.00 97.75 353 TRP A C 1
ATOM 2832 O O . TRP A 1 353 ? -10.130 4.456 23.769 1.00 97.75 353 TRP A O 1
ATOM 2842 N N . LEU A 1 354 ? -10.614 2.678 25.027 1.00 97.19 354 LEU A N 1
ATOM 2843 C CA . LEU A 1 354 ? -11.448 2.043 24.005 1.00 97.19 354 LEU A CA 1
ATOM 2844 C C . LEU A 1 354 ? -12.666 2.896 23.632 1.00 97.19 354 LEU A C 1
ATOM 2846 O O . LEU A 1 354 ? -12.987 2.996 22.449 1.00 97.19 354 LEU A O 1
ATOM 2850 N N . THR A 1 355 ? -13.325 3.529 24.603 1.00 96.69 355 THR A N 1
ATOM 2851 C CA . THR A 1 355 ? -14.512 4.365 24.380 1.00 96.69 355 THR A CA 1
ATOM 2852 C C . THR A 1 355 ? -14.162 5.743 23.816 1.00 96.69 355 THR A C 1
ATOM 2854 O O . THR A 1 355 ? -14.944 6.277 23.029 1.00 96.69 355 THR A O 1
ATOM 2857 N N . SER A 1 356 ? -12.973 6.288 24.084 1.00 96.31 356 SER A N 1
ATOM 2858 C CA . SER A 1 356 ? -12.475 7.533 23.463 1.00 96.31 356 SER A CA 1
ATOM 2859 C C . SER A 1 356 ? -11.781 7.323 22.112 1.00 96.31 356 SER A C 1
ATOM 2861 O O . SER A 1 356 ? -11.716 8.235 21.284 1.00 96.31 356 SER A O 1
ATOM 2863 N N . GLN A 1 357 ? -11.287 6.117 21.824 1.00 94.94 357 GLN A N 1
ATOM 2864 C CA . GLN A 1 357 ? -10.634 5.829 20.554 1.00 94.94 357 GLN A CA 1
ATOM 2865 C C . GLN A 1 357 ? -11.660 5.753 19.413 1.00 94.94 357 GLN A C 1
ATOM 2867 O O . GLN A 1 357 ? -12.768 5.219 19.532 1.00 94.94 357 GLN A O 1
ATOM 2872 N N . LYS A 1 358 ? -11.252 6.253 18.246 1.00 92.25 358 LYS A N 1
ATOM 2873 C CA . LYS A 1 358 ? -11.945 6.023 16.976 1.00 92.25 358 LYS A CA 1
ATOM 2874 C C . LYS A 1 358 ? -11.627 4.623 16.452 1.00 92.25 358 LYS A C 1
ATOM 2876 O O . LYS A 1 358 ? -10.488 4.348 16.069 1.00 92.25 358 LYS A O 1
ATOM 2881 N N . MET A 1 359 ? -12.628 3.746 16.410 1.00 92.94 359 MET A N 1
ATOM 2882 C CA . MET A 1 359 ? -12.494 2.430 15.785 1.00 92.94 359 MET A CA 1
ATOM 2883 C C . MET A 1 359 ? -12.720 2.545 14.276 1.00 92.94 359 MET A C 1
ATOM 2885 O O . MET A 1 359 ? -13.835 2.782 13.811 1.00 92.94 359 MET A O 1
ATOM 2889 N N . LYS A 1 360 ? -11.645 2.383 13.498 1.00 90.69 360 LYS A N 1
ATOM 2890 C CA . LYS A 1 360 ? -11.740 2.207 12.043 1.00 90.69 360 LYS A CA 1
ATOM 2891 C C . LYS A 1 360 ? -12.389 0.852 11.757 1.00 90.69 360 LYS A C 1
ATOM 2893 O O . LYS A 1 360 ? -12.083 -0.099 12.467 1.00 90.69 360 LYS A O 1
ATOM 2898 N N . LYS A 1 361 ? -13.185 0.727 10.683 1.00 89.00 361 LYS A N 1
ATOM 2899 C CA . LYS A 1 361 ? -13.756 -0.551 10.188 1.00 89.00 361 LYS A CA 1
ATOM 2900 C C . LYS A 1 361 ? -12.681 -1.488 9.594 1.00 89.00 361 LYS A C 1
ATOM 2902 O O . LYS A 1 361 ? -12.781 -1.937 8.458 1.00 89.00 361 LYS A O 1
ATOM 2907 N N . ASN A 1 362 ? -11.598 -1.720 10.332 1.00 93.19 362 ASN A N 1
ATOM 2908 C CA . ASN A 1 362 ? -10.533 -2.656 10.008 1.00 93.19 362 ASN A CA 1
ATOM 2909 C C . ASN A 1 362 ? -10.518 -3.746 11.089 1.00 93.19 362 ASN A C 1
ATOM 2911 O O . ASN A 1 362 ? -10.020 -3.490 12.192 1.00 93.19 362 ASN A O 1
ATOM 2915 N N . PRO A 1 363 ? -11.016 -4.957 10.784 1.00 95.44 363 PRO A N 1
ATOM 2916 C CA . PRO A 1 363 ? -11.183 -6.006 11.782 1.00 95.44 363 PRO A CA 1
ATOM 2917 C C . PRO A 1 363 ? -9.894 -6.346 12.535 1.00 95.44 363 PRO A C 1
ATOM 2919 O O . PRO A 1 363 ? -9.893 -6.522 13.750 1.00 95.44 363 PRO A O 1
ATOM 2922 N N . LYS A 1 364 ? -8.758 -6.368 11.825 1.00 95.94 364 LYS A N 1
ATOM 2923 C CA . LYS A 1 364 ? -7.447 -6.689 12.412 1.00 95.94 364 LYS A CA 1
ATOM 2924 C C . LYS A 1 364 ? -6.993 -5.636 13.416 1.00 95.94 364 LYS A C 1
ATOM 2926 O O . LYS A 1 364 ? -6.397 -5.967 14.436 1.00 95.94 364 LYS A O 1
ATOM 2931 N N . GLU A 1 365 ? -7.247 -4.368 13.114 1.00 95.06 365 GLU A N 1
ATOM 2932 C CA . GLU A 1 365 ? -6.825 -3.246 13.951 1.00 95.06 365 GLU A CA 1
ATOM 2933 C C . GLU A 1 365 ? -7.695 -3.148 15.211 1.00 95.06 365 GLU A C 1
ATOM 2935 O O . GLU A 1 365 ? -7.159 -3.003 16.308 1.00 95.06 365 GLU A O 1
ATOM 2940 N N . ILE A 1 366 ? -9.015 -3.335 15.074 1.00 96.56 366 ILE A N 1
ATOM 2941 C CA . ILE A 1 366 ? -9.945 -3.423 16.210 1.00 96.56 366 ILE A CA 1
ATOM 2942 C C . ILE A 1 366 ? -9.569 -4.604 17.109 1.00 96.56 366 ILE A C 1
ATOM 2944 O O . ILE A 1 366 ? -9.335 -4.409 18.301 1.00 96.56 366 ILE A O 1
ATOM 2948 N N . ALA A 1 367 ? -9.429 -5.809 16.546 1.00 97.56 367 ALA A N 1
ATOM 2949 C CA . ALA A 1 367 ? -9.084 -7.002 17.315 1.00 97.56 367 ALA A CA 1
ATOM 2950 C C . ALA A 1 367 ? -7.736 -6.848 18.036 1.00 97.56 367 ALA A C 1
ATOM 2952 O O . ALA A 1 367 ? -7.601 -7.243 19.194 1.00 97.56 367 ALA A O 1
ATOM 2953 N N . LYS A 1 368 ? -6.737 -6.225 17.395 1.00 96.69 368 LYS A N 1
ATOM 2954 C CA . LYS A 1 368 ? -5.451 -5.904 18.030 1.00 96.69 368 LYS A CA 1
ATOM 2955 C C . LYS A 1 368 ? -5.626 -4.964 19.228 1.00 96.69 368 LYS A C 1
ATOM 2957 O O . LYS A 1 368 ? -5.039 -5.226 20.278 1.00 96.69 368 LYS A O 1
ATOM 2962 N N . ASN A 1 369 ? -6.413 -3.897 19.082 1.00 96.81 369 ASN A N 1
ATOM 2963 C CA . ASN A 1 369 ? -6.639 -2.917 20.148 1.00 96.81 369 ASN A CA 1
ATOM 2964 C C . ASN A 1 369 ? -7.412 -3.526 21.326 1.00 96.81 369 ASN A C 1
ATOM 2966 O O . ASN A 1 369 ? -7.020 -3.314 22.473 1.00 96.81 369 ASN A O 1
ATOM 2970 N N . ILE A 1 370 ? -8.443 -4.333 21.052 1.00 97.56 370 ILE A N 1
ATOM 2971 C CA . ILE A 1 370 ? -9.207 -5.058 22.078 1.00 97.56 370 ILE A CA 1
ATOM 2972 C C . ILE A 1 370 ? -8.291 -6.026 22.833 1.00 97.56 370 ILE A C 1
ATOM 2974 O O . ILE A 1 370 ? -8.177 -5.926 24.053 1.00 97.56 370 ILE A O 1
ATOM 2978 N N . ASN A 1 371 ? -7.549 -6.886 22.125 1.00 97.19 371 ASN A N 1
ATOM 2979 C CA . ASN A 1 371 ? -6.618 -7.831 22.753 1.00 97.19 371 ASN A CA 1
ATOM 2980 C C . ASN A 1 371 ? -5.549 -7.119 23.605 1.00 97.19 371 ASN A C 1
ATOM 2982 O O . ASN A 1 371 ? -5.206 -7.585 24.693 1.00 97.19 371 ASN A O 1
ATOM 2986 N N . TYR A 1 372 ? -5.025 -5.980 23.136 1.00 97.44 372 TYR A N 1
ATOM 2987 C CA . TYR A 1 372 ? -4.086 -5.168 23.914 1.00 97.44 372 TYR A CA 1
ATOM 2988 C C . TYR A 1 372 ? -4.723 -4.655 25.213 1.00 97.44 372 TYR A C 1
ATOM 2990 O O . TYR A 1 372 ? -4.142 -4.822 26.287 1.00 97.44 372 TYR A O 1
ATOM 2998 N N . CYS A 1 373 ? -5.928 -4.089 25.132 1.00 97.62 373 CYS A N 1
ATOM 2999 C CA . CYS A 1 373 ? -6.643 -3.576 26.297 1.00 97.62 373 CYS A CA 1
ATOM 3000 C C . CYS A 1 373 ? -6.983 -4.697 27.287 1.00 97.62 373 CYS A C 1
ATOM 3002 O O . CYS A 1 373 ? -6.724 -4.549 28.477 1.00 97.62 373 CYS A O 1
ATOM 3004 N N . MET A 1 374 ? -7.459 -5.854 26.818 1.00 97.00 374 MET A N 1
ATOM 3005 C CA . MET A 1 374 ? -7.726 -7.024 27.669 1.00 97.00 374 MET A CA 1
ATOM 3006 C C . MET A 1 374 ? -6.474 -7.498 28.418 1.00 97.00 374 MET A C 1
ATOM 3008 O O . MET A 1 374 ? -6.534 -7.781 29.617 1.00 97.00 374 MET A O 1
ATOM 3012 N N . GLY A 1 375 ? -5.319 -7.515 27.741 1.00 96.75 375 GLY A N 1
ATOM 3013 C CA . GLY A 1 375 ? -4.030 -7.804 28.368 1.00 96.75 375 GLY A CA 1
ATOM 3014 C C . GLY A 1 375 ? -3.628 -6.762 29.418 1.00 96.75 375 GLY A C 1
ATOM 3015 O O . GLY A 1 375 ? -3.162 -7.122 30.499 1.00 96.75 375 GLY A O 1
ATOM 3016 N N . PHE A 1 376 ? -3.857 -5.475 29.140 1.00 97.31 376 PHE A N 1
ATOM 3017 C CA . PHE A 1 376 ? -3.597 -4.379 30.080 1.00 97.31 376 PHE A CA 1
ATOM 3018 C C . PHE A 1 376 ? -4.460 -4.485 31.351 1.00 97.31 376 PHE A C 1
ATOM 3020 O O . PHE A 1 376 ? -3.953 -4.304 32.463 1.00 97.31 376 PHE A O 1
ATOM 3027 N N . MET A 1 377 ? -5.735 -4.852 31.186 1.00 97.12 377 MET A N 1
ATOM 3028 C CA . MET A 1 377 ? -6.713 -5.056 32.262 1.00 97.12 377 MET A CA 1
ATOM 3029 C C . MET A 1 377 ? -6.478 -6.324 33.093 1.00 97.12 377 MET A C 1
ATOM 3031 O O . MET A 1 377 ? -7.039 -6.434 34.179 1.00 97.12 377 MET A O 1
ATOM 3035 N N . LYS A 1 378 ? -5.646 -7.262 32.614 1.00 95.56 378 LYS A N 1
ATOM 3036 C CA . LYS A 1 378 ? -5.400 -8.578 33.234 1.00 95.56 378 LYS A CA 1
ATOM 3037 C C . LYS A 1 378 ? -6.667 -9.436 33.403 1.00 95.56 378 LYS A C 1
ATOM 3039 O O . LYS A 1 378 ? -6.834 -10.100 34.423 1.00 95.56 378 LYS A O 1
ATOM 3044 N N . ILE A 1 379 ? -7.546 -9.461 32.402 1.00 94.44 379 ILE A N 1
ATOM 3045 C CA . ILE A 1 379 ? -8.723 -10.346 32.419 1.00 94.44 379 ILE A CA 1
ATOM 3046 C C . ILE A 1 379 ? -8.255 -11.795 32.195 1.00 94.44 379 ILE A C 1
ATOM 3048 O O . ILE A 1 379 ? -7.781 -12.143 31.109 1.00 94.44 379 ILE A O 1
ATOM 3052 N N . ALA A 1 380 ? -8.340 -12.631 33.235 1.00 90.56 380 ALA A N 1
ATOM 3053 C CA . ALA A 1 380 ? -7.863 -14.016 33.192 1.00 90.56 380 ALA A CA 1
ATOM 3054 C C . ALA A 1 380 ? -8.661 -14.863 32.182 1.00 90.56 380 ALA A C 1
ATOM 3056 O O . ALA A 1 380 ? -8.066 -15.467 31.285 1.00 90.56 380 ALA A O 1
ATOM 3057 N N . GLU A 1 381 ? -9.991 -14.791 32.264 1.00 91.25 381 GLU A N 1
ATOM 3058 C CA . GLU A 1 381 ? -10.975 -15.606 31.526 1.00 91.25 381 GLU A CA 1
ATOM 3059 C C . GLU A 1 381 ? -11.584 -14.874 30.315 1.00 91.25 381 GLU A C 1
ATOM 3061 O O . GLU A 1 381 ? -12.753 -15.035 29.988 1.00 91.25 381 GLU A O 1
ATOM 3066 N N . GLY A 1 382 ? -10.814 -13.999 29.667 1.00 90.88 382 GLY A N 1
ATOM 3067 C CA . GLY A 1 382 ? -11.305 -13.242 28.513 1.00 90.88 382 GLY A CA 1
ATOM 3068 C C . GLY A 1 382 ? -11.223 -14.017 27.195 1.00 90.88 382 GLY A C 1
ATOM 3069 O O . GLY A 1 382 ? -10.338 -14.860 27.022 1.00 90.88 382 GLY A O 1
ATOM 3070 N N . ILE A 1 383 ? -12.079 -13.648 26.239 1.00 94.56 383 ILE A N 1
ATOM 3071 C CA . ILE A 1 383 ? -12.001 -14.080 24.834 1.00 94.56 383 ILE A CA 1
ATOM 3072 C C . ILE A 1 383 ? -10.655 -13.620 24.249 1.00 94.56 383 ILE A C 1
ATOM 3074 O O . ILE A 1 383 ? -10.302 -12.447 24.338 1.00 94.56 383 ILE A O 1
ATOM 3078 N N . LYS A 1 384 ? -9.860 -14.524 23.668 1.00 94.00 384 LYS A N 1
ATOM 3079 C CA . LYS A 1 384 ? -8.496 -14.208 23.200 1.00 94.00 384 LYS A CA 1
ATOM 3080 C C . LYS A 1 384 ? -8.265 -14.657 21.766 1.00 94.00 384 LYS A C 1
ATOM 3082 O O . LYS A 1 384 ? -8.835 -15.641 21.305 1.00 94.00 384 LYS A O 1
ATOM 3087 N N . GLY A 1 385 ? -7.348 -13.961 21.095 1.00 92.94 385 GLY A N 1
ATOM 3088 C CA . GLY A 1 385 ? -6.787 -14.403 19.820 1.00 92.94 385 GLY A CA 1
ATOM 3089 C C . GLY A 1 385 ? -7.773 -14.293 18.659 1.00 92.94 385 GLY A C 1
ATOM 3090 O O . GLY A 1 385 ? -8.347 -13.226 18.439 1.00 92.94 385 GLY A O 1
ATOM 3091 N N . GLU A 1 386 ? -7.915 -15.382 17.903 1.00 95.50 386 GLU A N 1
ATOM 3092 C CA . GLU A 1 386 ? -8.682 -15.453 16.652 1.00 95.50 386 GLU A CA 1
ATOM 3093 C C . GLU A 1 386 ? -10.185 -15.239 16.858 1.00 95.50 386 GLU A C 1
ATOM 3095 O O . GLU A 1 386 ? -10.794 -14.483 16.106 1.00 95.50 386 GLU A O 1
ATOM 3100 N N . LYS A 1 387 ? -10.743 -15.736 17.966 1.00 97.56 387 LYS A N 1
ATOM 3101 C CA . LYS A 1 387 ? -12.149 -15.512 18.337 1.00 97.56 387 LYS A CA 1
ATOM 3102 C C . LYS A 1 387 ? -12.535 -14.033 18.399 1.00 97.56 387 LYS A C 1
ATOM 3104 O O . LYS A 1 387 ? -13.609 -13.638 17.961 1.00 97.56 387 LYS A O 1
ATOM 3109 N N . VAL A 1 388 ? -11.643 -13.176 18.911 1.00 97.75 388 VAL A N 1
ATOM 3110 C CA . VAL A 1 388 ? -11.893 -11.723 18.947 1.00 97.75 388 VAL A CA 1
ATOM 3111 C C . VAL A 1 388 ? -12.004 -11.163 17.531 1.00 97.75 388 VAL A C 1
ATOM 3113 O O . VAL A 1 388 ? -12.807 -10.272 17.280 1.00 97.75 388 VAL A O 1
ATOM 3116 N N . TRP A 1 389 ? -11.201 -11.671 16.597 1.00 97.56 389 TRP A N 1
ATOM 3117 C CA . TRP A 1 389 ? -11.239 -11.241 15.203 1.00 97.56 389 TRP A CA 1
ATOM 3118 C C . TRP A 1 389 ? -12.516 -11.702 14.487 1.00 97.56 389 TRP A C 1
ATOM 3120 O O . TRP A 1 389 ? -13.098 -10.904 13.755 1.00 97.56 389 TRP A O 1
ATOM 3130 N N . GLU A 1 390 ? -12.985 -12.926 14.742 1.00 98.06 390 GLU A N 1
ATOM 3131 C CA . GLU A 1 390 ? -14.262 -13.449 14.230 1.00 98.06 390 GLU A CA 1
ATOM 3132 C C . GLU A 1 390 ? -15.443 -12.596 14.701 1.00 98.06 390 GLU A C 1
ATOM 3134 O O . GLU A 1 390 ? -16.174 -12.053 13.875 1.00 98.06 390 GLU A O 1
ATOM 3139 N N . ILE A 1 391 ? -15.545 -12.348 16.010 1.00 98.38 391 ILE A N 1
ATOM 3140 C CA . ILE A 1 391 ? -16.615 -11.527 16.598 1.00 98.38 391 ILE A CA 1
ATOM 3141 C C . ILE A 1 391 ? -16.597 -10.099 16.035 1.00 98.38 391 ILE A C 1
ATOM 3143 O O . ILE A 1 391 ? -17.643 -9.510 15.764 1.00 98.38 391 ILE A O 1
ATOM 3147 N N . VAL A 1 392 ? -15.406 -9.532 15.814 1.00 98.00 392 VAL A N 1
ATOM 3148 C CA . VAL A 1 392 ? -15.263 -8.217 15.177 1.00 98.00 392 VAL A CA 1
ATOM 3149 C C . VAL A 1 392 ? -15.731 -8.241 13.718 1.00 98.00 392 VAL A C 1
ATOM 3151 O O . VAL A 1 392 ? -16.375 -7.284 13.288 1.00 98.00 392 VAL A O 1
ATOM 3154 N N . ASN A 1 393 ? -15.415 -9.284 12.944 1.00 97.00 393 ASN A N 1
ATOM 3155 C CA . ASN A 1 393 ? -15.912 -9.406 11.570 1.00 97.00 393 ASN A CA 1
ATOM 3156 C C . ASN A 1 393 ? -17.433 -9.508 11.547 1.00 97.00 393 ASN A C 1
ATOM 3158 O O . ASN A 1 393 ? -18.063 -8.783 10.786 1.00 97.00 393 ASN A O 1
ATOM 3162 N N . GLU A 1 394 ? -18.017 -10.348 12.401 1.00 97.69 394 GLU A N 1
ATOM 3163 C CA . GLU A 1 394 ? -19.468 -10.491 12.500 1.00 97.69 394 GLU A CA 1
ATOM 3164 C C . GLU A 1 394 ? -20.146 -9.175 12.886 1.00 97.69 394 GLU A C 1
ATOM 3166 O O . GLU A 1 394 ? -21.144 -8.800 12.277 1.00 97.69 394 GLU A O 1
ATOM 3171 N N . ALA A 1 395 ? -19.593 -8.451 13.865 1.00 97.75 395 ALA A N 1
ATOM 3172 C CA . ALA A 1 395 ? -20.088 -7.134 14.258 1.00 97.75 395 ALA A CA 1
ATOM 3173 C C . ALA A 1 395 ? -20.036 -6.136 13.092 1.00 97.75 395 ALA A C 1
ATOM 3175 O O . ALA A 1 395 ? -20.984 -5.389 12.867 1.00 97.75 395 ALA A O 1
ATOM 3176 N N . ILE A 1 396 ? -18.939 -6.121 12.325 1.00 96.38 396 ILE A N 1
ATOM 3177 C CA . ILE A 1 396 ? -18.823 -5.255 11.147 1.00 96.38 396 ILE A CA 1
ATOM 3178 C C . ILE A 1 396 ? -19.845 -5.657 10.085 1.00 96.38 396 ILE A C 1
ATOM 3180 O O . ILE A 1 396 ? -20.482 -4.774 9.523 1.00 96.38 396 ILE A O 1
ATOM 3184 N N . GLU A 1 397 ? -20.005 -6.950 9.802 1.00 96.19 397 GLU A N 1
ATOM 3185 C CA . GLU A 1 397 ? -20.956 -7.440 8.803 1.00 96.19 397 GLU A CA 1
ATOM 3186 C C . GLU A 1 397 ? -22.412 -7.133 9.149 1.00 96.19 397 GLU A C 1
ATOM 3188 O O . GLU A 1 397 ? -23.189 -6.872 8.234 1.00 96.19 397 GLU A O 1
ATOM 3193 N N . GLU A 1 398 ? -22.772 -7.152 10.432 1.00 96.94 398 GLU A N 1
ATOM 3194 C CA . GLU A 1 398 ? -24.119 -6.828 10.913 1.00 96.94 398 GLU A CA 1
ATOM 3195 C C . GLU A 1 398 ? -24.464 -5.344 10.726 1.00 96.94 398 GLU A C 1
ATOM 3197 O O . GLU A 1 398 ? -25.598 -5.014 10.400 1.00 96.94 398 GLU A O 1
ATOM 3202 N N . ILE A 1 399 ? -23.469 -4.459 10.845 1.00 95.94 399 ILE A N 1
ATOM 3203 C CA . ILE A 1 399 ? -23.629 -3.009 10.631 1.00 95.94 399 ILE A CA 1
ATOM 3204 C C . ILE A 1 399 ? -23.698 -2.649 9.140 1.00 95.94 399 ILE A C 1
ATOM 3206 O O . ILE A 1 399 ? -24.123 -1.552 8.779 1.00 95.94 399 ILE A O 1
ATOM 3210 N N . LEU A 1 400 ? -23.214 -3.515 8.246 1.00 95.75 400 LEU A N 1
ATOM 3211 C CA . LEU A 1 400 ? -23.240 -3.226 6.814 1.00 95.75 400 LEU A CA 1
ATOM 3212 C C . LEU A 1 400 ? -24.655 -3.407 6.257 1.00 95.75 400 LEU A C 1
ATOM 3214 O O . LEU A 1 400 ? -25.219 -4.500 6.275 1.00 95.75 400 LEU A O 1
ATOM 3218 N N . GLU A 1 401 ? -25.192 -2.342 5.672 1.00 96.12 401 GLU A N 1
ATOM 3219 C CA . GLU A 1 401 ? -26.504 -2.356 5.026 1.00 96.12 401 GLU A CA 1
ATOM 3220 C C . GLU A 1 401 ? -26.472 -3.185 3.734 1.00 96.12 401 GLU A C 1
ATOM 3222 O O . GLU A 1 401 ? -25.425 -3.368 3.110 1.00 96.12 401 GLU A O 1
ATOM 3227 N N . LYS A 1 402 ? -27.616 -3.688 3.267 1.00 97.69 402 LYS A N 1
ATOM 3228 C CA . LYS A 1 402 ? -27.669 -4.299 1.929 1.00 97.69 402 LYS A CA 1
ATOM 3229 C C . LYS A 1 402 ? -27.478 -3.210 0.875 1.00 97.69 402 LYS A C 1
ATOM 3231 O O . LYS A 1 402 ? -28.056 -2.135 0.993 1.00 97.69 402 LYS A O 1
ATOM 3236 N N . LEU A 1 403 ? -26.662 -3.481 -0.143 1.00 97.81 403 LEU A N 1
ATOM 3237 C CA . LEU A 1 403 ? -26.504 -2.546 -1.256 1.00 97.81 403 LEU A CA 1
ATOM 3238 C C . LEU A 1 403 ? -27.852 -2.410 -1.999 1.00 97.81 403 LEU A C 1
ATOM 3240 O O . LEU A 1 403 ? -28.403 -3.450 -2.366 1.00 97.81 403 LEU A O 1
ATOM 3244 N N . PRO A 1 404 ? -28.360 -1.184 -2.228 1.00 97.75 404 PRO A N 1
ATOM 3245 C CA . PRO A 1 404 ? -29.553 -0.966 -3.046 1.00 97.75 404 PRO A CA 1
ATOM 3246 C C . PRO A 1 404 ? -29.381 -1.495 -4.479 1.00 97.75 404 PRO A C 1
ATOM 3248 O O . PRO A 1 404 ? -28.254 -1.663 -4.950 1.00 97.75 404 PRO A O 1
ATOM 3251 N N . GLU A 1 405 ? -30.478 -1.776 -5.185 1.00 96.19 405 GLU A N 1
ATOM 3252 C CA . GLU A 1 405 ? -30.395 -2.285 -6.566 1.00 96.19 405 GLU A CA 1
ATOM 3253 C C . GLU A 1 405 ? -29.968 -1.177 -7.531 1.00 96.19 405 GLU A C 1
ATOM 3255 O O . GLU A 1 405 ? -29.123 -1.402 -8.404 1.00 96.19 405 GLU A O 1
ATOM 3260 N N . SER A 1 406 ? -30.472 0.039 -7.294 1.00 97.00 406 SER A N 1
ATOM 3261 C CA . SER A 1 406 ? -30.173 1.207 -8.111 1.00 97.00 406 SER A CA 1
ATOM 3262 C C . SER A 1 406 ? -29.234 2.189 -7.399 1.00 97.00 406 SER A C 1
ATOM 3264 O O . SER A 1 406 ? -29.453 2.536 -6.233 1.00 97.00 406 SER A O 1
ATOM 3266 N N . PRO A 1 407 ? -28.222 2.765 -8.086 1.00 97.25 407 PRO A N 1
ATOM 3267 C CA . PRO A 1 407 ? -27.363 3.797 -7.496 1.00 97.25 407 PRO A CA 1
ATOM 3268 C C . PRO A 1 407 ? -28.149 5.036 -7.040 1.00 97.25 407 PRO A C 1
ATOM 3270 O O . PRO A 1 407 ? -27.680 5.768 -6.166 1.00 97.25 407 PRO A O 1
ATOM 3273 N N . ASN A 1 408 ? -29.343 5.251 -7.604 1.00 96.62 408 ASN A N 1
ATOM 3274 C CA . ASN A 1 408 ? -30.240 6.352 -7.268 1.00 96.62 408 ASN A CA 1
ATOM 3275 C C . ASN A 1 408 ? -30.977 6.191 -5.928 1.00 96.62 408 ASN A C 1
ATOM 3277 O O . ASN A 1 408 ? -31.572 7.160 -5.458 1.00 96.62 408 ASN A O 1
ATOM 3281 N N . GLU A 1 409 ? -30.878 5.034 -5.282 1.00 97.62 409 GLU A N 1
ATOM 3282 C CA . GLU A 1 409 ? -31.454 4.784 -3.956 1.00 97.62 409 GLU A CA 1
ATOM 3283 C C . GLU A 1 409 ? -30.460 5.076 -2.824 1.00 97.62 409 GLU A C 1
ATOM 3285 O O . GLU A 1 409 ? -30.851 5.212 -1.668 1.00 97.62 409 GLU A O 1
ATOM 3290 N N . ILE A 1 410 ? -29.167 5.232 -3.138 1.00 97.31 410 ILE A N 1
ATOM 3291 C CA . ILE A 1 410 ? -28.154 5.578 -2.135 1.00 97.31 410 ILE A CA 1
ATOM 3292 C C . ILE A 1 410 ? -28.418 6.998 -1.612 1.00 97.31 410 ILE A C 1
ATOM 3294 O O . ILE A 1 410 ? -28.453 7.915 -2.442 1.00 97.31 410 ILE A O 1
ATOM 3298 N N . PRO A 1 411 ? -28.509 7.216 -0.285 1.00 96.62 411 PRO A N 1
ATOM 3299 C CA . PRO A 1 411 ? -28.679 8.544 0.302 1.00 96.62 411 PRO A CA 1
ATOM 3300 C C . PRO A 1 411 ? -27.638 9.555 -0.201 1.00 96.62 411 PRO A C 1
ATOM 3302 O O . PRO A 1 411 ? -26.454 9.228 -0.329 1.00 96.62 411 PRO A O 1
ATOM 3305 N N . GLU A 1 412 ? -28.056 10.799 -0.457 1.00 96.00 412 GLU A N 1
ATOM 3306 C CA . GLU A 1 412 ? -27.176 11.865 -0.971 1.00 96.00 412 GLU A CA 1
ATOM 3307 C C . GLU A 1 412 ? -25.957 12.102 -0.071 1.00 96.00 412 GLU A C 1
ATOM 3309 O O . GLU A 1 412 ? -24.845 12.319 -0.555 1.00 96.00 412 GLU A O 1
ATOM 3314 N N . GLU A 1 413 ? -26.148 11.964 1.241 1.00 94.75 413 GLU A N 1
ATOM 3315 C CA . GLU A 1 413 ? -25.102 12.055 2.258 1.00 94.75 413 GLU A CA 1
ATOM 3316 C C . GLU A 1 413 ? -23.981 11.051 1.975 1.00 94.75 413 GLU A C 1
ATOM 3318 O O . GLU A 1 413 ? -22.810 11.417 1.971 1.00 94.75 413 GLU A O 1
ATOM 3323 N N . ILE A 1 414 ? -24.326 9.805 1.640 1.00 95.38 414 ILE A N 1
ATOM 3324 C CA . ILE A 1 414 ? -23.357 8.761 1.296 1.00 95.38 414 ILE A CA 1
ATOM 3325 C C . ILE A 1 414 ? -22.758 9.010 -0.089 1.00 95.38 414 ILE A C 1
ATOM 3327 O O . ILE A 1 414 ? -21.548 8.845 -0.258 1.00 95.38 414 ILE A O 1
ATOM 3331 N N . ARG A 1 415 ? -23.552 9.453 -1.075 1.00 95.94 415 ARG A N 1
ATOM 3332 C CA . ARG A 1 415 ? -23.025 9.784 -2.413 1.00 95.94 415 ARG A CA 1
ATOM 3333 C C . ARG A 1 415 ? -21.966 10.875 -2.361 1.00 95.94 415 ARG A C 1
ATOM 3335 O O . ARG A 1 415 ? -20.955 10.745 -3.040 1.00 95.94 415 ARG A O 1
ATOM 3342 N N . SER A 1 416 ? -22.164 11.891 -1.521 1.00 95.31 416 SER A N 1
ATOM 3343 C CA . SER A 1 416 ? -21.210 12.992 -1.333 1.00 95.31 416 SER A CA 1
ATOM 3344 C C . SER A 1 416 ? -19.867 12.543 -0.740 1.00 95.31 416 SER A C 1
ATOM 3346 O O . SER A 1 416 ? -18.861 13.232 -0.884 1.00 95.31 416 SER A O 1
ATOM 3348 N N . ILE A 1 417 ? -19.840 11.377 -0.085 1.00 95.19 417 ILE A N 1
ATOM 3349 C CA . ILE A 1 417 ? -18.639 10.791 0.521 1.00 95.19 417 ILE A CA 1
ATOM 3350 C C . ILE A 1 417 ? -17.854 9.951 -0.490 1.00 95.19 417 ILE A C 1
ATOM 3352 O O . ILE A 1 417 ? -16.651 9.742 -0.311 1.00 95.19 417 ILE A O 1
ATOM 3356 N N . LEU A 1 418 ? -18.512 9.430 -1.528 1.00 95.19 418 LEU A N 1
ATOM 3357 C CA . LEU A 1 418 ? -17.856 8.566 -2.501 1.00 95.19 418 LEU A CA 1
ATOM 3358 C C . LEU A 1 418 ? -16.800 9.352 -3.295 1.00 95.19 418 LEU A C 1
ATOM 3360 O O . LEU A 1 418 ? -17.040 10.487 -3.695 1.00 95.19 418 LEU A O 1
ATOM 3364 N N . PRO A 1 419 ? -15.638 8.739 -3.588 1.00 94.06 419 PRO A N 1
ATOM 3365 C CA . PRO A 1 419 ? -14.564 9.419 -4.313 1.00 94.06 419 PRO A CA 1
ATOM 3366 C C . PRO A 1 419 ? -14.917 9.727 -5.777 1.00 94.06 419 PRO A C 1
ATOM 3368 O O . PRO A 1 419 ? -14.235 10.519 -6.421 1.00 94.06 419 PRO A O 1
ATOM 3371 N N . PHE A 1 420 ? -15.947 9.072 -6.320 1.00 94.44 420 PHE A N 1
ATOM 3372 C CA . PHE A 1 420 ? -16.391 9.213 -7.702 1.00 94.44 420 PHE A CA 1
ATOM 3373 C C . PHE A 1 420 ? -17.914 9.115 -7.777 1.00 94.44 420 PHE A C 1
ATOM 3375 O O . PHE A 1 420 ? -18.525 8.371 -7.008 1.00 94.44 420 PHE A O 1
ATOM 3382 N N . GLU A 1 421 ? -18.499 9.813 -8.747 1.00 95.50 421 GLU A N 1
ATOM 3383 C CA . GLU A 1 421 ? -19.935 9.777 -9.025 1.00 95.50 421 GLU A CA 1
ATOM 3384 C C . GLU A 1 421 ? -20.399 8.375 -9.456 1.00 95.50 421 GLU A C 1
ATOM 3386 O O . GLU A 1 421 ? -19.677 7.633 -10.134 1.00 95.50 421 GLU A O 1
ATOM 3391 N N . LEU A 1 422 ? -21.624 8.031 -9.058 1.00 96.38 422 LEU A N 1
ATOM 3392 C CA . LEU A 1 422 ? -22.339 6.840 -9.504 1.00 96.38 422 LEU A CA 1
ATOM 3393 C C . LEU A 1 422 ? -23.381 7.233 -10.564 1.00 96.38 422 LEU A C 1
ATOM 3395 O O . LEU A 1 422 ? -24.020 8.273 -10.401 1.00 96.38 422 LEU A O 1
ATOM 3399 N N . PRO A 1 423 ? -23.608 6.411 -11.602 1.00 96.69 423 PRO A N 1
ATOM 3400 C CA . PRO A 1 423 ? -22.887 5.179 -11.941 1.00 96.69 423 PRO A CA 1
ATOM 3401 C C . PRO A 1 423 ? -21.426 5.415 -12.369 1.00 96.69 423 PRO A C 1
ATOM 3403 O O . PRO A 1 423 ? -21.071 6.445 -12.944 1.00 96.69 423 PRO A O 1
ATOM 3406 N N . VAL A 1 424 ? -20.555 4.439 -12.095 1.00 95.44 424 VAL A N 1
ATOM 3407 C CA . VAL A 1 424 ? -19.113 4.540 -12.350 1.00 95.44 424 VAL A CA 1
ATOM 3408 C C . VAL A 1 424 ? -18.849 4.535 -13.854 1.00 95.44 424 VAL A C 1
ATOM 3410 O O . VAL A 1 424 ? -19.040 3.524 -14.531 1.00 95.44 424 VAL A O 1
ATOM 3413 N N . ARG A 1 425 ? -18.342 5.659 -14.370 1.00 91.25 425 ARG A N 1
ATOM 3414 C CA . ARG A 1 425 ? -17.927 5.802 -15.778 1.00 91.25 425 ARG A CA 1
ATOM 3415 C C . ARG A 1 425 ? -16.602 5.100 -16.076 1.00 91.25 425 ARG A C 1
ATOM 3417 O O . ARG A 1 425 ? -16.472 4.381 -17.058 1.00 91.25 425 ARG A O 1
ATOM 3424 N N . ASN A 1 426 ? -15.598 5.302 -15.222 1.00 89.19 426 ASN A N 1
ATOM 3425 C CA . ASN A 1 426 ? -14.238 4.820 -15.463 1.00 89.19 426 ASN A CA 1
ATOM 3426 C C . ASN A 1 426 ? -13.948 3.530 -14.682 1.00 89.19 426 ASN A C 1
ATOM 3428 O O . ASN A 1 426 ? -13.927 3.522 -13.450 1.00 89.19 426 ASN A O 1
ATOM 3432 N N . ARG A 1 427 ? -13.615 2.446 -15.393 1.00 86.19 427 ARG A N 1
ATOM 3433 C CA . ARG A 1 427 ? -13.238 1.155 -14.786 1.00 86.19 427 ARG A CA 1
ATOM 3434 C C . ARG A 1 427 ? -12.013 1.238 -13.869 1.00 86.19 427 ARG A C 1
ATOM 3436 O O . ARG A 1 427 ? -11.898 0.448 -12.938 1.00 86.19 427 ARG A O 1
ATOM 3443 N N . GLY A 1 428 ? -11.107 2.191 -14.092 1.00 86.81 428 GLY A N 1
ATOM 3444 C CA . GLY A 1 428 ? -9.976 2.457 -13.198 1.00 86.81 428 GLY A CA 1
ATOM 3445 C C . GLY A 1 428 ? -10.411 2.930 -11.807 1.00 86.81 428 GLY A C 1
ATOM 3446 O O . GLY A 1 428 ? -9.777 2.577 -10.813 1.00 86.81 428 GLY A O 1
ATOM 3447 N N . ASN A 1 429 ? -11.533 3.647 -11.734 1.00 91.12 429 ASN A N 1
ATOM 3448 C CA . ASN A 1 429 ? -12.102 4.175 -10.494 1.00 91.12 429 ASN A CA 1
ATOM 3449 C C . ASN A 1 429 ? -12.950 3.134 -9.754 1.00 91.12 429 ASN A C 1
ATOM 3451 O O . ASN A 1 429 ? -13.122 3.231 -8.540 1.00 91.12 429 ASN A O 1
ATOM 3455 N N . LEU A 1 430 ? -13.407 2.090 -10.457 1.00 92.31 430 LEU A N 1
ATOM 3456 C CA . LEU A 1 430 ? -14.250 1.028 -9.907 1.00 92.31 430 LEU A CA 1
ATOM 3457 C C . LEU A 1 430 ? -13.670 0.425 -8.627 1.00 92.31 430 LEU A C 1
ATOM 3459 O O . LEU A 1 430 ? -14.396 0.207 -7.668 1.00 92.31 430 LEU A O 1
ATOM 3463 N N . ARG A 1 431 ? -12.354 0.187 -8.572 1.00 92.88 431 ARG A N 1
ATOM 3464 C CA . ARG A 1 431 ? -11.718 -0.391 -7.379 1.00 92.88 431 ARG A CA 1
ATOM 3465 C C . ARG A 1 431 ? -11.881 0.501 -6.147 1.00 92.88 431 ARG A C 1
ATOM 3467 O O . ARG A 1 431 ? -12.133 -0.017 -5.062 1.00 92.88 431 ARG A O 1
ATOM 3474 N N . ALA A 1 432 ? -11.709 1.809 -6.313 1.00 92.88 432 ALA A N 1
ATOM 3475 C CA . ALA A 1 432 ? -11.841 2.771 -5.228 1.00 92.88 432 ALA A CA 1
ATOM 3476 C C . ALA A 1 432 ? -13.308 2.917 -4.808 1.00 92.88 432 ALA A C 1
ATOM 3478 O O . ALA A 1 432 ? -13.612 2.793 -3.625 1.00 92.88 432 ALA A O 1
ATOM 3479 N N . THR A 1 433 ? -14.227 3.041 -5.770 1.00 94.69 433 THR A N 1
ATOM 3480 C CA . THR A 1 433 ? -15.668 3.080 -5.489 1.00 94.69 433 THR A CA 1
ATOM 3481 C C . THR A 1 433 ? -16.147 1.809 -4.784 1.00 94.69 433 THR A C 1
ATOM 3483 O O . THR A 1 433 ? -16.834 1.900 -3.775 1.00 94.69 433 THR A O 1
ATOM 3486 N N . LEU A 1 434 ? -15.726 0.620 -5.231 1.00 95.00 434 LEU A N 1
ATOM 3487 C CA . LEU A 1 434 ? -16.050 -0.656 -4.580 1.00 95.00 434 LEU A CA 1
ATOM 3488 C C . LEU A 1 434 ? -15.540 -0.715 -3.144 1.00 95.00 434 LEU A C 1
ATOM 3490 O O . 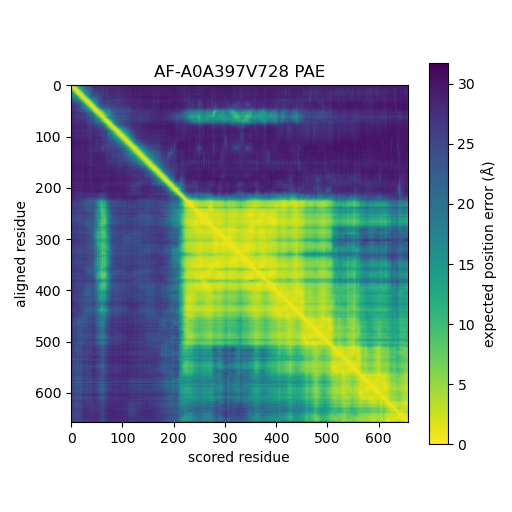LEU A 1 434 ? -16.245 -1.176 -2.252 1.00 95.00 434 LEU A O 1
ATOM 3494 N N . ALA A 1 435 ? -14.305 -0.277 -2.912 1.00 94.19 435 ALA A N 1
ATOM 3495 C CA . ALA A 1 435 ? -13.727 -0.279 -1.578 1.00 94.19 435 ALA A CA 1
ATOM 3496 C C . ALA A 1 435 ? -14.358 0.789 -0.664 1.00 94.19 435 ALA A C 1
ATOM 3498 O O . ALA A 1 435 ? -14.418 0.562 0.540 1.00 94.19 435 ALA A O 1
ATOM 3499 N N . ALA A 1 436 ? -14.872 1.900 -1.205 1.00 94.88 436 ALA A N 1
ATOM 3500 C CA . ALA A 1 436 ? -15.700 2.850 -0.462 1.00 94.88 436 ALA A CA 1
ATOM 3501 C C . ALA A 1 436 ? -17.075 2.250 -0.121 1.00 94.88 436 ALA A C 1
ATOM 3503 O O . ALA A 1 436 ? -17.452 2.226 1.048 1.00 94.88 436 ALA A O 1
ATOM 3504 N N . LEU A 1 437 ? -17.780 1.689 -1.111 1.00 96.31 437 LEU A N 1
ATOM 3505 C CA . LEU A 1 437 ? -19.094 1.068 -0.926 1.00 96.31 437 LEU A CA 1
ATOM 3506 C C . LEU A 1 437 ? -19.039 -0.092 0.071 1.00 96.31 437 LEU A C 1
ATOM 3508 O O . LEU A 1 437 ? -19.895 -0.167 0.938 1.00 96.31 437 LEU A O 1
ATOM 3512 N N . ARG A 1 438 ? -18.001 -0.939 0.039 1.00 95.62 438 ARG A N 1
ATOM 3513 C CA . ARG A 1 438 ? -17.822 -2.054 0.994 1.00 95.62 438 ARG A CA 1
ATOM 3514 C C . ARG A 1 438 ? -17.606 -1.628 2.448 1.00 95.62 438 ARG A C 1
ATOM 3516 O O . ARG A 1 438 ? -17.654 -2.471 3.335 1.00 95.62 438 ARG A O 1
ATOM 3523 N N . LYS A 1 439 ? -17.345 -0.346 2.718 1.00 93.88 439 LYS A N 1
ATOM 3524 C CA . LYS A 1 439 ? -17.311 0.176 4.096 1.00 93.88 439 LYS A CA 1
ATOM 3525 C C . LYS A 1 439 ? -18.705 0.459 4.651 1.00 93.88 439 LYS A C 1
ATOM 3527 O O . LYS A 1 439 ? -18.827 0.702 5.852 1.00 93.88 439 LYS A O 1
ATOM 3532 N N . ILE A 1 440 ? -19.716 0.489 3.791 1.00 95.19 440 ILE A N 1
ATOM 3533 C CA . ILE A 1 440 ? -21.078 0.925 4.105 1.00 95.19 440 ILE A CA 1
ATOM 3534 C C . ILE A 1 440 ? -22.057 -0.220 3.850 1.00 95.19 440 ILE A C 1
ATOM 3536 O O . ILE A 1 440 ? -22.869 -0.524 4.713 1.00 95.19 440 ILE A O 1
ATOM 3540 N N . TYR A 1 441 ? -21.900 -0.899 2.714 1.00 97.06 441 TYR A N 1
ATOM 3541 C CA . TYR A 1 441 ? -22.809 -1.920 2.223 1.00 97.06 441 TYR A CA 1
ATOM 3542 C C . TYR A 1 441 ? -22.167 -3.308 2.129 1.00 97.06 441 TYR A C 1
ATOM 3544 O O . TYR A 1 441 ? -20.987 -3.454 1.791 1.00 97.06 441 TYR A O 1
ATOM 3552 N N . LYS A 1 442 ? -22.987 -4.340 2.331 1.00 96.38 442 LYS A N 1
ATOM 3553 C CA . LYS A 1 442 ? -22.692 -5.756 2.113 1.00 96.38 442 LYS A CA 1
ATOM 3554 C C . LYS A 1 442 ? -23.209 -6.180 0.739 1.00 96.38 442 LYS A C 1
ATOM 3556 O O . LYS A 1 442 ? -24.404 -6.130 0.464 1.00 96.38 442 LYS A O 1
ATOM 3561 N N . PHE A 1 443 ? -22.296 -6.610 -0.132 1.00 96.81 443 PHE A N 1
ATOM 3562 C CA . PHE A 1 443 ? -22.620 -7.150 -1.455 1.00 96.81 443 PHE A CA 1
ATOM 3563 C C . PHE A 1 443 ? -21.479 -8.022 -1.997 1.00 96.81 443 PHE A C 1
ATOM 3565 O O . PHE A 1 443 ? -20.296 -7.727 -1.800 1.00 96.81 443 PHE A O 1
ATOM 3572 N N . ALA A 1 444 ? -21.831 -9.095 -2.711 1.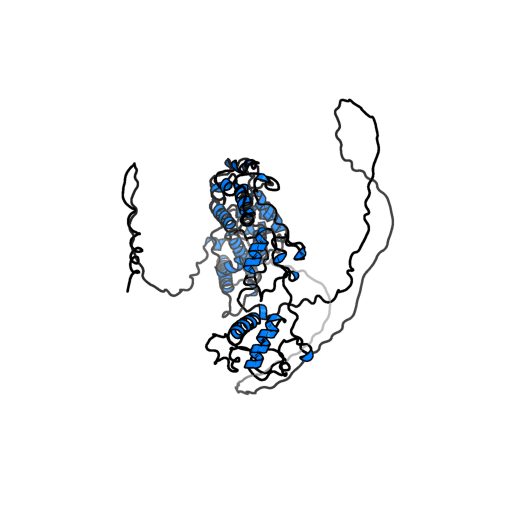00 96.00 444 ALA A N 1
ATOM 3573 C CA . ALA A 1 444 ? -20.858 -9.990 -3.341 1.00 96.00 444 ALA A CA 1
ATOM 3574 C C . ALA A 1 444 ? -20.361 -9.438 -4.689 1.00 96.00 444 ALA A C 1
ATOM 3576 O O . ALA A 1 444 ? -19.157 -9.409 -4.961 1.00 96.00 444 ALA A O 1
ATOM 3577 N N . ARG A 1 445 ? -21.294 -8.966 -5.523 1.00 95.88 445 ARG A N 1
ATOM 3578 C CA . ARG A 1 445 ? -21.050 -8.372 -6.843 1.00 95.88 445 ARG A CA 1
ATOM 3579 C C . ARG A 1 445 ? -21.788 -7.043 -6.939 1.00 95.88 445 ARG A C 1
ATOM 3581 O O . ARG A 1 445 ? -22.838 -6.883 -6.328 1.00 95.88 445 ARG A O 1
ATOM 3588 N N . LEU A 1 446 ? -21.198 -6.092 -7.655 1.00 96.44 446 LEU A N 1
ATOM 3589 C CA . LEU A 1 446 ? -21.822 -4.797 -7.897 1.00 96.44 446 LEU A CA 1
ATOM 3590 C C . LEU A 1 446 ? -22.864 -4.961 -9.020 1.00 96.44 446 LEU A C 1
ATOM 3592 O O . LEU A 1 446 ? -22.481 -5.511 -10.057 1.00 96.44 446 LEU A O 1
ATOM 3596 N N . PRO A 1 447 ? -24.125 -4.530 -8.834 1.00 96.50 447 PRO A N 1
ATOM 3597 C CA . PRO A 1 447 ? -25.136 -4.593 -9.887 1.00 96.50 447 PRO A CA 1
ATOM 3598 C C . PRO A 1 447 ? -24.705 -3.808 -11.131 1.00 96.50 447 PRO A C 1
ATOM 3600 O O . PRO A 1 447 ? -23.967 -2.825 -11.031 1.00 96.50 447 PRO A O 1
ATOM 3603 N N . GLU A 1 448 ? -25.161 -4.231 -12.312 1.00 94.12 448 GLU A N 1
ATOM 3604 C CA . GLU A 1 448 ? -24.762 -3.599 -13.577 1.00 94.12 448 GLU A CA 1
ATOM 3605 C C . GLU A 1 448 ? -25.236 -2.145 -13.685 1.00 94.12 448 GLU A C 1
ATOM 3607 O O . GLU A 1 448 ? -24.549 -1.341 -14.306 1.00 94.12 448 GLU A O 1
ATOM 3612 N N . GLU A 1 449 ? -26.325 -1.771 -13.001 1.00 96.81 449 GLU A N 1
ATOM 3613 C CA . GLU A 1 449 ? -26.832 -0.390 -12.938 1.00 96.81 449 GLU A CA 1
ATOM 3614 C C . GLU A 1 449 ? -25.840 0.603 -12.322 1.00 96.81 449 GLU A C 1
ATOM 3616 O O . GLU A 1 449 ? -25.873 1.796 -12.616 1.00 96.81 449 GLU A O 1
ATOM 3621 N N . TYR A 1 450 ? -24.917 0.124 -11.485 1.00 96.88 450 TYR A N 1
ATOM 3622 C CA . TYR A 1 450 ? -23.863 0.953 -10.903 1.00 96.88 450 TYR A CA 1
ATOM 3623 C C . TYR A 1 450 ? -22.724 1.242 -11.880 1.00 96.88 450 TYR A C 1
ATOM 3625 O O . TYR A 1 450 ? -21.810 2.003 -11.548 1.00 96.88 450 TYR A O 1
ATOM 3633 N N . LEU A 1 451 ? -22.737 0.629 -13.061 1.00 95.62 451 LEU A N 1
ATOM 3634 C CA . LEU A 1 451 ? -21.774 0.849 -14.125 1.00 95.62 451 LEU A CA 1
ATOM 3635 C C . LEU A 1 451 ? -22.479 1.559 -15.272 1.00 95.62 451 LEU A C 1
ATOM 3637 O O . LEU A 1 451 ? -23.572 1.181 -15.684 1.00 95.62 451 LEU A O 1
ATOM 3641 N N . VAL A 1 452 ? -21.836 2.581 -15.833 1.00 95.19 452 VAL A N 1
ATOM 3642 C CA . VAL A 1 452 ? -22.354 3.161 -17.073 1.00 95.19 452 VAL A CA 1
ATOM 3643 C C . VAL A 1 452 ? -22.253 2.102 -18.162 1.00 95.19 452 VAL A C 1
ATOM 3645 O O . VAL A 1 452 ? -21.167 1.573 -18.418 1.00 95.19 452 VAL A O 1
ATOM 3648 N N . GLN A 1 453 ? -23.383 1.784 -18.792 1.00 94.06 453 GLN A N 1
ATOM 3649 C CA . GLN A 1 453 ? -23.402 0.926 -19.968 1.00 94.06 453 GLN A CA 1
ATOM 3650 C C . GLN A 1 453 ? -22.631 1.637 -21.082 1.00 94.06 453 GLN A C 1
ATOM 3652 O O . GLN A 1 453 ? -23.071 2.652 -21.617 1.00 94.06 453 GLN A O 1
ATOM 3657 N N . LEU A 1 454 ? -21.429 1.139 -21.366 1.00 93.56 454 LEU A N 1
ATOM 3658 C CA . LEU A 1 454 ? -20.587 1.665 -22.433 1.00 93.56 454 LEU A CA 1
ATOM 3659 C C . LEU A 1 454 ? -20.999 1.030 -23.758 1.00 93.56 454 LEU A C 1
ATOM 3661 O O . LEU A 1 454 ? -21.199 -0.187 -23.830 1.00 93.56 454 LEU A O 1
ATOM 3665 N N . GLU A 1 455 ? -21.056 1.845 -24.805 1.00 95.06 455 GLU A N 1
ATOM 3666 C CA . GLU A 1 455 ? -21.307 1.381 -26.166 1.00 95.06 455 GLU A CA 1
ATOM 3667 C C . GLU A 1 455 ? -20.212 0.397 -26.617 1.00 95.06 455 GLU A C 1
ATOM 3669 O O . GLU A 1 455 ? -19.053 0.515 -26.193 1.00 95.06 455 GLU A O 1
ATOM 3674 N N . PRO A 1 456 ? -20.529 -0.593 -27.469 1.00 96.44 456 PRO A N 1
ATOM 3675 C CA . PRO A 1 456 ? -19.506 -1.446 -28.056 1.00 96.44 456 PRO A CA 1
ATOM 3676 C C . PRO A 1 456 ? -18.530 -0.605 -28.890 1.00 96.44 456 PRO A C 1
ATOM 3678 O O . PRO A 1 456 ? -18.924 0.343 -29.565 1.00 96.44 456 PRO A O 1
ATOM 3681 N N . LEU A 1 457 ? -17.243 -0.951 -28.854 1.00 97.44 457 LEU A N 1
ATOM 3682 C CA . LEU A 1 457 ? -16.233 -0.268 -29.664 1.00 97.44 457 LEU A CA 1
ATOM 3683 C C . LEU A 1 457 ? -16.568 -0.428 -31.161 1.00 97.44 457 LEU A C 1
ATOM 3685 O O . LEU A 1 457 ? -16.632 -1.569 -31.631 1.00 97.44 457 LEU A O 1
ATOM 3689 N N . PRO A 1 458 ? -16.753 0.670 -31.921 1.00 97.56 458 PRO A N 1
ATOM 3690 C CA . PRO A 1 458 ? -17.080 0.575 -33.337 1.00 97.56 458 PRO A CA 1
ATOM 3691 C C . PRO A 1 458 ? -15.939 -0.084 -34.119 1.00 97.56 458 PRO A C 1
ATOM 3693 O O . PRO A 1 458 ? -14.764 0.045 -33.783 1.00 97.56 458 PRO A O 1
ATOM 3696 N N . LEU A 1 459 ? -16.262 -0.789 -35.204 1.00 96.81 459 LEU A N 1
ATOM 3697 C CA . LEU A 1 459 ? -15.235 -1.394 -36.062 1.00 96.81 459 LEU A CA 1
ATOM 3698 C C . LEU A 1 459 ? -14.441 -0.332 -36.831 1.00 96.81 459 LEU A C 1
ATOM 3700 O O . LEU A 1 459 ? -13.286 -0.561 -37.191 1.00 96.81 459 LEU A O 1
ATOM 3704 N N . ASN A 1 460 ? -15.042 0.827 -37.092 1.00 97.31 460 ASN A N 1
ATOM 3705 C CA . ASN A 1 460 ? -14.434 1.904 -37.854 1.00 97.31 460 ASN A CA 1
ATOM 3706 C C . ASN A 1 460 ? -13.965 3.032 -36.918 1.00 97.31 460 ASN A C 1
ATOM 3708 O O . ASN A 1 460 ? -14.795 3.664 -36.265 1.00 97.31 460 ASN A O 1
ATOM 3712 N N . PRO A 1 461 ? -12.662 3.381 -36.890 1.00 97.12 461 PRO A N 1
ATOM 3713 C CA . PRO A 1 461 ? -12.158 4.427 -35.997 1.00 97.12 461 PRO A CA 1
ATOM 3714 C C . PRO A 1 461 ? -12.735 5.825 -36.285 1.00 97.12 461 PRO A C 1
ATOM 3716 O O . PRO A 1 461 ? -12.595 6.726 -35.464 1.00 97.12 461 PRO A O 1
ATOM 3719 N N . LYS A 1 462 ? -13.384 6.036 -37.439 1.00 96.94 462 LYS A N 1
ATOM 3720 C CA . LYS A 1 462 ? -14.056 7.305 -37.766 1.00 96.94 462 LYS A CA 1
ATOM 3721 C C . LYS A 1 462 ? -15.342 7.541 -36.966 1.00 96.94 462 LYS A C 1
ATOM 3723 O O . LYS A 1 462 ? -15.737 8.696 -36.828 1.00 96.94 462 LYS A O 1
ATOM 3728 N N . GLU A 1 463 ? -15.954 6.473 -36.460 1.00 97.62 463 GLU A N 1
ATOM 3729 C CA . GLU A 1 463 ? -17.181 6.489 -35.648 1.00 97.62 463 GLU A CA 1
ATOM 3730 C C . GLU A 1 463 ? -16.888 6.701 -34.153 1.00 97.62 463 GLU A C 1
ATOM 3732 O O . GLU A 1 463 ? -17.804 6.798 -33.344 1.00 97.62 463 GLU A O 1
ATOM 3737 N N . LEU A 1 464 ? -15.609 6.796 -33.774 1.00 97.19 464 LEU A N 1
ATOM 3738 C CA . LEU A 1 464 ? -15.206 7.155 -32.418 1.00 97.19 464 LEU A CA 1
ATOM 3739 C C . LEU A 1 464 ? -15.646 8.581 -32.055 1.00 97.19 464 LEU A C 1
ATOM 3741 O O . LEU A 1 464 ? -15.709 9.472 -32.908 1.00 97.19 464 LEU A O 1
ATOM 3745 N N . ASN A 1 465 ? -15.837 8.816 -30.757 1.00 96.56 465 ASN A N 1
ATOM 3746 C CA . ASN A 1 465 ? -16.058 10.141 -30.195 1.00 96.56 465 ASN A CA 1
ATOM 3747 C C . ASN A 1 465 ? -14.908 11.092 -30.561 1.00 96.56 465 ASN A C 1
ATOM 3749 O O . ASN A 1 465 ? -13.763 10.680 -30.758 1.00 96.56 465 ASN A O 1
ATOM 3753 N N . GLU A 1 466 ? -15.196 12.390 -30.637 1.00 96.50 466 GLU A N 1
ATOM 3754 C CA . GLU A 1 466 ? -14.247 13.376 -31.170 1.00 96.50 466 GLU A CA 1
ATOM 3755 C C . GLU A 1 466 ? -12.907 13.396 -30.420 1.00 96.50 466 GLU A C 1
ATOM 3757 O O . GLU A 1 466 ? -11.851 13.582 -31.033 1.00 96.50 466 GLU A O 1
ATOM 3762 N N . GLU A 1 467 ? -12.944 13.137 -29.111 1.00 95.25 467 GLU A N 1
ATOM 3763 C CA . GLU A 1 467 ? -11.769 13.104 -28.246 1.00 95.25 467 GLU A CA 1
ATOM 3764 C C . GLU A 1 467 ? -10.814 11.956 -28.575 1.00 95.25 467 GLU A C 1
ATOM 3766 O O . GLU A 1 467 ? -9.607 12.197 -28.656 1.00 95.25 467 GLU A O 1
ATOM 3771 N N . THR A 1 468 ? -11.317 10.734 -28.795 1.00 95.94 468 THR A N 1
ATOM 3772 C CA . THR A 1 468 ? -10.459 9.574 -29.102 1.00 95.94 468 THR A CA 1
ATOM 3773 C C . THR A 1 468 ? -10.203 9.419 -30.598 1.00 95.94 468 THR A C 1
ATOM 3775 O O . THR A 1 468 ? -9.143 8.920 -30.983 1.00 95.94 468 THR A O 1
ATOM 3778 N N . ARG A 1 469 ? -11.099 9.935 -31.453 1.00 97.38 469 ARG A N 1
ATOM 3779 C CA . ARG A 1 469 ? -10.979 9.916 -32.921 1.00 97.38 469 ARG A CA 1
ATOM 3780 C C . ARG A 1 469 ? -9.670 10.531 -33.411 1.00 97.38 469 ARG A C 1
ATOM 3782 O O . ARG A 1 469 ? -9.091 10.036 -34.367 1.00 97.38 469 ARG A O 1
ATOM 3789 N N . LYS A 1 470 ? -9.145 11.561 -32.736 1.00 96.88 470 LYS A N 1
ATOM 3790 C CA . LYS A 1 470 ? -7.861 12.203 -33.094 1.00 96.88 470 LYS A CA 1
ATOM 3791 C C . LYS A 1 470 ? -6.643 11.270 -32.987 1.00 96.88 470 LYS A C 1
ATOM 3793 O O . LYS A 1 470 ? -5.618 11.535 -33.609 1.00 96.88 470 LYS A O 1
ATOM 3798 N N . ASN A 1 471 ? -6.745 10.198 -32.198 1.00 97.25 471 ASN A N 1
ATOM 3799 C CA . ASN A 1 471 ? -5.649 9.263 -31.940 1.00 97.25 471 ASN A CA 1
ATOM 3800 C C . ASN A 1 471 ? -5.649 8.057 -32.903 1.00 97.25 471 ASN A C 1
ATOM 3802 O O . ASN A 1 471 ? -4.679 7.295 -32.912 1.00 97.25 471 ASN A O 1
ATOM 3806 N N . PHE A 1 472 ? -6.709 7.870 -33.704 1.00 97.25 472 PHE A N 1
ATOM 3807 C CA . PHE A 1 472 ? -6.901 6.695 -34.557 1.00 97.25 472 PHE A CA 1
ATOM 3808 C C . PHE A 1 472 ? -7.291 7.060 -36.007 1.00 97.25 472 PHE A C 1
ATOM 3810 O O . PHE A 1 472 ? -7.981 8.049 -36.235 1.00 97.25 472 PHE A O 1
ATOM 3817 N N . PRO A 1 473 ? -6.896 6.254 -37.012 1.00 97.94 473 PRO A N 1
ATOM 3818 C CA . PRO A 1 473 ? -6.020 5.091 -36.899 1.00 97.94 473 PRO A CA 1
ATOM 3819 C C . PRO A 1 473 ? -4.561 5.494 -36.643 1.00 97.94 473 PRO A C 1
ATOM 3821 O O . PRO A 1 473 ? -4.091 6.529 -37.113 1.00 97.94 473 PRO A O 1
ATOM 3824 N N . ILE A 1 474 ? -3.817 4.655 -35.921 1.00 97.50 474 ILE A N 1
ATOM 3825 C CA . ILE A 1 474 ? -2.399 4.901 -35.642 1.00 97.50 474 ILE A CA 1
ATOM 3826 C C . ILE A 1 474 ? -1.608 4.701 -36.936 1.00 97.50 474 ILE A C 1
ATOM 3828 O O . ILE A 1 474 ? -1.496 3.579 -37.436 1.00 97.50 474 ILE A O 1
ATOM 3832 N N . THR A 1 475 ? -1.063 5.792 -37.473 1.00 96.62 475 THR A N 1
ATOM 3833 C CA . THR A 1 475 ? -0.294 5.800 -38.726 1.00 96.62 475 THR A CA 1
ATOM 3834 C C . THR A 1 475 ? 1.206 5.599 -38.501 1.00 96.62 475 THR A C 1
ATOM 3836 O O . THR A 1 475 ? 1.843 4.834 -39.220 1.00 96.62 475 THR A O 1
ATOM 3839 N N . ASP A 1 476 ? 1.786 6.231 -37.477 1.00 94.06 476 ASP A N 1
ATOM 3840 C CA . ASP A 1 476 ? 3.213 6.108 -37.149 1.00 94.06 476 ASP A CA 1
ATOM 3841 C C . ASP A 1 476 ? 3.462 5.045 -36.064 1.00 94.06 476 ASP A C 1
ATOM 3843 O O . ASP A 1 476 ? 2.814 5.015 -35.016 1.00 94.06 476 ASP A O 1
ATOM 3847 N N . ARG A 1 477 ? 4.487 4.211 -36.270 1.00 88.88 477 ARG A N 1
ATOM 3848 C CA . ARG A 1 477 ? 4.967 3.242 -35.275 1.00 88.88 477 ARG A CA 1
ATOM 3849 C C . ARG A 1 477 ? 5.460 3.895 -33.993 1.00 88.88 477 ARG A C 1
ATOM 3851 O O . ARG A 1 477 ? 5.404 3.255 -32.949 1.00 88.88 477 ARG A O 1
ATOM 3858 N N . ARG A 1 478 ? 5.947 5.137 -34.042 1.00 90.19 478 ARG A N 1
ATOM 3859 C CA . ARG A 1 478 ? 6.378 5.862 -32.832 1.00 90.19 478 ARG A CA 1
ATOM 3860 C C . ARG A 1 478 ? 5.217 6.064 -31.859 1.00 90.19 478 ARG A C 1
ATOM 3862 O O . ARG A 1 478 ? 5.393 5.875 -30.658 1.00 90.19 478 ARG A O 1
ATOM 3869 N N . ASN A 1 479 ? 4.019 6.317 -32.382 1.00 94.69 479 ASN A N 1
ATOM 3870 C CA . ASN A 1 479 ? 2.810 6.511 -31.581 1.00 94.69 479 ASN A CA 1
ATOM 3871 C C . ASN A 1 479 ? 2.329 5.218 -30.903 1.00 94.69 479 ASN A C 1
ATOM 3873 O O . ASN A 1 479 ? 1.563 5.284 -29.945 1.00 94.69 479 ASN A O 1
ATOM 3877 N N . LEU A 1 480 ? 2.827 4.040 -31.305 1.00 93.50 480 LEU A N 1
ATOM 3878 C CA . LEU A 1 480 ? 2.545 2.785 -30.596 1.00 93.50 480 LEU A CA 1
ATOM 3879 C C . LEU A 1 480 ? 3.085 2.785 -29.160 1.00 93.50 480 LEU A C 1
ATOM 3881 O O . LEU A 1 480 ? 2.567 2.048 -28.325 1.00 93.50 480 LEU A O 1
ATOM 3885 N N . GLN A 1 481 ? 4.075 3.626 -28.839 1.00 93.56 481 GLN A N 1
ATOM 3886 C CA . GLN A 1 481 ? 4.530 3.808 -27.455 1.00 93.56 481 GLN A CA 1
ATOM 3887 C C . GLN A 1 481 ? 3.413 4.362 -26.553 1.00 93.56 481 GLN A C 1
ATOM 3889 O O . GLN A 1 481 ? 3.341 4.008 -25.378 1.00 93.56 481 GLN A O 1
ATOM 3894 N N . ASN A 1 482 ? 2.490 5.143 -27.123 1.00 96.44 482 ASN A N 1
ATOM 3895 C CA . ASN A 1 482 ? 1.339 5.722 -26.429 1.00 96.44 482 ASN A CA 1
ATOM 3896 C C . ASN A 1 482 ? 0.092 4.824 -26.479 1.00 96.44 482 ASN A C 1
ATOM 3898 O O . ASN A 1 482 ? -0.949 5.190 -25.937 1.00 96.44 482 ASN A O 1
ATOM 3902 N N . LEU A 1 483 ? 0.177 3.627 -27.076 1.00 95.62 483 LEU A N 1
ATOM 3903 C CA . LEU A 1 483 ? -0.969 2.729 -27.259 1.00 95.62 483 LEU A CA 1
ATOM 3904 C C . LEU A 1 483 ? -1.667 2.381 -25.941 1.00 95.62 483 LEU A C 1
ATOM 3906 O O . LEU A 1 483 ? -2.888 2.258 -25.903 1.00 95.62 483 LEU A O 1
ATOM 3910 N N . LEU A 1 484 ? -0.906 2.222 -24.854 1.00 94.62 484 LEU A N 1
ATOM 3911 C CA . LEU A 1 484 ? -1.483 1.941 -23.539 1.00 94.62 484 LEU A CA 1
ATOM 3912 C C . LEU A 1 484 ? -2.352 3.102 -23.043 1.00 94.62 484 LEU A C 1
ATOM 3914 O O . LEU A 1 484 ? -3.388 2.865 -22.430 1.00 94.62 484 LEU A O 1
ATOM 3918 N N . TRP A 1 485 ? -1.937 4.340 -23.308 1.00 95.38 485 TRP A N 1
ATOM 3919 C CA . TRP A 1 485 ? -2.696 5.530 -22.947 1.00 95.38 485 TRP A CA 1
ATOM 3920 C C . TRP A 1 485 ? -3.938 5.681 -23.836 1.00 95.38 485 TRP A C 1
ATOM 3922 O O . TRP A 1 485 ? -5.031 5.802 -23.295 1.00 95.38 485 TRP A O 1
ATOM 3932 N N . TYR A 1 486 ? -3.818 5.502 -25.159 1.00 96.25 486 TYR A N 1
ATOM 3933 C CA . TYR A 1 486 ? -4.980 5.508 -26.065 1.00 96.25 486 TYR A CA 1
ATOM 3934 C C . TYR A 1 486 ? -6.015 4.434 -25.704 1.00 96.25 486 TYR A C 1
ATOM 3936 O O . TYR A 1 486 ? -7.215 4.685 -25.731 1.00 96.25 486 TYR A O 1
ATOM 3944 N N . LYS A 1 487 ? -5.565 3.234 -25.308 1.00 94.94 487 LYS A N 1
ATOM 3945 C CA . LYS A 1 487 ? -6.457 2.181 -24.800 1.00 94.94 487 LYS A CA 1
ATOM 3946 C C . LYS A 1 487 ? -7.164 2.592 -23.512 1.00 94.94 487 LYS A C 1
ATOM 3948 O O . LYS A 1 487 ? -8.322 2.247 -23.338 1.00 94.94 487 LYS A O 1
ATOM 3953 N N . LYS A 1 488 ? -6.488 3.299 -22.603 1.00 92.50 488 LYS A N 1
ATOM 3954 C CA . LYS A 1 488 ? -7.132 3.811 -21.386 1.00 92.50 488 LYS A CA 1
ATOM 3955 C C . LYS A 1 488 ? -8.196 4.855 -21.714 1.00 92.50 488 LYS A C 1
ATOM 3957 O O . LYS A 1 488 ? -9.256 4.803 -21.111 1.00 92.50 488 LYS A O 1
ATOM 3962 N N . GLU A 1 489 ? -7.939 5.746 -22.669 1.00 93.75 489 GLU A N 1
ATOM 3963 C CA . GLU A 1 489 ? -8.950 6.710 -23.118 1.00 93.75 489 GLU A CA 1
ATOM 3964 C C . GLU A 1 489 ? -10.156 6.015 -23.758 1.00 93.75 489 GLU A C 1
ATOM 3966 O O . GLU A 1 489 ? -11.285 6.290 -23.367 1.00 93.75 489 GLU A O 1
ATOM 3971 N N . LEU A 1 490 ? -9.939 5.050 -24.663 1.00 95.12 490 LEU A N 1
ATOM 3972 C CA . LEU A 1 490 ? -11.037 4.267 -25.243 1.00 95.12 490 LEU A CA 1
ATOM 3973 C C . LEU A 1 490 ? -11.864 3.551 -24.165 1.00 95.12 490 LEU A C 1
ATOM 3975 O O . LEU A 1 490 ? -13.086 3.514 -24.266 1.00 95.12 490 LEU A O 1
ATOM 3979 N N . ALA A 1 491 ? -11.219 3.021 -23.117 1.00 92.94 491 ALA A N 1
ATOM 3980 C CA . ALA A 1 491 ? -11.878 2.274 -22.037 1.00 92.94 491 ALA A CA 1
ATOM 3981 C C . ALA A 1 491 ? -12.821 3.129 -21.183 1.00 92.94 491 ALA A C 1
ATOM 3983 O O . ALA A 1 491 ? -13.609 2.572 -20.420 1.00 92.94 491 ALA A O 1
ATOM 3984 N N . ASN A 1 492 ? -12.735 4.456 -21.296 1.00 92.00 492 ASN A N 1
ATOM 3985 C CA . ASN A 1 492 ? -13.646 5.375 -20.622 1.00 92.00 492 ASN A CA 1
ATOM 3986 C C . ASN A 1 492 ? -14.970 5.555 -21.378 1.00 92.00 492 ASN A C 1
ATOM 3988 O O . ASN A 1 492 ? -15.937 6.007 -20.774 1.00 92.00 492 ASN A O 1
ATOM 3992 N N . HIS A 1 493 ? -15.011 5.232 -22.675 1.00 94.25 493 HIS A N 1
ATOM 3993 C CA . HIS A 1 493 ? -16.170 5.482 -23.541 1.00 94.25 493 HIS A CA 1
ATOM 3994 C C . HIS A 1 493 ? -16.772 4.206 -24.129 1.00 94.25 493 HIS A C 1
ATOM 3996 O O . HIS A 1 493 ? -17.977 4.156 -24.350 1.00 94.25 493 HIS A O 1
ATOM 4002 N N . TYR A 1 494 ? -15.955 3.175 -24.356 1.00 95.62 494 TYR A N 1
ATOM 4003 C CA . TYR A 1 494 ? -16.362 1.983 -25.090 1.00 95.62 494 TYR A CA 1
ATOM 4004 C C . TYR A 1 494 ? -16.083 0.697 -24.318 1.00 95.62 494 TYR A C 1
ATOM 4006 O O . TYR A 1 494 ? -15.072 0.561 -23.621 1.00 95.62 494 TYR A O 1
ATOM 4014 N N . ARG A 1 495 ? -16.952 -0.296 -24.512 1.00 94.12 495 ARG A N 1
ATOM 4015 C CA . ARG A 1 495 ? -16.724 -1.689 -24.128 1.00 94.12 495 ARG A CA 1
ATOM 4016 C C . ARG A 1 495 ? -16.145 -2.450 -25.321 1.00 94.12 495 ARG A C 1
ATOM 4018 O O . ARG A 1 495 ? -16.713 -2.455 -26.406 1.00 94.12 495 ARG A O 1
ATOM 4025 N N . TRP A 1 496 ? -15.040 -3.155 -25.111 1.00 94.44 496 TRP A N 1
ATOM 4026 C CA . TRP A 1 496 ? -14.563 -4.172 -26.049 1.00 94.44 496 TRP A CA 1
ATOM 4027 C C . TRP A 1 496 ? -13.844 -5.289 -25.307 1.00 94.44 496 TRP A C 1
ATOM 4029 O O . TRP A 1 496 ? -13.363 -5.112 -24.183 1.00 94.44 496 TRP A O 1
ATOM 4039 N N . GLU A 1 497 ? -13.760 -6.439 -25.962 1.00 91.94 497 GLU A N 1
ATOM 4040 C CA . GLU A 1 497 ? -13.113 -7.635 -25.447 1.00 91.94 497 GLU A CA 1
ATOM 4041 C C . GLU A 1 497 ? -11.962 -8.010 -26.392 1.00 91.94 497 GLU A C 1
ATOM 4043 O O . GLU A 1 497 ? -12.091 -7.967 -27.613 1.00 91.94 497 GLU A O 1
ATOM 4048 N N . GLY A 1 498 ? -10.787 -8.311 -25.834 1.00 93.38 498 GLY A N 1
ATOM 4049 C CA . GLY A 1 498 ? -9.621 -8.728 -26.615 1.00 93.38 498 GLY A CA 1
ATOM 4050 C C . GLY A 1 498 ? -8.769 -7.597 -27.218 1.00 93.38 498 GLY A C 1
ATOM 4051 O O . GLY A 1 498 ? -8.425 -6.608 -26.558 1.00 93.38 498 GLY A O 1
ATOM 4052 N N . LYS A 1 499 ? -8.295 -7.817 -28.452 1.00 95.88 499 LYS A N 1
ATOM 4053 C CA . LYS A 1 499 ? -7.368 -6.921 -29.168 1.00 95.88 499 LYS A CA 1
ATOM 4054 C C . LYS A 1 499 ? -8.149 -5.820 -29.894 1.00 95.88 499 LYS A C 1
ATOM 4056 O O . LYS A 1 499 ? -9.292 -6.020 -30.275 1.00 95.88 499 LYS A O 1
ATOM 4061 N N . LEU A 1 500 ? -7.512 -4.662 -30.093 1.00 97.06 500 LEU A N 1
ATOM 4062 C CA . LEU A 1 500 ? -8.101 -3.605 -30.921 1.00 97.06 500 LEU A CA 1
ATOM 4063 C C . LEU A 1 500 ? -8.240 -4.107 -32.370 1.00 97.06 500 LEU A C 1
ATOM 4065 O O . LEU A 1 500 ? -7.308 -4.776 -32.831 1.00 97.06 500 LEU A O 1
ATOM 4069 N N . PRO A 1 501 ? -9.336 -3.770 -33.076 1.00 96.88 501 PRO A N 1
ATOM 4070 C CA . PRO A 1 501 ? -9.507 -4.134 -34.478 1.00 96.88 501 PRO A CA 1
ATOM 4071 C C . PRO A 1 501 ? -8.352 -3.624 -35.349 1.00 96.88 501 PRO A C 1
ATOM 4073 O O . PRO A 1 501 ? -7.788 -2.558 -35.093 1.00 96.88 501 PRO A O 1
ATOM 4076 N N . GLU A 1 502 ? -8.002 -4.360 -36.406 1.00 95.69 502 GLU A N 1
ATOM 4077 C CA . GLU A 1 502 ? -6.889 -3.991 -37.296 1.00 95.69 502 GLU A CA 1
ATOM 4078 C C . GLU A 1 502 ? -7.113 -2.648 -38.001 1.00 95.69 502 GLU A C 1
ATOM 4080 O O . GLU A 1 502 ? -6.157 -1.918 -38.245 1.00 95.69 502 GLU A O 1
ATOM 4085 N N . SER A 1 503 ? -8.373 -2.263 -38.221 1.00 97.00 503 SER A N 1
ATOM 4086 C CA . SER A 1 503 ? -8.779 -0.959 -38.763 1.00 97.00 503 SER A CA 1
ATOM 4087 C C . SER A 1 503 ? -8.262 0.239 -37.952 1.00 97.00 503 SER A C 1
ATOM 4089 O O . SER A 1 503 ? -8.103 1.328 -38.504 1.00 97.00 503 SER A O 1
ATOM 4091 N N . TYR A 1 504 ? -7.947 0.053 -36.665 1.00 97.75 504 TYR A N 1
ATOM 4092 C CA . TYR A 1 504 ? -7.372 1.081 -35.789 1.00 97.75 504 TYR A CA 1
ATOM 4093 C C . TYR A 1 504 ? -5.873 1.296 -36.043 1.00 97.75 504 TYR A C 1
ATOM 4095 O O . TYR A 1 504 ? -5.279 2.234 -35.502 1.00 97.75 504 TYR A O 1
ATOM 4103 N N . PHE A 1 505 ? -5.248 0.460 -36.872 1.00 97.25 505 PHE A N 1
ATOM 4104 C CA . PHE A 1 505 ? -3.837 0.523 -37.216 1.00 97.25 505 PHE A CA 1
ATOM 4105 C C . PHE A 1 505 ? -3.684 0.716 -38.723 1.00 97.25 505 PHE A C 1
ATOM 4107 O O . PHE A 1 505 ? -3.976 -0.167 -39.519 1.00 97.25 505 PHE A O 1
ATOM 4114 N N . ARG A 1 506 ? -3.141 1.865 -39.126 1.00 96.69 506 ARG A N 1
ATOM 4115 C CA . ARG A 1 506 ? -2.740 2.123 -40.514 1.00 96.69 506 ARG A CA 1
ATOM 4116 C C . ARG A 1 506 ? -1.226 2.267 -40.580 1.00 96.69 506 ARG A C 1
ATOM 4118 O O . ARG A 1 506 ? -0.695 3.279 -41.033 1.00 96.69 506 ARG A O 1
ATOM 4125 N N . LEU A 1 507 ? -0.543 1.266 -40.033 1.00 93.75 507 LEU A N 1
ATOM 4126 C CA . LEU A 1 507 ? 0.908 1.258 -39.931 1.00 93.75 507 LEU A CA 1
ATOM 4127 C C . LEU A 1 507 ? 1.531 0.989 -41.307 1.00 93.75 507 LEU A C 1
ATOM 4129 O O . LEU A 1 507 ? 0.998 0.177 -42.063 1.00 93.75 507 LEU A O 1
ATOM 4133 N N . PRO A 1 508 ? 2.690 1.594 -41.621 1.00 90.38 508 PRO A N 1
ATOM 4134 C CA . PRO A 1 508 ? 3.448 1.217 -42.805 1.00 90.38 508 PRO A CA 1
ATOM 4135 C C . PRO A 1 508 ? 3.885 -0.249 -42.706 1.00 90.38 508 PRO A C 1
ATOM 4137 O O . PRO A 1 508 ? 4.035 -0.788 -41.598 1.00 90.38 508 PRO A O 1
ATOM 4140 N N . GLU A 1 509 ? 4.151 -0.868 -43.856 1.00 90.12 509 GLU A N 1
ATOM 4141 C CA . GLU A 1 509 ? 4.603 -2.257 -43.959 1.00 90.12 509 GLU A CA 1
ATOM 4142 C C . GLU A 1 509 ? 5.790 -2.566 -43.033 1.00 90.12 509 GLU A C 1
ATOM 4144 O O . GLU A 1 509 ? 6.638 -1.719 -42.713 1.00 90.12 509 GLU A O 1
ATOM 4149 N N . LYS A 1 510 ? 5.841 -3.798 -42.515 1.00 87.44 510 LYS A N 1
ATOM 4150 C CA . LYS A 1 510 ? 6.948 -4.280 -41.673 1.00 87.44 510 LYS A CA 1
ATOM 4151 C C . LYS A 1 510 ? 8.256 -4.223 -42.455 1.00 87.44 510 LYS A C 1
ATOM 4153 O O . LYS A 1 510 ? 8.488 -5.034 -43.337 1.00 87.44 510 LYS A O 1
ATOM 4158 N N . LYS A 1 511 ? 9.115 -3.264 -42.081 1.00 91.69 511 LYS A N 1
ATOM 4159 C CA . LYS A 1 511 ? 10.517 -3.221 -42.510 1.00 91.69 511 LYS A CA 1
ATOM 4160 C C . LYS A 1 511 ? 11.163 -4.581 -42.284 1.00 91.69 511 LYS A C 1
ATOM 4162 O O . LYS A 1 511 ? 10.943 -5.192 -41.233 1.00 91.69 511 LYS A O 1
ATOM 4167 N N . LYS A 1 512 ? 11.951 -5.025 -43.258 1.00 95.25 512 LYS A N 1
ATOM 4168 C CA . LYS A 1 512 ? 12.638 -6.317 -43.207 1.00 95.25 512 LYS A CA 1
ATOM 4169 C C . LYS A 1 512 ? 13.692 -6.280 -42.090 1.00 95.25 512 LYS A C 1
ATOM 4171 O O . LYS A 1 512 ? 14.263 -5.214 -41.848 1.00 95.25 512 LYS A O 1
ATOM 4176 N N . PRO A 1 513 ? 13.947 -7.376 -41.358 1.00 96.50 513 PRO A N 1
ATOM 4177 C CA . PRO A 1 513 ? 15.086 -7.406 -40.445 1.00 96.50 513 PRO A CA 1
ATOM 4178 C C . PRO A 1 513 ? 16.374 -7.160 -41.240 1.00 96.50 513 PRO A C 1
ATOM 4180 O O . PRO A 1 513 ? 16.480 -7.584 -42.391 1.00 96.50 513 PRO A O 1
ATOM 4183 N N . LEU A 1 514 ? 17.330 -6.438 -40.654 1.00 97.19 514 LEU A N 1
ATOM 4184 C CA . LEU A 1 514 ? 18.649 -6.289 -41.269 1.00 97.19 514 LEU A CA 1
ATOM 4185 C C . LEU A 1 514 ? 19.305 -7.681 -41.353 1.00 97.19 514 LEU A C 1
ATOM 4187 O O . LEU A 1 514 ? 19.375 -8.346 -40.315 1.00 97.19 514 LEU A O 1
ATOM 4191 N N . PRO A 1 515 ? 19.752 -8.137 -42.538 1.00 96.62 515 PRO A N 1
ATOM 4192 C CA . PRO A 1 515 ? 20.365 -9.452 -42.670 1.00 96.62 515 PRO A CA 1
ATOM 4193 C C . PRO A 1 515 ? 21.666 -9.538 -41.867 1.00 96.62 515 PRO A C 1
ATOM 4195 O O . PRO A 1 515 ? 22.294 -8.520 -41.564 1.00 96.62 515 PRO A O 1
ATOM 4198 N N . LEU A 1 516 ? 22.086 -10.751 -41.512 1.00 93.25 516 LEU A N 1
ATOM 4199 C CA . LEU A 1 516 ? 23.334 -10.944 -40.764 1.00 93.25 516 LEU A CA 1
ATOM 4200 C C . LEU A 1 516 ? 24.555 -10.613 -41.625 1.00 93.25 516 LEU A C 1
ATOM 4202 O O . LEU A 1 516 ? 25.522 -10.047 -41.120 1.00 93.25 516 LEU A O 1
ATOM 4206 N N . THR A 1 517 ? 24.467 -10.887 -42.927 1.00 94.81 517 THR A N 1
ATOM 4207 C CA . THR A 1 517 ? 25.550 -10.681 -43.884 1.00 94.81 517 THR A CA 1
ATOM 4208 C C . THR A 1 517 ? 25.236 -9.509 -44.827 1.00 94.81 517 THR A C 1
ATOM 4210 O O . THR A 1 517 ? 24.094 -9.347 -45.273 1.00 94.81 517 THR A O 1
ATOM 4213 N N . PRO A 1 518 ? 26.218 -8.651 -45.164 1.00 95.69 518 PRO A N 1
ATOM 4214 C CA . PRO A 1 518 ? 25.991 -7.531 -46.079 1.00 95.69 518 PRO A CA 1
ATOM 4215 C C . PRO A 1 518 ? 25.653 -7.970 -47.516 1.00 95.69 518 PRO A C 1
ATOM 4217 O O . PRO A 1 518 ? 25.078 -7.193 -48.281 1.00 95.69 518 PRO A O 1
ATOM 4220 N N . GLN A 1 519 ? 25.972 -9.209 -47.896 1.00 96.25 519 GLN A N 1
ATOM 4221 C CA . GLN A 1 519 ? 25.677 -9.791 -49.207 1.00 96.25 519 GLN A CA 1
ATOM 4222 C C . GLN A 1 519 ? 24.166 -9.943 -49.436 1.00 96.25 519 GLN A C 1
ATOM 4224 O O . GLN A 1 519 ? 23.687 -9.763 -50.555 1.00 96.25 519 GLN A O 1
ATOM 4229 N N . GLU A 1 520 ? 23.400 -10.198 -48.378 1.00 96.19 520 GLU A N 1
ATOM 4230 C CA . GLU A 1 520 ? 21.940 -10.332 -48.424 1.00 96.19 520 GLU A CA 1
ATOM 4231 C C . GLU A 1 520 ? 21.201 -8.984 -48.473 1.00 96.19 520 GLU A C 1
ATOM 4233 O O . GLU A 1 520 ? 19.984 -8.948 -48.666 1.00 96.19 520 GLU A O 1
ATOM 4238 N N . LEU A 1 521 ? 21.907 -7.854 -48.344 1.00 96.62 521 LEU A N 1
ATOM 4239 C CA . LEU A 1 521 ? 21.296 -6.539 -48.509 1.00 96.62 521 LEU A CA 1
ATOM 4240 C C . LEU A 1 521 ? 20.762 -6.340 -49.932 1.00 96.62 521 LEU A C 1
ATOM 4242 O O . LEU A 1 521 ? 21.293 -6.861 -50.920 1.00 96.62 521 LEU A O 1
ATOM 4246 N N . SER A 1 522 ? 19.743 -5.487 -50.040 1.00 96.88 522 SER A N 1
ATOM 4247 C CA . SER A 1 522 ? 19.250 -4.983 -51.318 1.00 96.88 522 SER A CA 1
ATOM 4248 C C . SER A 1 522 ? 20.376 -4.298 -52.095 1.00 96.88 522 SER A C 1
ATOM 4250 O O . SER A 1 522 ? 21.273 -3.670 -51.524 1.00 96.88 522 SER A O 1
ATOM 4252 N N . HIS A 1 523 ? 20.313 -4.402 -53.425 1.00 95.88 523 HIS A N 1
ATOM 4253 C CA . HIS A 1 523 ? 21.363 -3.945 -54.342 1.00 95.88 523 HIS A CA 1
ATOM 4254 C C . HIS A 1 523 ? 21.803 -2.487 -54.092 1.00 95.88 523 HIS A C 1
ATOM 4256 O O . HIS A 1 523 ? 22.977 -2.160 -54.239 1.00 95.88 523 HIS A O 1
ATOM 4262 N N . LYS A 1 524 ? 20.880 -1.627 -53.630 1.00 96.25 524 LYS A N 1
ATOM 4263 C CA . LYS A 1 524 ? 21.130 -0.227 -53.239 1.00 96.25 524 LYS A CA 1
ATOM 4264 C C . LYS A 1 524 ? 22.207 -0.082 -52.153 1.00 96.25 524 LYS A C 1
ATOM 4266 O O . LYS A 1 524 ? 22.977 0.873 -52.198 1.00 96.25 524 LYS A O 1
ATOM 4271 N N . TYR A 1 525 ? 22.253 -0.994 -51.180 1.00 96.25 525 TYR A N 1
ATOM 4272 C CA . TYR A 1 525 ? 23.181 -0.918 -50.046 1.00 96.25 525 TYR A CA 1
ATOM 4273 C C . TYR A 1 525 ? 24.361 -1.875 -50.173 1.00 96.25 525 TYR A C 1
ATOM 4275 O O . TYR A 1 525 ? 25.408 -1.594 -49.599 1.00 96.25 525 TYR A O 1
ATOM 4283 N N . ARG A 1 526 ? 24.227 -2.968 -50.937 1.00 95.38 526 ARG A N 1
ATOM 4284 C CA . ARG A 1 526 ? 25.269 -3.998 -51.083 1.00 95.38 526 ARG A CA 1
ATOM 4285 C C . ARG A 1 526 ? 26.627 -3.418 -51.498 1.00 95.38 526 ARG A C 1
ATOM 4287 O O . ARG A 1 526 ? 27.642 -3.809 -50.945 1.00 95.38 526 ARG A O 1
ATOM 4294 N N . ALA A 1 527 ? 26.645 -2.432 -52.399 1.00 93.94 527 ALA A N 1
ATOM 4295 C CA . ALA A 1 527 ? 27.878 -1.781 -52.859 1.00 93.94 527 ALA A CA 1
ATOM 4296 C C . ALA A 1 527 ? 28.580 -0.908 -51.795 1.00 93.94 527 ALA A C 1
ATOM 4298 O O . ALA A 1 527 ? 29.723 -0.508 -51.993 1.00 93.94 527 ALA A O 1
ATOM 4299 N N . MET A 1 528 ? 27.910 -0.582 -50.683 1.00 94.31 528 MET A N 1
ATOM 4300 C CA . MET A 1 528 ? 28.487 0.217 -49.593 1.00 94.31 528 MET A CA 1
ATOM 4301 C C . MET A 1 528 ? 29.226 -0.636 -48.551 1.00 94.31 528 MET A C 1
ATOM 4303 O O . MET A 1 528 ? 29.874 -0.065 -47.674 1.00 94.31 528 MET A O 1
ATOM 4307 N N . PHE A 1 529 ? 29.109 -1.969 -48.615 1.00 94.88 529 PHE A N 1
ATOM 4308 C CA . PHE A 1 529 ? 29.596 -2.887 -47.586 1.00 94.88 529 PHE A CA 1
ATOM 4309 C C . PHE A 1 529 ? 30.534 -3.972 -48.153 1.00 94.88 529 PHE A C 1
ATOM 4311 O O . PHE A 1 529 ? 30.340 -4.402 -49.290 1.00 94.88 529 PHE A O 1
ATOM 4318 N N . PRO A 1 530 ? 31.521 -4.451 -47.367 1.00 94.56 530 PRO A N 1
ATOM 4319 C CA . PRO A 1 530 ? 31.834 -4.031 -45.997 1.00 94.56 530 PRO A CA 1
ATOM 4320 C C . PRO A 1 530 ? 32.480 -2.636 -45.966 1.00 94.56 530 PRO A C 1
ATOM 4322 O O . PRO A 1 530 ? 33.292 -2.288 -46.821 1.00 94.56 530 PRO A O 1
ATOM 4325 N N . ILE A 1 531 ? 32.081 -1.807 -44.999 1.00 93.81 531 ILE A N 1
ATOM 4326 C CA . ILE A 1 531 ? 32.481 -0.400 -44.955 1.00 93.81 531 ILE A CA 1
ATOM 4327 C C . ILE A 1 531 ? 33.794 -0.216 -44.193 1.00 93.81 531 ILE A C 1
ATOM 4329 O O . ILE A 1 531 ? 33.952 -0.698 -43.068 1.00 93.81 531 ILE A O 1
ATOM 4333 N N . ASP A 1 532 ? 34.724 0.531 -44.786 1.00 92.19 532 ASP A N 1
ATOM 4334 C CA . ASP A 1 532 ? 35.893 1.056 -44.081 1.00 92.19 532 ASP A CA 1
ATOM 4335 C C . ASP A 1 532 ? 35.576 2.459 -43.554 1.00 92.19 532 ASP A C 1
ATOM 4337 O O . ASP A 1 532 ? 35.595 3.443 -44.300 1.00 92.19 532 ASP A O 1
ATOM 4341 N N . ILE A 1 533 ? 35.299 2.549 -42.250 1.00 88.62 533 ILE A N 1
ATOM 4342 C CA . ILE A 1 533 ? 34.967 3.807 -41.563 1.00 88.62 533 ILE A CA 1
ATOM 4343 C C . ILE A 1 533 ? 36.059 4.864 -41.790 1.00 88.62 533 ILE A C 1
ATOM 4345 O O . ILE A 1 533 ? 35.747 6.049 -41.865 1.00 88.62 533 ILE A O 1
ATOM 4349 N N . SER A 1 534 ? 37.326 4.457 -41.935 1.00 85.50 534 SER A N 1
ATOM 4350 C CA . SER A 1 534 ? 38.440 5.387 -42.141 1.00 85.50 534 SER A CA 1
ATOM 4351 C C . SER A 1 534 ? 38.478 5.979 -43.551 1.00 85.50 534 SER A C 1
ATOM 4353 O O . SER A 1 534 ? 39.000 7.076 -43.729 1.00 85.50 534 SER A O 1
ATOM 4355 N N . ARG A 1 535 ? 37.926 5.285 -44.553 1.00 89.00 535 ARG A N 1
ATOM 4356 C CA . ARG A 1 535 ? 37.910 5.749 -45.953 1.00 89.00 535 ARG A CA 1
ATOM 4357 C C . ARG A 1 535 ? 36.624 6.474 -46.318 1.00 89.00 535 ARG A C 1
ATOM 4359 O O . ARG A 1 535 ? 36.616 7.312 -47.220 1.00 89.00 535 ARG A O 1
ATOM 4366 N N . THR A 1 536 ? 35.520 6.153 -45.651 1.00 90.88 536 THR A N 1
ATOM 4367 C CA . THR A 1 536 ? 34.231 6.767 -45.963 1.00 90.88 536 THR A CA 1
ATOM 4368 C C . THR A 1 536 ? 34.043 8.104 -45.263 1.00 90.88 536 THR A C 1
ATOM 4370 O O . THR A 1 536 ? 34.274 8.230 -44.068 1.00 90.88 536 THR A O 1
ATOM 4373 N N . LYS A 1 537 ? 33.500 9.090 -45.986 1.00 93.50 537 LYS A N 1
ATOM 4374 C CA . LYS A 1 537 ? 33.082 10.382 -45.409 1.00 93.50 537 LYS A CA 1
ATOM 4375 C C . LYS A 1 537 ? 31.758 10.310 -44.627 1.00 93.50 537 LYS A C 1
ATOM 4377 O O . LYS A 1 537 ? 31.329 11.315 -44.072 1.00 93.50 537 LYS A O 1
ATOM 4382 N N . LEU A 1 538 ? 31.072 9.163 -44.636 1.00 93.88 538 LEU A N 1
ATOM 4383 C CA . LEU A 1 538 ? 29.762 8.993 -44.001 1.00 93.88 538 LEU A CA 1
ATOM 4384 C C . LEU A 1 538 ? 29.917 8.634 -42.526 1.00 93.88 538 LEU A C 1
ATOM 4386 O O . LEU A 1 538 ? 30.675 7.732 -42.178 1.00 93.88 538 LEU A O 1
ATOM 4390 N N . SER A 1 539 ? 29.138 9.285 -41.661 1.00 94.62 539 SER A N 1
ATOM 4391 C CA . SER A 1 539 ? 29.086 8.892 -40.256 1.00 94.62 539 SER A CA 1
ATOM 4392 C C . SER A 1 539 ? 28.252 7.619 -40.077 1.00 94.62 539 SER A C 1
ATOM 4394 O O . SER A 1 539 ? 27.296 7.367 -40.816 1.00 94.62 539 SER A O 1
ATOM 4396 N N . ILE A 1 540 ? 28.541 6.839 -39.029 1.00 94.31 540 ILE A N 1
ATOM 4397 C CA . ILE A 1 540 ? 27.749 5.649 -38.655 1.00 94.31 540 ILE A CA 1
ATOM 4398 C C . ILE A 1 540 ? 26.258 5.999 -38.478 1.00 94.31 540 ILE A C 1
ATOM 4400 O O . ILE A 1 540 ? 25.382 5.181 -38.764 1.00 94.31 540 ILE A O 1
ATOM 4404 N N . LYS A 1 541 ? 25.948 7.228 -38.039 1.00 95.06 541 LYS A N 1
ATOM 4405 C CA . LYS A 1 541 ? 24.568 7.710 -37.900 1.00 95.06 541 LYS A CA 1
ATOM 4406 C C . LYS A 1 541 ? 23.876 7.826 -39.257 1.00 95.06 541 LYS A C 1
ATOM 4408 O O . LYS A 1 541 ? 22.750 7.354 -39.384 1.00 95.06 541 LYS A O 1
ATOM 4413 N N . ASP A 1 542 ? 24.555 8.373 -40.262 1.00 95.88 542 ASP A N 1
ATOM 4414 C CA . ASP A 1 542 ? 24.008 8.529 -41.616 1.00 95.88 542 ASP A CA 1
ATOM 4415 C C . ASP A 1 542 ? 23.787 7.170 -42.285 1.00 95.88 542 ASP A C 1
ATOM 4417 O O . ASP A 1 542 ? 22.748 6.935 -42.900 1.00 95.88 542 ASP A O 1
ATOM 4421 N N . LEU A 1 543 ? 24.727 6.238 -42.103 1.00 95.25 543 LEU A N 1
ATOM 4422 C CA . LEU A 1 543 ? 24.580 4.845 -42.535 1.00 95.25 543 LEU A CA 1
ATOM 4423 C C . LEU A 1 543 ? 23.397 4.158 -41.854 1.00 95.25 543 LEU A C 1
ATOM 4425 O O . LEU A 1 543 ? 22.589 3.512 -42.521 1.00 95.25 543 LEU A O 1
ATOM 4429 N N . SER A 1 544 ? 23.254 4.335 -40.536 1.00 96.12 544 SER A N 1
ATOM 4430 C CA . SER A 1 544 ? 22.115 3.791 -39.799 1.00 96.12 544 SER A CA 1
ATOM 4431 C C . SER A 1 544 ? 20.795 4.373 -40.295 1.00 96.12 544 SER A C 1
ATOM 4433 O O . SER A 1 544 ? 19.833 3.621 -40.418 1.00 96.12 544 SER A O 1
ATOM 4435 N N . LEU A 1 545 ? 20.735 5.673 -40.598 1.00 95.62 545 LEU A N 1
ATOM 4436 C CA . LEU A 1 545 ? 19.542 6.317 -41.151 1.00 95.62 545 LEU A CA 1
ATOM 4437 C C . LEU A 1 545 ? 19.188 5.756 -42.532 1.00 95.62 545 LEU A C 1
ATOM 4439 O O . LEU A 1 545 ? 18.043 5.358 -42.725 1.00 95.62 545 LEU A O 1
ATOM 4443 N N . LYS A 1 546 ? 20.170 5.628 -43.435 1.00 96.12 546 LYS A N 1
ATOM 4444 C CA . LYS A 1 546 ? 19.983 5.047 -44.775 1.00 96.12 546 LYS A CA 1
ATOM 4445 C C . LYS A 1 546 ? 19.492 3.601 -44.726 1.00 96.12 546 LYS A C 1
ATOM 4447 O O . LYS A 1 546 ? 18.557 3.256 -45.438 1.00 96.12 546 LYS A O 1
ATOM 4452 N N . LEU A 1 547 ? 20.091 2.757 -43.881 1.00 96.50 547 LEU A N 1
ATOM 4453 C CA . LEU A 1 547 ? 19.649 1.368 -43.707 1.00 96.50 547 LEU A CA 1
ATOM 4454 C C . LEU A 1 547 ? 18.272 1.289 -43.034 1.00 96.50 547 LEU A C 1
ATOM 4456 O O . LEU A 1 547 ? 17.478 0.412 -43.358 1.00 96.50 547 LEU A O 1
ATOM 4460 N N . LYS A 1 548 ? 17.962 2.211 -42.114 1.00 95.00 548 LYS A N 1
ATOM 4461 C CA . LYS A 1 548 ? 16.653 2.280 -41.453 1.00 95.00 548 LYS A CA 1
ATOM 4462 C C . LYS A 1 548 ? 15.526 2.704 -42.383 1.00 95.00 548 LYS A C 1
ATOM 4464 O O . LYS A 1 548 ? 14.386 2.638 -41.936 1.00 95.00 548 LYS A O 1
ATOM 4469 N N . GLU A 1 549 ? 15.784 3.137 -43.616 1.00 94.38 549 GLU A N 1
ATOM 4470 C CA . GLU A 1 549 ? 14.735 3.348 -44.623 1.00 94.38 549 GLU A CA 1
ATOM 4471 C C . GLU A 1 549 ? 13.994 2.028 -44.879 1.00 94.38 549 GLU A C 1
ATOM 4473 O O . GLU A 1 549 ? 12.794 1.953 -44.598 1.00 94.38 549 GLU A O 1
ATOM 4478 N N . ASP A 1 550 ? 14.739 0.973 -45.224 1.00 96.00 550 ASP A N 1
ATOM 4479 C CA . ASP A 1 550 ? 14.194 -0.315 -45.676 1.00 96.00 550 ASP A CA 1
ATOM 4480 C C . ASP A 1 550 ? 14.232 -1.418 -44.599 1.00 96.00 550 ASP A C 1
ATOM 4482 O O . ASP A 1 550 ? 13.407 -2.338 -44.613 1.00 96.00 550 ASP A O 1
ATOM 4486 N N . TYR A 1 551 ? 15.154 -1.318 -43.632 1.00 96.25 551 TYR A N 1
ATOM 4487 C CA . TYR A 1 551 ? 15.405 -2.359 -42.633 1.00 96.25 551 TYR A CA 1
ATOM 4488 C C . TYR A 1 551 ? 15.088 -1.921 -41.200 1.00 96.25 551 TYR A C 1
ATOM 4490 O O . TYR A 1 551 ? 15.116 -0.741 -40.843 1.00 96.25 551 TYR A O 1
ATOM 4498 N N . TYR A 1 552 ? 14.814 -2.898 -40.339 1.00 94.19 552 TYR A N 1
ATOM 4499 C CA . TYR A 1 552 ? 14.707 -2.725 -38.894 1.00 94.19 552 TYR A CA 1
ATOM 4500 C C . TYR A 1 552 ? 15.862 -3.432 -38.182 1.00 94.19 552 TYR A C 1
ATOM 4502 O O . TYR A 1 552 ? 16.081 -4.628 -38.361 1.00 94.19 552 TYR A O 1
ATOM 4510 N N . PHE A 1 553 ? 16.584 -2.687 -37.346 1.00 95.44 553 PHE A N 1
ATOM 4511 C CA . PHE A 1 553 ? 17.663 -3.203 -36.507 1.00 95.44 553 PHE A CA 1
ATOM 4512 C C . PHE A 1 553 ? 17.935 -2.261 -35.333 1.00 95.44 553 PHE A C 1
ATOM 4514 O O . PHE A 1 553 ? 17.699 -1.048 -35.406 1.00 95.44 553 PHE A O 1
ATOM 4521 N N . LYS A 1 554 ? 18.464 -2.827 -34.244 1.00 94.38 554 LYS A N 1
ATOM 4522 C CA . LYS A 1 554 ? 18.931 -2.068 -33.076 1.00 94.38 554 LYS A CA 1
ATOM 4523 C C . LYS A 1 554 ? 20.388 -1.625 -33.237 1.00 94.38 554 LYS A C 1
ATOM 4525 O O . LYS A 1 554 ? 20.715 -0.490 -32.904 1.00 94.38 554 LYS A O 1
ATOM 4530 N N . MET A 1 555 ? 21.231 -2.511 -33.762 1.00 94.75 555 MET A N 1
ATOM 4531 C CA . MET A 1 555 ? 22.662 -2.315 -33.994 1.00 94.75 555 MET A CA 1
ATOM 4532 C C . MET A 1 555 ? 23.035 -2.930 -35.346 1.00 94.75 555 MET A C 1
ATOM 4534 O O . MET A 1 555 ? 22.383 -3.881 -35.773 1.00 94.75 555 MET A O 1
ATOM 4538 N N . ILE A 1 556 ? 24.035 -2.365 -36.020 1.00 96.19 556 ILE A N 1
ATOM 4539 C CA . ILE A 1 556 ? 24.584 -2.927 -37.259 1.00 96.19 556 ILE A CA 1
ATOM 4540 C C . ILE A 1 556 ? 25.565 -4.047 -36.858 1.00 96.19 556 ILE A C 1
ATOM 4542 O O . ILE A 1 556 ? 26.418 -3.776 -36.009 1.00 96.19 556 ILE A O 1
ATOM 4546 N N . PRO A 1 557 ? 25.452 -5.276 -37.397 1.00 95.88 557 PRO A N 1
ATOM 4547 C CA . PRO A 1 557 ? 26.393 -6.359 -37.113 1.00 95.88 557 PRO A CA 1
ATOM 4548 C C . PRO A 1 557 ? 27.840 -5.994 -37.472 1.00 95.88 557 PRO A C 1
ATOM 4550 O O . PRO A 1 557 ? 28.079 -5.206 -38.386 1.00 95.88 557 PRO A O 1
ATOM 4553 N N . ASN A 1 558 ? 28.812 -6.592 -36.778 1.00 92.75 558 ASN A N 1
ATOM 4554 C CA . ASN A 1 558 ? 30.233 -6.297 -37.000 1.00 92.75 558 ASN A CA 1
ATOM 4555 C C . ASN A 1 558 ? 30.715 -6.686 -38.408 1.00 92.75 558 ASN A C 1
ATOM 4557 O O . ASN A 1 558 ? 31.647 -6.065 -38.905 1.00 92.75 558 ASN A O 1
ATOM 4561 N N . ASP A 1 559 ? 30.054 -7.643 -39.065 1.00 95.00 559 ASP A N 1
ATOM 4562 C CA . ASP A 1 559 ? 30.394 -8.126 -40.415 1.00 95.00 559 ASP A CA 1
ATOM 4563 C C . ASP A 1 559 ? 30.142 -7.084 -41.513 1.00 95.00 559 ASP A C 1
ATOM 4565 O O . ASP A 1 559 ? 30.627 -7.199 -42.637 1.00 95.00 559 ASP A O 1
ATOM 4569 N N . TYR A 1 560 ? 29.406 -6.022 -41.183 1.00 96.44 560 TYR A N 1
ATOM 4570 C CA . TYR A 1 560 ? 29.218 -4.877 -42.063 1.00 96.44 560 TYR A CA 1
ATOM 4571 C C . TYR A 1 560 ? 30.446 -3.964 -42.071 1.00 96.44 560 TYR A C 1
ATOM 4573 O O . TYR A 1 560 ? 30.562 -3.113 -42.947 1.00 96.44 560 TYR A O 1
ATOM 4581 N N . PHE A 1 561 ? 31.366 -4.105 -41.120 1.00 95.50 561 PHE A N 1
ATOM 4582 C CA . PHE A 1 561 ? 32.548 -3.262 -41.009 1.00 95.50 561 PHE A CA 1
ATOM 4583 C C . PHE A 1 561 ? 33.797 -4.063 -41.353 1.00 95.50 561 PHE A C 1
ATOM 4585 O O . PHE A 1 561 ? 33.942 -5.218 -40.957 1.00 95.50 561 PHE A O 1
ATOM 4592 N N . ILE A 1 562 ? 34.735 -3.431 -42.057 1.00 94.00 562 ILE A N 1
ATOM 4593 C CA . ILE A 1 562 ? 36.061 -4.018 -42.248 1.00 94.00 562 ILE A CA 1
ATOM 4594 C C . ILE A 1 562 ? 36.754 -4.037 -40.882 1.00 94.00 562 ILE A C 1
ATOM 4596 O O . ILE A 1 562 ? 37.143 -2.996 -40.347 1.00 94.00 562 ILE A O 1
ATOM 4600 N N . GLN A 1 563 ? 36.875 -5.228 -40.294 1.00 91.62 563 GLN A N 1
ATOM 4601 C CA . GLN A 1 563 ? 37.586 -5.414 -39.036 1.00 91.62 563 GLN A CA 1
ATOM 4602 C C . GLN A 1 563 ? 39.085 -5.308 -39.299 1.00 91.62 563 GLN A C 1
ATOM 4604 O O . GLN A 1 563 ? 39.686 -6.180 -39.928 1.00 91.62 563 GLN A O 1
ATOM 4609 N N . LYS A 1 564 ? 39.699 -4.226 -38.819 1.00 93.06 564 LYS A N 1
ATOM 4610 C CA . LYS A 1 564 ? 41.151 -4.075 -38.888 1.00 93.06 564 LYS A CA 1
ATOM 4611 C C . LYS A 1 564 ? 41.801 -5.061 -37.910 1.00 93.06 564 LYS A C 1
ATOM 4613 O O . LYS A 1 564 ? 41.424 -5.054 -36.733 1.00 93.06 564 LYS A O 1
ATOM 4618 N N . PRO A 1 565 ? 42.765 -5.895 -38.344 1.00 94.50 565 PRO A N 1
ATOM 4619 C CA . PRO A 1 565 ? 43.498 -6.764 -37.432 1.00 94.50 565 PRO A CA 1
ATOM 4620 C C . PRO A 1 565 ? 44.178 -5.935 -36.340 1.00 94.50 565 PRO A C 1
ATOM 4622 O O . PRO A 1 565 ? 44.578 -4.791 -36.565 1.00 94.50 565 PRO A O 1
ATOM 4625 N N . ARG A 1 566 ? 44.313 -6.499 -35.137 1.00 95.50 566 ARG A N 1
ATOM 4626 C CA . ARG A 1 566 ? 45.108 -5.861 -34.078 1.00 95.50 566 ARG A CA 1
ATOM 4627 C C . ARG A 1 566 ? 46.558 -5.734 -34.540 1.00 95.50 566 ARG A C 1
ATOM 4629 O O . ARG A 1 566 ? 47.052 -6.626 -35.228 1.00 95.50 566 ARG A O 1
ATOM 4636 N N . LEU A 1 567 ? 47.219 -4.645 -34.152 1.00 96.31 567 LEU A N 1
ATOM 4637 C CA . LEU A 1 567 ? 48.648 -4.473 -34.410 1.00 96.31 567 LEU A CA 1
ATOM 4638 C C . LEU A 1 567 ? 49.424 -5.653 -33.781 1.00 96.31 567 LEU A C 1
ATOM 4640 O O . LEU A 1 567 ? 49.262 -5.889 -32.579 1.00 96.31 567 LEU A O 1
ATOM 4644 N N . PRO A 1 568 ? 50.203 -6.427 -34.561 1.00 96.62 568 PRO A N 1
ATOM 4645 C CA . PRO A 1 568 ? 51.036 -7.498 -34.019 1.00 96.62 568 PRO A CA 1
ATOM 4646 C C . PRO A 1 568 ? 52.044 -6.961 -32.996 1.00 96.62 568 PRO A C 1
ATOM 4648 O O . PRO A 1 568 ? 52.594 -5.883 -33.193 1.00 96.62 568 PRO A O 1
ATOM 4651 N N . MET A 1 569 ? 52.293 -7.718 -31.921 1.00 94.94 569 MET A N 1
ATOM 4652 C CA . MET A 1 569 ? 53.344 -7.381 -30.943 1.00 94.94 569 MET A CA 1
ATOM 4653 C C . MET A 1 569 ? 54.750 -7.620 -31.503 1.00 94.94 569 MET A C 1
ATOM 4655 O O . MET A 1 569 ? 55.677 -6.895 -31.171 1.00 94.94 569 MET A O 1
ATOM 4659 N N . ASP A 1 570 ? 54.898 -8.635 -32.354 1.00 96.75 570 ASP A N 1
ATOM 4660 C CA . ASP A 1 570 ? 56.152 -8.930 -33.042 1.00 96.75 570 ASP A CA 1
ATOM 4661 C C . ASP A 1 570 ? 56.347 -7.949 -34.202 1.00 96.75 570 ASP A C 1
ATOM 4663 O O . ASP A 1 570 ? 55.549 -7.920 -35.147 1.00 96.75 570 ASP A O 1
ATOM 4667 N N . THR A 1 571 ? 57.412 -7.156 -34.119 1.00 96.69 571 THR A N 1
ATOM 4668 C CA . THR A 1 571 ? 57.756 -6.100 -35.075 1.00 96.69 571 THR A CA 1
ATOM 4669 C C . THR A 1 571 ? 57.968 -6.641 -36.486 1.00 96.69 571 THR A C 1
ATOM 4671 O O . THR A 1 571 ? 57.591 -5.984 -37.454 1.00 96.69 571 THR A O 1
ATOM 4674 N N . ASN A 1 572 ? 58.434 -7.886 -36.627 1.00 96.62 572 ASN A N 1
ATOM 4675 C CA . ASN A 1 572 ? 58.636 -8.532 -37.929 1.00 96.62 572 ASN A CA 1
ATOM 4676 C C . ASN A 1 572 ? 57.320 -8.839 -38.661 1.00 96.62 572 ASN A C 1
ATOM 4678 O O . ASN A 1 572 ? 57.302 -9.047 -39.873 1.00 96.62 572 ASN A O 1
ATOM 4682 N N . ARG A 1 573 ? 56.199 -8.887 -37.930 1.00 97.00 573 ARG A N 1
ATOM 4683 C CA . ARG A 1 573 ? 54.863 -9.149 -38.486 1.00 97.00 573 ARG A CA 1
ATOM 4684 C C . ARG A 1 573 ? 54.122 -7.867 -38.862 1.00 97.00 573 ARG A C 1
ATOM 4686 O O . ARG A 1 573 ? 53.024 -7.946 -39.419 1.00 97.00 573 ARG A O 1
ATOM 4693 N N . ILE A 1 574 ? 54.684 -6.697 -38.558 1.00 96.88 574 ILE A N 1
ATOM 4694 C CA . ILE A 1 574 ? 54.077 -5.404 -38.865 1.00 96.88 574 ILE A CA 1
ATOM 4695 C C . ILE A 1 574 ? 54.349 -5.063 -40.334 1.00 96.88 574 ILE A C 1
ATOM 4697 O O . ILE A 1 574 ? 55.452 -4.715 -40.730 1.00 96.88 574 ILE A O 1
ATOM 4701 N N . ASN A 1 575 ? 53.314 -5.162 -41.168 1.00 96.25 575 ASN A N 1
ATOM 4702 C CA . ASN A 1 575 ? 53.395 -4.817 -42.589 1.00 96.25 575 ASN A CA 1
ATOM 4703 C C . ASN A 1 575 ? 53.136 -3.314 -42.831 1.00 96.25 575 ASN A C 1
ATOM 4705 O O . ASN A 1 575 ? 51.979 -2.882 -42.940 1.00 96.25 575 ASN A O 1
ATOM 4709 N N . THR A 1 576 ? 54.210 -2.543 -42.973 1.00 96.81 576 THR A N 1
ATOM 4710 C CA . THR A 1 576 ? 54.247 -1.125 -43.380 1.00 96.81 576 THR A CA 1
ATOM 4711 C C . THR A 1 576 ? 54.767 -0.970 -44.816 1.00 96.81 576 THR A C 1
ATOM 4713 O O . THR A 1 576 ? 55.288 -1.914 -45.404 1.00 96.81 576 THR A O 1
ATOM 4716 N N . ARG A 1 577 ? 54.558 0.199 -45.434 1.00 96.75 577 ARG A N 1
ATOM 4717 C CA . ARG A 1 577 ? 55.164 0.551 -46.733 1.00 96.75 577 ARG A CA 1
ATOM 4718 C C . ARG A 1 577 ? 56.612 0.999 -46.542 1.00 96.75 577 ARG A C 1
ATOM 4720 O O . ARG A 1 577 ? 57.459 0.665 -47.365 1.00 96.75 577 ARG A O 1
ATOM 4727 N N . THR A 1 578 ? 56.876 1.730 -45.462 1.00 96.38 578 THR A N 1
ATOM 4728 C CA . THR A 1 578 ? 58.218 2.175 -45.075 1.00 96.38 578 THR A CA 1
ATOM 4729 C C . THR A 1 578 ? 58.846 1.176 -44.099 1.00 96.38 578 THR A C 1
ATOM 4731 O O . THR A 1 578 ? 58.156 0.622 -43.243 1.00 96.38 578 THR A O 1
ATOM 4734 N N . SER A 1 579 ? 60.151 0.921 -44.229 1.00 96.50 579 SER A N 1
ATOM 4735 C CA . SER A 1 579 ? 60.900 0.109 -43.262 1.00 96.50 579 SER A CA 1
ATOM 4736 C C . SER A 1 579 ? 61.255 0.967 -42.053 1.00 96.50 579 SER A C 1
ATOM 4738 O O . SER A 1 579 ? 61.966 1.959 -42.202 1.00 96.50 579 SER A O 1
ATOM 4740 N N . PHE A 1 580 ? 60.782 0.579 -40.872 1.00 96.94 580 PHE A N 1
ATOM 4741 C CA . PHE A 1 580 ? 61.079 1.258 -39.611 1.00 96.94 580 PHE A CA 1
ATOM 4742 C C . PHE A 1 580 ? 62.089 0.448 -38.795 1.00 96.94 580 PHE A C 1
ATOM 4744 O O . PHE A 1 580 ? 62.090 -0.782 -38.846 1.00 96.94 580 PHE A O 1
ATOM 4751 N N . ILE A 1 581 ? 62.953 1.143 -38.054 1.00 97.00 581 ILE A N 1
ATOM 4752 C CA . ILE A 1 581 ? 63.841 0.527 -37.063 1.00 97.00 581 ILE A CA 1
ATOM 4753 C C . ILE A 1 581 ? 63.109 0.577 -35.722 1.00 97.00 581 ILE A C 1
ATOM 4755 O O . ILE A 1 581 ? 62.639 1.636 -35.314 1.00 97.00 581 ILE A O 1
ATOM 4759 N N . TYR A 1 582 ? 62.983 -0.575 -35.069 1.00 96.62 582 TYR A N 1
ATOM 4760 C CA . TYR A 1 582 ? 62.281 -0.714 -33.796 1.00 96.62 582 TYR A CA 1
ATOM 4761 C C . TYR A 1 582 ? 63.283 -0.847 -32.632 1.00 96.62 582 TYR A C 1
ATOM 4763 O O . TYR A 1 582 ? 64.285 -1.549 -32.799 1.00 96.62 582 TYR A O 1
ATOM 4771 N N . PRO A 1 583 ? 63.022 -0.237 -31.460 1.00 97.62 583 PRO A N 1
ATOM 4772 C CA . PRO A 1 583 ? 61.890 0.649 -31.181 1.00 97.62 583 PRO A CA 1
ATOM 4773 C C . PRO A 1 583 ? 62.036 2.010 -31.883 1.00 97.62 583 PRO A C 1
ATOM 4775 O O . PRO A 1 583 ? 63.142 2.514 -32.053 1.00 97.62 583 PRO A O 1
ATOM 4778 N N . ILE A 1 584 ? 60.918 2.612 -32.302 1.00 97.56 584 ILE A N 1
ATOM 4779 C CA . ILE A 1 584 ? 60.936 3.921 -32.972 1.00 97.56 584 ILE A CA 1
ATOM 4780 C C . ILE A 1 584 ? 61.219 5.024 -31.939 1.00 97.56 584 ILE A C 1
ATOM 4782 O O . ILE A 1 584 ? 60.390 5.283 -31.061 1.00 97.56 584 ILE A O 1
ATOM 4786 N N . GLU A 1 585 ? 62.376 5.680 -32.079 1.00 97.31 585 GLU A N 1
ATOM 4787 C CA . GLU A 1 585 ? 62.887 6.725 -31.171 1.00 97.31 585 GLU A CA 1
ATOM 4788 C C . GLU A 1 585 ? 62.742 8.160 -31.709 1.00 97.31 585 GLU A C 1
ATOM 4790 O O . GLU A 1 585 ? 63.057 9.119 -31.007 1.00 97.31 585 GLU A O 1
ATOM 4795 N N . ARG A 1 586 ? 62.306 8.345 -32.962 1.00 97.00 586 ARG A N 1
ATOM 4796 C CA . ARG A 1 586 ? 62.160 9.675 -33.577 1.00 97.00 586 ARG A CA 1
ATOM 4797 C C . ARG A 1 586 ? 60.696 10.023 -33.801 1.00 97.00 586 ARG A C 1
ATOM 4799 O O . ARG A 1 586 ? 59.953 9.239 -34.384 1.00 97.00 586 ARG A O 1
ATOM 4806 N N . GLU A 1 587 ? 60.308 11.233 -33.408 1.00 94.88 587 GLU A N 1
ATOM 4807 C CA . GLU A 1 587 ? 58.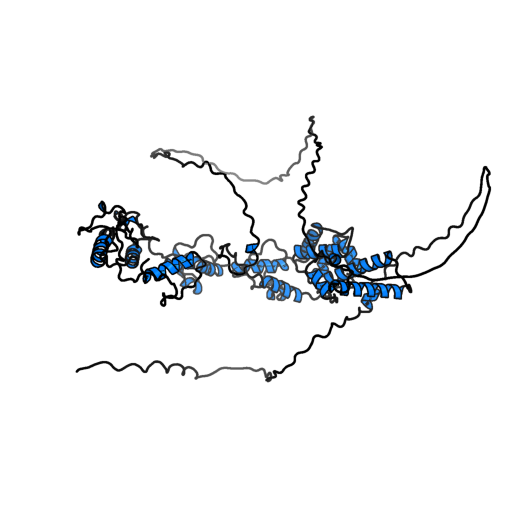927 11.725 -33.491 1.00 94.88 587 GLU A CA 1
ATOM 4808 C C . GLU A 1 587 ? 58.384 11.743 -34.931 1.00 94.88 587 GLU A C 1
ATOM 4810 O O . GLU A 1 587 ? 57.298 11.231 -35.193 1.00 94.88 587 GLU A O 1
ATOM 4815 N N . GLU A 1 588 ? 59.166 12.236 -35.896 1.00 95.75 588 GLU A N 1
ATOM 4816 C CA . GLU A 1 588 ? 58.758 12.279 -37.310 1.00 95.75 588 GLU A CA 1
ATOM 4817 C C . GLU A 1 588 ? 58.514 10.879 -37.901 1.00 95.75 588 GLU A C 1
ATOM 4819 O O . GLU A 1 588 ? 57.614 10.677 -38.720 1.00 95.75 588 GLU A O 1
ATOM 4824 N N . GLU A 1 589 ? 59.323 9.896 -37.495 1.00 96.50 589 GLU A N 1
ATOM 4825 C CA . GLU A 1 589 ? 59.179 8.502 -37.922 1.00 96.50 589 GLU A CA 1
ATOM 4826 C C . GLU A 1 589 ? 57.967 7.852 -37.245 1.00 96.50 589 GLU A C 1
ATOM 4828 O O . GLU A 1 589 ? 57.212 7.138 -37.904 1.00 96.50 589 GLU A O 1
ATOM 4833 N N . ALA A 1 590 ? 57.719 8.164 -35.969 1.00 95.94 590 ALA A N 1
ATOM 4834 C CA . ALA A 1 590 ? 56.554 7.709 -35.217 1.00 95.94 590 ALA A CA 1
ATOM 4835 C C . ALA A 1 590 ? 55.234 8.223 -35.821 1.00 95.94 590 ALA A C 1
ATOM 4837 O O . ALA A 1 590 ? 54.277 7.457 -35.966 1.00 95.94 590 ALA A O 1
ATOM 4838 N N . GLN A 1 591 ? 55.184 9.491 -36.243 1.00 95.31 591 GLN A N 1
ATOM 4839 C CA . GLN A 1 591 ? 54.017 10.067 -36.921 1.00 95.31 591 GLN A CA 1
ATOM 4840 C C . GLN A 1 591 ? 53.744 9.374 -38.265 1.00 95.31 591 GLN A C 1
ATOM 4842 O O . GLN A 1 591 ? 52.624 8.908 -38.497 1.00 95.31 591 GLN A O 1
ATOM 4847 N N . LYS A 1 592 ? 54.772 9.213 -39.113 1.00 96.25 592 LYS A N 1
ATOM 4848 C CA . LYS A 1 592 ? 54.659 8.490 -40.396 1.00 96.25 592 LYS A CA 1
ATOM 4849 C C . LYS A 1 592 ? 54.240 7.033 -40.196 1.00 96.25 592 LYS A C 1
ATOM 4851 O O . LYS A 1 592 ? 53.366 6.536 -40.905 1.00 96.25 592 LYS A O 1
ATOM 4856 N N . PHE A 1 593 ? 54.814 6.358 -39.200 1.00 96.94 593 PHE A N 1
ATOM 4857 C CA . PHE A 1 593 ? 54.427 5.001 -38.828 1.00 96.94 593 PHE A CA 1
ATOM 4858 C C . PHE A 1 593 ? 52.943 4.940 -38.458 1.00 96.94 593 PHE A C 1
ATOM 4860 O O . PHE A 1 593 ? 52.216 4.120 -39.016 1.00 96.94 593 PHE A O 1
ATOM 4867 N N . MET A 1 594 ? 52.465 5.846 -37.593 1.00 95.69 594 MET A N 1
ATOM 4868 C CA . MET A 1 594 ? 51.056 5.919 -37.197 1.00 95.69 594 MET A CA 1
ATOM 4869 C C . MET A 1 594 ? 50.113 6.164 -38.374 1.00 95.69 594 MET A C 1
ATOM 4871 O O . MET A 1 594 ? 49.036 5.567 -38.402 1.00 95.69 594 MET A O 1
ATOM 4875 N N . GLU A 1 595 ? 50.473 7.026 -39.324 1.00 94.19 595 GLU A N 1
ATOM 4876 C CA . GLU A 1 595 ? 49.685 7.245 -40.542 1.00 94.19 595 GLU A CA 1
ATOM 4877 C C . GLU A 1 595 ? 49.534 5.950 -41.350 1.00 94.19 595 GLU A C 1
ATOM 4879 O O . GLU A 1 595 ? 48.414 5.576 -41.706 1.00 94.19 595 GLU A O 1
ATOM 4884 N N . GLU A 1 596 ? 50.626 5.207 -41.552 1.00 95.56 596 GLU A N 1
ATOM 4885 C CA . GLU A 1 596 ? 50.605 3.946 -42.298 1.00 95.56 596 GLU A CA 1
ATOM 4886 C C . GLU A 1 596 ? 49.834 2.832 -41.571 1.00 95.56 596 GLU A C 1
ATOM 4888 O O . GLU A 1 596 ? 49.035 2.116 -42.187 1.00 95.56 596 GLU A O 1
ATOM 4893 N N . I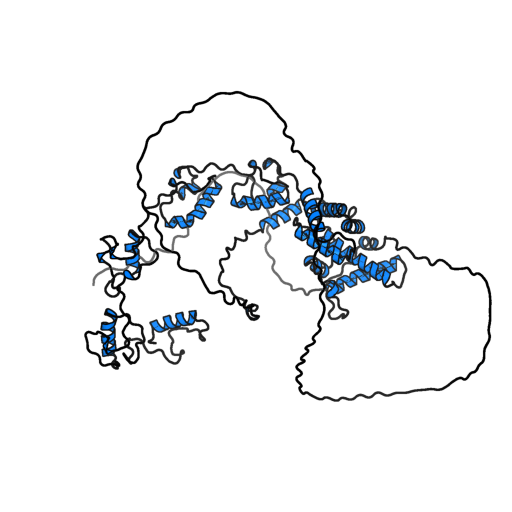LE A 1 597 ? 50.040 2.666 -40.259 1.00 95.56 597 ILE A N 1
ATOM 4894 C CA . ILE A 1 597 ? 49.398 1.575 -39.517 1.00 95.56 597 ILE A CA 1
ATOM 4895 C C . ILE A 1 597 ? 47.925 1.847 -39.218 1.00 95.56 597 ILE A C 1
ATOM 4897 O O . ILE A 1 597 ? 47.157 0.890 -39.154 1.00 95.56 597 ILE A O 1
ATOM 4901 N N . LYS A 1 598 ? 47.487 3.111 -39.100 1.00 93.19 598 LYS A N 1
ATOM 4902 C CA . LYS A 1 598 ? 46.062 3.458 -38.917 1.00 93.19 598 LYS A CA 1
ATOM 4903 C C . LYS A 1 598 ? 45.206 3.011 -40.100 1.00 93.19 598 LYS A C 1
ATOM 4905 O O . LYS A 1 598 ? 44.022 2.717 -39.914 1.00 93.19 598 LYS A O 1
ATOM 4910 N N . GLU A 1 599 ? 45.767 2.936 -41.308 1.00 91.88 599 GLU A N 1
ATOM 4911 C CA . GLU A 1 599 ? 45.048 2.419 -42.478 1.00 91.88 599 GLU A CA 1
ATOM 4912 C C . GLU A 1 599 ? 44.781 0.913 -42.370 1.00 91.88 599 GLU A C 1
ATOM 4914 O O . GLU A 1 599 ? 43.699 0.462 -42.745 1.00 91.88 599 GLU A O 1
ATOM 4919 N N . LYS A 1 600 ? 45.737 0.144 -41.835 1.00 93.44 600 LYS A N 1
ATOM 4920 C CA . LYS A 1 600 ? 45.730 -1.327 -41.885 1.00 93.44 600 LYS A CA 1
ATOM 4921 C C . LYS A 1 600 ? 45.325 -2.012 -40.579 1.00 93.44 600 LYS A C 1
ATOM 4923 O O . LYS A 1 600 ? 44.719 -3.077 -40.631 1.00 93.44 600 LYS A O 1
ATOM 4928 N N . TYR A 1 601 ? 45.642 -1.431 -39.426 1.00 95.56 601 TYR A N 1
ATOM 4929 C CA . TYR A 1 601 ? 45.528 -2.074 -38.116 1.00 95.56 601 TYR A CA 1
ATOM 4930 C C . TYR A 1 601 ? 44.599 -1.314 -37.168 1.00 95.56 601 TYR A C 1
ATOM 4932 O O . TYR A 1 601 ? 44.401 -0.103 -37.270 1.00 95.56 601 TYR A O 1
ATOM 4940 N N . SER A 1 602 ? 44.036 -2.043 -36.205 1.00 93.38 602 SER A N 1
ATOM 4941 C CA . SER A 1 602 ? 43.400 -1.468 -35.023 1.00 93.38 602 SER A CA 1
ATOM 4942 C C . SER A 1 602 ? 44.485 -1.122 -34.008 1.00 93.38 602 SER A C 1
ATOM 4944 O O . SER A 1 602 ? 45.119 -2.019 -33.446 1.00 93.38 602 SER A O 1
ATOM 4946 N N . VAL A 1 603 ? 44.677 0.172 -33.765 1.00 93.19 603 VAL A N 1
ATOM 4947 C CA . VAL A 1 603 ? 45.737 0.696 -32.898 1.00 93.19 603 VAL A CA 1
ATOM 4948 C C . VAL A 1 603 ? 45.156 1.165 -31.566 1.00 93.19 603 VAL A C 1
ATOM 4950 O O . VAL A 1 603 ? 44.248 1.994 -31.543 1.00 93.19 603 VAL A O 1
ATOM 4953 N N . ASN A 1 604 ? 45.700 0.650 -30.461 1.00 90.56 604 ASN A N 1
ATOM 4954 C CA . ASN A 1 604 ? 45.429 1.132 -29.108 1.00 90.56 604 ASN A CA 1
ATOM 4955 C C . ASN A 1 604 ? 46.676 1.864 -28.608 1.00 90.56 604 ASN A C 1
ATOM 4957 O O . ASN A 1 604 ? 47.755 1.289 -28.665 1.00 90.56 604 ASN A O 1
ATOM 4961 N N . LEU A 1 605 ? 46.526 3.102 -28.134 1.00 90.25 605 LEU A N 1
ATOM 4962 C CA . LEU A 1 605 ? 47.615 3.858 -27.510 1.00 90.25 605 LEU A CA 1
ATOM 4963 C C . LEU A 1 605 ? 47.571 3.703 -25.973 1.00 90.25 605 LEU A C 1
ATOM 4965 O O . LEU A 1 605 ? 46.457 3.662 -25.425 1.00 90.25 605 LEU A O 1
ATOM 4969 N N . PRO A 1 606 ? 48.733 3.635 -25.293 1.00 90.88 606 PRO A N 1
ATOM 4970 C CA . PRO A 1 606 ? 50.089 3.666 -25.864 1.00 90.88 606 PRO A CA 1
ATOM 4971 C C . PRO A 1 606 ? 50.456 2.361 -26.587 1.00 90.88 606 PRO A C 1
ATOM 4973 O O . PRO A 1 606 ? 49.890 1.302 -26.304 1.00 90.88 606 PRO A O 1
ATOM 4976 N N . LEU A 1 607 ? 51.384 2.446 -27.547 1.00 93.25 607 LEU A N 1
ATOM 4977 C CA . LEU A 1 607 ? 51.960 1.250 -28.170 1.00 93.25 607 LEU A CA 1
ATOM 4978 C C . LEU A 1 607 ? 52.950 0.562 -27.209 1.00 93.25 607 LEU A C 1
ATOM 4980 O O . LEU A 1 607 ? 53.509 1.232 -26.342 1.00 93.25 607 LEU A O 1
ATOM 4984 N N . PRO A 1 608 ? 53.192 -0.755 -27.363 1.00 95.06 608 PRO A N 1
ATOM 4985 C CA . PRO A 1 608 ? 54.275 -1.446 -26.665 1.00 95.06 608 PRO A CA 1
ATOM 4986 C C . PRO A 1 608 ? 55.635 -0.770 -26.892 1.00 95.06 608 PRO A C 1
ATOM 4988 O O . PRO A 1 608 ? 55.935 -0.334 -28.009 1.00 95.06 608 PRO A O 1
ATOM 4991 N N . THR A 1 609 ? 56.465 -0.719 -25.849 1.00 94.81 609 THR A N 1
ATOM 4992 C CA . THR A 1 609 ? 57.786 -0.067 -25.868 1.00 94.81 609 THR A CA 1
ATOM 4993 C C . THR A 1 609 ? 58.759 -0.709 -26.851 1.00 94.81 609 THR A C 1
ATOM 4995 O O . THR A 1 609 ? 59.679 -0.047 -27.313 1.00 94.81 609 THR A O 1
ATOM 4998 N N . GLU A 1 610 ? 58.542 -1.976 -27.212 1.00 96.81 610 GLU A N 1
ATOM 4999 C CA . GLU A 1 610 ? 59.305 -2.693 -28.239 1.00 96.81 610 GLU A CA 1
ATOM 5000 C C . GLU A 1 610 ? 59.038 -2.145 -29.647 1.00 96.81 610 GLU A C 1
ATOM 5002 O O . GLU A 1 610 ? 59.872 -2.284 -30.539 1.00 96.81 610 GLU A O 1
ATOM 5007 N N . ILE A 1 611 ? 57.873 -1.525 -29.854 1.00 96.69 611 ILE A N 1
ATOM 5008 C CA . ILE A 1 611 ? 57.477 -0.926 -31.129 1.00 96.69 611 ILE A CA 1
ATOM 5009 C C . ILE A 1 611 ? 57.854 0.557 -31.138 1.00 96.69 611 ILE A C 1
ATOM 5011 O O . ILE A 1 611 ? 58.362 1.063 -32.136 1.00 96.69 611 ILE A O 1
ATOM 5015 N N . MET A 1 612 ? 57.606 1.284 -30.050 1.00 96.38 612 MET A N 1
ATOM 5016 C CA . MET A 1 612 ? 57.761 2.736 -30.055 1.00 96.38 612 MET A CA 1
ATOM 5017 C C . MET A 1 612 ? 57.971 3.287 -28.648 1.00 96.38 612 MET A C 1
ATOM 5019 O O . MET A 1 612 ? 57.187 2.999 -27.746 1.00 96.38 612 MET A O 1
ATOM 5023 N N . THR A 1 613 ? 59.014 4.099 -28.478 1.00 95.19 613 THR A N 1
ATOM 5024 C CA . THR A 1 613 ? 59.341 4.767 -27.206 1.00 95.19 613 THR A CA 1
ATOM 5025 C C . THR A 1 613 ? 58.876 6.220 -27.181 1.00 95.19 613 THR A C 1
ATOM 5027 O O . THR A 1 613 ? 58.631 6.761 -26.105 1.00 95.19 613 THR A O 1
ATOM 5030 N N . VAL A 1 614 ? 58.707 6.843 -28.351 1.00 94.75 614 VAL A N 1
ATOM 5031 C CA . VAL A 1 614 ? 58.266 8.238 -28.479 1.00 94.75 614 VAL A CA 1
ATOM 5032 C C . VAL A 1 614 ? 56.747 8.352 -28.589 1.00 94.75 614 VAL A C 1
ATOM 5034 O O . VAL A 1 614 ? 56.075 7.525 -29.206 1.00 94.75 614 VAL A O 1
ATOM 5037 N N . ASN A 1 615 ? 56.191 9.407 -27.998 1.00 92.94 615 ASN A N 1
ATOM 5038 C CA . ASN A 1 615 ? 54.790 9.774 -28.150 1.00 92.94 615 ASN A CA 1
ATOM 5039 C C . ASN A 1 615 ? 54.509 10.169 -29.616 1.00 92.94 615 ASN A C 1
ATOM 5041 O O . ASN A 1 615 ? 55.069 11.144 -30.110 1.00 92.94 615 ASN A O 1
ATOM 5045 N N . PRO A 1 616 ? 53.643 9.440 -30.339 1.00 91.00 616 PRO A N 1
ATOM 5046 C CA . PRO A 1 616 ? 53.434 9.652 -31.766 1.00 91.00 616 PRO A CA 1
ATOM 5047 C C . PRO A 1 616 ? 52.333 10.687 -32.047 1.00 91.00 616 PRO A C 1
ATOM 5049 O O . PRO A 1 616 ? 51.799 10.753 -33.156 1.00 91.00 616 PRO A O 1
ATOM 5052 N N . THR A 1 617 ? 51.870 11.383 -31.010 1.00 91.75 617 THR A N 1
ATOM 5053 C CA . THR A 1 617 ? 50.773 12.343 -31.070 1.00 91.75 617 THR A CA 1
ATOM 5054 C C . THR A 1 617 ? 51.258 13.706 -30.614 1.00 91.75 617 THR A C 1
ATOM 5056 O O . THR A 1 617 ? 52.084 13.789 -29.718 1.00 91.75 617 THR A O 1
ATOM 5059 N N . ASP A 1 618 ? 50.641 14.772 -31.121 1.00 91.69 618 ASP A N 1
ATOM 5060 C CA . ASP A 1 618 ? 50.931 16.148 -30.682 1.00 91.69 618 ASP A CA 1
ATOM 5061 C C . ASP A 1 618 ? 50.450 16.447 -29.243 1.00 91.69 618 ASP A C 1
ATOM 5063 O O . ASP A 1 618 ? 50.418 17.599 -28.805 1.00 91.69 618 ASP A O 1
ATOM 5067 N N . LYS A 1 619 ? 49.978 15.430 -28.510 1.00 92.75 619 LYS A N 1
ATOM 5068 C CA . LYS A 1 619 ? 49.482 15.590 -27.142 1.00 92.75 619 LYS A CA 1
ATOM 5069 C C . LYS A 1 619 ? 50.664 15.627 -26.183 1.00 92.75 619 LYS A C 1
ATOM 5071 O O . LYS A 1 619 ? 51.521 14.758 -26.291 1.00 92.75 619 LYS A O 1
ATOM 5076 N N . PRO A 1 620 ? 50.691 16.535 -25.198 1.00 93.31 620 PRO A N 1
ATOM 5077 C CA . PRO A 1 620 ? 51.700 16.485 -24.152 1.00 93.31 620 PRO A CA 1
ATOM 5078 C C . PRO A 1 620 ? 51.560 15.210 -23.311 1.00 93.31 620 PRO A C 1
ATOM 5080 O O . PRO A 1 620 ? 50.455 14.680 -23.134 1.00 93.31 620 PRO A O 1
ATOM 5083 N N . ASP A 1 621 ? 52.676 14.752 -22.753 1.00 92.44 621 ASP A N 1
ATOM 5084 C CA . ASP A 1 621 ? 52.674 13.670 -21.773 1.00 92.44 621 ASP A CA 1
ATOM 5085 C C . ASP A 1 621 ? 51.871 14.078 -20.536 1.00 92.44 621 ASP A C 1
ATOM 5087 O O . ASP A 1 621 ? 51.854 15.247 -20.133 1.00 92.44 621 ASP A O 1
ATOM 5091 N N . LEU A 1 622 ? 51.176 13.112 -19.935 1.00 92.56 622 LEU A N 1
ATOM 5092 C CA . LEU A 1 622 ? 50.421 13.355 -18.714 1.00 92.56 622 LEU A CA 1
ATOM 5093 C C . LEU A 1 622 ? 51.378 13.788 -17.583 1.00 92.56 622 LEU A C 1
ATOM 5095 O O . LEU A 1 622 ? 52.258 13.009 -17.205 1.00 92.56 622 LEU A O 1
ATOM 5099 N N . PRO A 1 623 ? 51.214 14.993 -16.999 1.00 93.12 623 PRO A N 1
ATOM 5100 C CA . PRO A 1 623 ? 52.067 15.441 -15.907 1.00 93.12 623 PRO A CA 1
ATOM 5101 C C . PRO A 1 623 ? 51.980 14.499 -14.703 1.00 93.12 623 PRO A C 1
ATOM 5103 O O . PRO A 1 623 ? 50.891 14.069 -14.321 1.00 93.12 623 PRO A O 1
ATOM 5106 N N . TRP A 1 624 ? 53.119 14.234 -14.059 1.00 91.44 624 TRP A N 1
ATOM 5107 C CA . TRP A 1 624 ? 53.168 13.383 -12.861 1.00 91.44 624 TRP A CA 1
ATOM 5108 C C . TRP A 1 624 ? 52.356 13.985 -11.702 1.00 91.44 624 TRP A C 1
ATOM 5110 O O . TRP A 1 624 ? 51.680 13.272 -10.960 1.00 91.44 624 TRP A O 1
ATOM 5120 N N . ASP A 1 625 ? 52.396 15.313 -11.554 1.00 92.25 625 ASP A N 1
ATOM 5121 C CA . ASP A 1 625 ? 51.589 16.029 -10.568 1.00 92.25 625 ASP A CA 1
ATOM 5122 C C . ASP A 1 625 ? 50.243 16.455 -11.173 1.00 92.25 625 ASP A C 1
ATOM 5124 O O . ASP A 1 625 ? 50.183 17.260 -12.105 1.00 92.25 625 ASP A O 1
ATOM 5128 N N . HIS A 1 626 ? 49.151 15.958 -10.589 1.00 90.38 626 HIS A N 1
ATOM 5129 C CA . HIS A 1 626 ? 47.778 16.307 -10.958 1.00 90.38 626 HIS A CA 1
ATOM 5130 C C . HIS A 1 626 ? 47.489 17.813 -10.888 1.00 90.38 626 HIS A C 1
ATOM 5132 O O . HIS A 1 626 ? 46.591 18.292 -11.576 1.00 90.38 626 HIS A O 1
ATOM 5138 N N . ARG A 1 627 ? 48.239 18.573 -10.078 1.00 92.12 627 ARG A N 1
ATOM 5139 C CA . ARG A 1 627 ? 48.108 20.037 -9.979 1.00 92.12 627 ARG A CA 1
ATOM 5140 C C . ARG A 1 627 ? 48.519 20.757 -11.263 1.00 92.12 627 ARG A C 1
ATOM 5142 O O . ARG A 1 627 ? 48.060 21.867 -11.506 1.00 92.12 627 ARG A O 1
ATOM 5149 N N . ASN A 1 628 ? 49.325 20.107 -12.102 1.00 92.81 628 ASN A N 1
ATOM 5150 C CA . ASN A 1 628 ? 49.773 20.628 -13.392 1.00 92.81 628 ASN A CA 1
ATOM 5151 C C . ASN A 1 628 ? 48.794 20.310 -14.536 1.00 92.81 628 ASN A C 1
ATOM 5153 O O . ASN A 1 628 ? 49.139 20.470 -15.705 1.00 92.81 628 ASN A O 1
ATOM 5157 N N . ILE A 1 629 ? 47.570 19.873 -14.215 1.00 92.31 629 ILE A N 1
ATOM 5158 C CA . ILE A 1 629 ? 46.475 19.637 -15.162 1.00 92.31 629 ILE A CA 1
ATOM 5159 C C . ILE A 1 629 ? 45.427 20.756 -14.971 1.00 92.31 629 ILE A C 1
ATOM 5161 O O . ILE A 1 629 ? 44.348 20.504 -14.434 1.00 92.31 629 ILE A O 1
ATOM 5165 N N . PRO A 1 630 ? 45.720 22.015 -15.365 1.00 84.19 630 PRO A N 1
ATOM 5166 C CA . PRO A 1 630 ? 44.845 23.165 -15.084 1.00 84.19 630 PRO A CA 1
ATOM 5167 C C . PRO A 1 630 ? 43.492 23.069 -15.801 1.00 84.19 630 PRO A C 1
ATOM 5169 O O . PRO A 1 630 ? 42.508 23.688 -15.406 1.00 84.19 630 PRO A O 1
ATOM 5172 N N . ASP A 1 631 ? 43.453 22.270 -16.860 1.00 86.25 631 ASP A N 1
ATOM 5173 C CA . ASP A 1 631 ? 42.347 22.149 -17.795 1.00 86.25 631 ASP A CA 1
ATOM 5174 C C . ASP A 1 631 ? 41.169 21.309 -17.283 1.00 86.25 631 ASP A C 1
ATOM 5176 O O . ASP A 1 631 ? 40.102 21.317 -17.904 1.00 86.25 631 ASP A O 1
ATOM 5180 N N . PHE A 1 632 ? 41.349 20.565 -16.187 1.00 87.56 632 PHE A N 1
ATOM 5181 C CA . PHE A 1 632 ? 40.331 19.676 -15.640 1.00 87.56 632 PHE A CA 1
ATOM 5182 C C . PHE A 1 632 ? 40.249 19.797 -14.118 1.00 87.56 632 PHE A C 1
ATOM 5184 O O . PHE A 1 632 ? 41.211 19.534 -13.404 1.00 87.56 632 PHE A O 1
ATOM 5191 N N . ASN A 1 633 ? 39.052 20.090 -13.604 1.00 86.56 633 ASN A N 1
ATOM 5192 C CA . ASN A 1 633 ? 38.762 20.033 -12.169 1.00 86.56 633 ASN A CA 1
ATOM 5193 C C . ASN A 1 633 ? 38.623 18.570 -11.721 1.00 86.56 633 ASN A C 1
ATOM 5195 O O . ASN A 1 633 ? 37.517 18.062 -11.524 1.00 86.56 633 ASN A O 1
ATOM 5199 N N . LEU A 1 634 ? 39.750 17.865 -11.618 1.00 90.56 634 LEU A N 1
ATOM 5200 C CA . LEU A 1 634 ? 39.784 16.473 -11.184 1.00 90.56 634 LEU A CA 1
ATOM 5201 C C . LEU A 1 634 ? 39.393 16.379 -9.707 1.00 90.56 634 LEU A C 1
ATOM 5203 O O . LEU A 1 634 ? 40.069 16.911 -8.829 1.00 90.56 634 LEU A O 1
ATOM 5207 N N . THR A 1 635 ? 38.303 15.670 -9.417 1.00 87.31 635 THR A N 1
ATOM 5208 C CA . THR A 1 635 ? 37.940 15.337 -8.037 1.00 87.31 635 THR A CA 1
ATOM 5209 C C . THR A 1 635 ? 38.858 14.220 -7.545 1.00 87.31 635 THR A C 1
ATOM 5211 O O . THR A 1 635 ? 38.703 13.062 -7.933 1.00 87.31 635 THR A O 1
ATOM 5214 N N . ILE A 1 636 ? 39.842 14.580 -6.723 1.00 88.31 636 ILE A N 1
ATOM 5215 C CA . ILE A 1 636 ? 40.802 13.657 -6.109 1.00 88.31 636 ILE A CA 1
ATOM 5216 C C . ILE A 1 636 ? 40.517 13.612 -4.595 1.00 88.31 636 ILE A C 1
ATOM 5218 O O . ILE A 1 636 ? 40.329 14.671 -3.995 1.00 88.31 636 ILE A O 1
ATOM 5222 N N . PRO A 1 637 ? 40.476 12.422 -3.961 1.00 90.50 637 PRO A N 1
ATOM 5223 C CA . PRO A 1 637 ? 40.734 11.106 -4.550 1.00 90.50 637 PR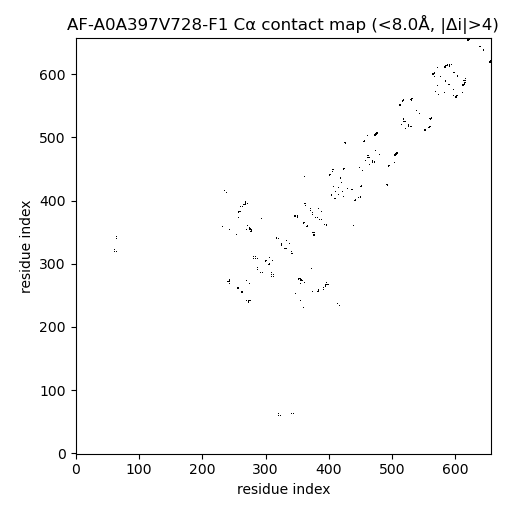O A CA 1
ATOM 5224 C C . PRO A 1 637 ? 39.593 10.623 -5.460 1.00 90.50 637 PRO A C 1
ATOM 5226 O O . PRO A 1 637 ? 38.419 10.876 -5.198 1.00 90.50 637 PRO A O 1
ATOM 5229 N N . ILE A 1 638 ? 39.938 9.887 -6.523 1.00 92.06 638 ILE A N 1
ATOM 5230 C CA . ILE A 1 638 ? 38.947 9.226 -7.381 1.00 92.06 638 ILE A CA 1
ATOM 5231 C C . ILE A 1 638 ? 38.376 8.038 -6.602 1.00 92.06 638 ILE A C 1
ATOM 5233 O O . ILE A 1 638 ? 39.025 7.008 -6.449 1.00 92.06 638 ILE A O 1
ATOM 5237 N N . THR A 1 639 ? 37.155 8.182 -6.095 1.00 94.19 639 THR A N 1
ATOM 5238 C CA . THR A 1 639 ? 36.549 7.207 -5.173 1.00 94.19 639 THR A CA 1
ATOM 5239 C C . THR A 1 639 ? 35.833 6.047 -5.866 1.00 94.19 639 THR A C 1
ATOM 5241 O O . THR A 1 639 ? 35.521 5.051 -5.218 1.00 94.19 639 THR A O 1
ATOM 5244 N N . THR A 1 640 ? 35.553 6.139 -7.174 1.00 94.19 640 THR A N 1
ATOM 5245 C CA . THR A 1 640 ? 34.768 5.119 -7.892 1.00 94.19 640 THR A CA 1
ATOM 5246 C C . THR A 1 640 ? 35.374 4.726 -9.238 1.00 94.19 640 THR A C 1
ATOM 5248 O O . THR A 1 640 ? 35.956 5.544 -9.950 1.00 94.19 640 THR A O 1
ATOM 5251 N N . LYS A 1 641 ? 35.159 3.466 -9.649 1.00 92.88 641 LYS A N 1
ATOM 5252 C CA . LYS A 1 641 ? 35.591 2.942 -10.959 1.00 92.88 641 LYS A CA 1
ATOM 5253 C C . LYS A 1 641 ? 34.975 3.708 -12.139 1.00 92.88 641 LYS A C 1
ATOM 5255 O O . LYS A 1 641 ? 35.631 3.873 -13.162 1.00 92.88 641 LYS A O 1
ATOM 5260 N N . LYS A 1 642 ? 33.728 4.183 -12.012 1.00 92.81 642 LYS A N 1
ATOM 5261 C CA . LYS A 1 642 ? 33.061 4.975 -13.060 1.00 92.81 642 LYS A CA 1
ATOM 5262 C C . LYS A 1 642 ? 33.747 6.330 -13.243 1.00 92.81 642 LYS A C 1
ATOM 5264 O O . LYS A 1 642 ? 34.068 6.675 -14.376 1.00 92.81 642 LYS A O 1
ATOM 5269 N N . LEU A 1 643 ? 34.017 7.032 -12.138 1.00 90.75 643 LEU A N 1
ATOM 5270 C CA . LEU A 1 643 ? 34.768 8.287 -12.163 1.00 90.75 643 LEU A CA 1
ATOM 5271 C C . LEU A 1 643 ? 36.166 8.069 -12.739 1.00 90.75 643 LEU A C 1
ATOM 5273 O O . LEU A 1 643 ? 36.579 8.845 -13.582 1.00 90.75 643 LEU A O 1
ATOM 5277 N N . LEU A 1 644 ? 36.852 6.974 -12.393 1.00 93.12 644 LEU A N 1
ATOM 5278 C CA . LEU A 1 644 ? 38.160 6.653 -12.974 1.00 93.12 644 LEU A CA 1
ATOM 5279 C C . LEU A 1 644 ? 38.106 6.515 -14.499 1.00 93.12 644 LEU A C 1
ATOM 5281 O O . LEU A 1 644 ? 38.945 7.079 -15.193 1.00 93.12 644 LEU A O 1
ATOM 5285 N N . VAL A 1 645 ? 37.123 5.784 -15.031 1.00 91.00 645 VAL A N 1
ATOM 5286 C CA . VAL A 1 645 ? 36.965 5.605 -16.483 1.00 91.00 645 VAL A CA 1
ATOM 5287 C C . VAL A 1 645 ? 36.594 6.923 -17.166 1.00 91.00 645 VAL A C 1
ATOM 5289 O O . VAL A 1 645 ? 37.127 7.220 -18.233 1.00 91.00 645 VAL A O 1
ATOM 5292 N N . GLU A 1 646 ? 35.713 7.730 -16.569 1.00 92.38 646 GLU A N 1
ATOM 5293 C CA . GLU A 1 646 ? 35.362 9.056 -17.094 1.00 92.38 646 GLU A CA 1
ATOM 5294 C C . GLU A 1 646 ? 36.556 10.012 -17.065 1.00 92.38 646 GLU A C 1
ATOM 5296 O O . GLU A 1 646 ? 36.842 10.642 -18.080 1.00 92.38 646 GLU A O 1
ATOM 5301 N N . THR A 1 647 ? 37.294 10.066 -15.957 1.00 92.56 647 THR A N 1
ATOM 5302 C CA . THR A 1 647 ? 38.519 10.854 -15.804 1.00 92.56 647 THR A CA 1
ATOM 5303 C C . THR A 1 647 ? 39.592 10.415 -16.789 1.00 92.56 647 THR A C 1
ATOM 5305 O O . THR A 1 647 ? 40.131 11.257 -17.498 1.00 92.56 647 THR A O 1
ATOM 5308 N N . ALA A 1 648 ? 39.863 9.114 -16.914 1.00 91.81 648 ALA A N 1
ATOM 5309 C CA . ALA A 1 648 ? 40.821 8.600 -17.888 1.00 91.81 648 ALA A CA 1
ATOM 5310 C C . ALA A 1 648 ? 40.395 8.928 -19.326 1.00 91.81 648 ALA A C 1
ATOM 5312 O O . ALA A 1 648 ? 41.233 9.294 -20.142 1.00 91.81 648 ALA A O 1
ATOM 5313 N N . ARG A 1 649 ? 39.095 8.850 -19.643 1.00 91.81 649 ARG A N 1
ATOM 5314 C CA . ARG A 1 649 ? 38.569 9.246 -20.957 1.00 91.81 649 ARG A CA 1
ATOM 5315 C C . ARG A 1 649 ? 38.783 10.738 -21.222 1.00 91.81 649 ARG A C 1
ATOM 5317 O O . ARG A 1 649 ? 39.279 11.065 -22.291 1.00 91.81 649 ARG A O 1
ATOM 5324 N N . MET A 1 650 ? 38.456 11.607 -20.262 1.00 91.38 650 MET A N 1
ATOM 5325 C CA . MET A 1 650 ? 38.664 13.059 -20.375 1.00 91.38 650 MET A CA 1
ATOM 5326 C C . MET A 1 650 ? 40.145 13.405 -20.538 1.00 91.38 650 MET A C 1
ATOM 5328 O O . MET A 1 650 ? 40.513 14.175 -21.417 1.00 91.38 650 MET A O 1
ATOM 5332 N N . LEU A 1 651 ? 41.015 12.800 -19.729 1.00 92.88 651 LEU A N 1
ATOM 5333 C CA . LEU A 1 651 ? 42.448 13.052 -19.810 1.00 92.88 651 LEU A CA 1
ATOM 5334 C C . LEU A 1 651 ? 43.033 12.545 -21.134 1.00 92.88 651 LEU A C 1
ATOM 5336 O O . LEU A 1 651 ? 43.821 13.259 -21.742 1.00 92.88 651 LEU A O 1
ATOM 5340 N N . ARG A 1 652 ? 42.610 11.374 -21.636 1.00 91.31 652 ARG A N 1
ATOM 5341 C CA . ARG A 1 652 ? 43.042 10.842 -22.945 1.00 91.31 652 ARG A CA 1
ATOM 5342 C C . ARG A 1 652 ? 42.660 11.737 -24.121 1.00 91.31 652 ARG A C 1
ATOM 5344 O O . ARG A 1 652 ? 43.232 11.584 -25.199 1.00 91.31 652 ARG A O 1
ATOM 5351 N N . GLU A 1 653 ? 41.701 12.650 -23.972 1.00 90.75 653 GLU A N 1
ATOM 5352 C CA . GLU A 1 653 ? 41.390 13.631 -25.018 1.00 90.75 653 GLU A CA 1
ATOM 5353 C C . GLU A 1 653 ? 42.524 14.650 -25.184 1.00 90.75 653 GLU A C 1
ATOM 5355 O O . GLU A 1 653 ? 42.834 14.997 -26.324 1.00 90.75 653 GLU A O 1
ATOM 5360 N N . LYS A 1 654 ? 43.189 15.052 -24.090 1.00 92.62 654 LYS A N 1
ATOM 5361 C CA . LYS A 1 654 ? 44.225 16.102 -24.092 1.00 92.62 654 LYS A CA 1
ATOM 5362 C C . LYS A 1 654 ? 45.661 15.608 -23.912 1.00 92.62 654 LYS A C 1
ATOM 5364 O O . LYS A 1 654 ? 46.557 16.245 -24.446 1.00 92.62 654 LYS A O 1
ATOM 5369 N N . TYR A 1 655 ? 45.874 14.500 -23.210 1.00 92.69 655 TYR A N 1
ATOM 5370 C CA . TYR A 1 655 ? 47.199 13.995 -22.836 1.00 92.69 655 TYR A CA 1
ATOM 5371 C C . TYR A 1 655 ? 47.475 12.610 -23.427 1.00 92.69 655 TYR A C 1
ATOM 5373 O O . TYR A 1 655 ? 46.545 11.844 -23.713 1.00 92.69 655 TYR A O 1
ATOM 5381 N N . TYR A 1 656 ? 48.758 12.296 -23.589 1.00 90.56 656 TYR A N 1
ATOM 5382 C CA . TYR A 1 656 ? 49.250 10.954 -23.891 1.00 90.56 656 TYR A CA 1
ATOM 5383 C C . TYR A 1 656 ? 49.431 10.144 -22.592 1.00 90.56 656 TYR A C 1
ATOM 5385 O O . TYR A 1 656 ? 49.815 10.704 -21.564 1.00 90.56 656 TYR A O 1
ATOM 5393 N N . PHE A 1 657 ? 49.056 8.860 -22.628 1.00 78.06 657 PHE A N 1
ATOM 5394 C CA . PHE A 1 657 ? 48.924 7.946 -21.480 1.00 78.06 657 PHE A CA 1
ATOM 5395 C C . PHE A 1 657 ? 49.822 6.735 -21.623 1.00 78.06 657 PHE A C 1
ATOM 5397 O O . PHE A 1 657 ? 49.950 6.284 -22.781 1.00 78.06 657 PHE A O 1
#

Organism: NCBI:txid44941

Foldseek 3Di:
DDDDDDDDDDDPDPPDDDDDDDDDDDDDDDDDDDDDDDDDDDDDDDDDDDDDDDDDDPVVLVPLPPPDDPPPDDDDDDDDDDDDDDDDDDDDDDDDDDDDDDYDDDDDDDDDDDDDDDDDDDDDDDDDDDDDDDDDDDDDDDDDDDDDDDDDDDDDDDDDDDDDDDDDDDDDDDDDDDDDDDDDDDDDDDDDDDDPDPPDDDPVVPPDDDDDDPPPPPVVVVVPCVLVVLLQVLVLVVQDAAQDCPCVPLVLVLVLQQDLVSVLVVLLSLLRHAFDPDDDPPVLLVCLVVLPPCLVVQADPDPVSGDPSNVSLVVLLVVSVVSVCVVVVHPDDDPVNSVSSSLSSLSVNLVSSSRRDDDGLDLVVNLSSSQSSCVSSVPPNGDDDPSSSVSSVVSQQVQAAADDQAPVPPDPSLQVSQPDHFLDLAPVCVVSNVSSNVSRHDDDDRHCNSHPPAAADDLALCPDDPVLSVPFLPAEPVCVVCVVVSVRVCRSHHDDDDDRHCNSHNYPDDQAADDQALCPDDPVCSVCFLDEPVPDPDDPVNVVVVSVVRHDDDDRHPNSHDAAAAQDPDPVPGDFPDDDDWPHPDQVVLLVSCVGCVRRHDDDPPDPNRNYDDDNDPAAADDPDPVVCPPDPQDPPPPDPVSVVVVVVVCVVRHGD